Protein 4OK7 (pdb70)

GO terms:
  GO:0016787 hydrolase activity (F, IDA)

Organism: NCBI:txid1125653

Radius of gyration: 29.47 Å; Cα contacts (8 Å, |Δi|>4): 1118; chains: 3; bounding box: 93×80×76 Å

Sequence (669 aa):
HHHSSGENLYFQGHMMDINQFRRASGINEQLAARWFPHITTAMNEFGITKPDDQAMFIAQVGHESGGFTRLQENFNYSVNGLSGFIRAGRITPDQANALGRKTYEKSLPLERQRAIANLVYSKRMGNNGPGDGWNYRGRGLIQITGLNNYRDCGNGLKVDLVAQPELLAQDEYAARSAAWFFSSKGCMKYTGDLVRVTQIINGGQNGIDDRRTRYAAARKVLAHHHSSGENLYFQGHMMDINQFRRASGINEQLAARWFPHITTAMNEFGITKPDDQAMFIAQVGHESGGFTRLQENFNYSVNGLSGFIRAGRITPDQANALGRKTYEKSLPLERQRAIANLVYSKRMGNNGPGDGWNYRGRGLIQITGLNNYRDCGNGLKVDLVAQPELLAQDEYAARSAAWFFSSKGCMKYTGDLVRVTQIINGGQNGIDDRRTRYAAARKVLAHHHSSGENLYFQGHMMDINQFRRASGINEQLAARWFPHITTAMNEFGITKPDDQAMFIAQVGHESGGFTRLQENFNYSVNGLSGFIRAGRITPDQANALGRKTYEKSLPLERQRAIANLVYSKRMGNNGPGDGWNYRGRGLIQITGLNNYRDCGNGLKVDLVAQPELLAQDEYAARSAAWFFSSKGCMKYTGDLVRVTQIINGGQNGIDDRRTRYAAARKVLA

Secondary structure (DSSP, 8-state):
--------SSSS-----HHHHHHHHT--HHHHHHHHHHHHHHHHHTT--SHHHHHHHHHHHHHHTTTTT--B-----BTGGGHHHHHTTSS-HHHHHHHSB-TT-SS--HHHHHHHHHHHTTT-TT--STTHHHHT--BTTTTB-SHHHHHHHHHHHT--TTT-GGGGGSHHHHHHHHHHHHHHTTGGGGTT-HHHHHHHHHSS-TTHHHHHHHHHHHHHHH-/--------SSSS-----HHHHHHHHT--HHHHHHHHHHHHHHHHHTT--SHHHHHHHHHHHHHHTTTTT--B-----BTGGGHHHHHTTSS-HHHHHHHSBPTT-SS--HHHHHHHHHHHTTT-TT--STTHHHHT--BTTTTB-SHHHHHHHHHHHT--TTT-GGGGGSHHHHHHHHHHHHHHTTGGGSTT-HHHHHHHHHSS-TTHHHHHHHHHHHHHHH-/--------SSSS-----HHHHHHHHT--HHHHHHHHHHHHHHHHHHT--SHHHHHHHHHHHHHHTTTTT--B-----BTGGGHHHHHTTSS-HHHHHHHSBPTT-SS--HHHHHHHHHHHTTTSTT--STTHHHHT--BTTTTB-SHHHHHHHHHHHT--TTT-GGGGGSHHHHHHHHHHHHHHTTGGGGTT-HHHHHHHHHSS-TTHHHHHHHHHHHHHHH-

Foldseek 3Di:
DPDDDDDDPDDDPDDDDLVLLCQLLVHDSVLSVVQVVQQRVLCVVQVQPDLLSSSLLSLVLCVLQVSNPHFFDWQFAALVRCVVLVVVVLDDSVLSNVLGDDPPHPTHDPVSRQSSQCRNCPPHQADDDNRQSVLQHFGASQTAGGLNRLVVLCVLVVHPCNVVVVCRNPSNNSSNSSSSQCNVLCVVVPRPPLQVSCCSRPVHCPPSVSSVVSSVSSSVSRD/DPDPDDDDPDDDPDDDDLVLLCQLLVDDSVLSVVQVVQQRVQCVVQVQGDLLSSLLLSLVLCVLQVRNPHFFDWQFAALVRCVVLVVVVQDPSVLSNVQGDYPPHDTRDPVSRQVSQCRSCPPHQAPDDPSQSVLQHFGASQTAGGLNRLVVLCVLVVHPCNVVVCCCNPNNNSSNSSSSQCRVLCVVVPRPPLQVSCCSRVVHCPPSVSSCVSSVSNSVSRD/DPDDDDDDPDDDPDDDDLVLLCQLLVDDPVLSVVQVVQQRVLCVVLVQPDLLSSSLLSLVLCVLQVNNPHFFDWQFAALVSCVVLVVVVQDPNVLSNVQGDDPVDPTGDPVSRQVSQCRNCPPHQADDDRSQSVLQHFGASLTAGGLNRLVVLCVLVVHPCNVVVVCRNPSNSSNNSSSSQCNVLCVVVQRPPLVVSCCSRVVDCPPSVSSVVSSVRNSVSRD

InterPro domains:
  IPR000726 Glycoside hydrolase, family 19, catalytic [PF00182] (116-176)
  IPR023346 Lysozyme-like domain superfamily [SSF53955] (12-207)
  IPR052354 Bacterial Cell Wall Dynamics Protein [PTHR34408] (35-202)

B-factor: mean 24.81, std 10.47, range [1.0, 102.67]

Structure (mmCIF, N/CA/C/O backbone):
data_4OK7
#
_entry.id   4OK7
#
_cell.length_a   54.616
_cell.length_b   120.597
_cell.length_c   126.474
_cell.angle_alpha   90.000
_cell.angle_beta   90.000
_cell.angle_gamma   90.000
#
_symmetry.space_group_name_H-M   'P 21 21 21'
#
loop_
_entity.id
_entity.type
_entity.pdbx_description
1 polymer Endolysin
2 non-polymer 'SULFATE ION'
3 non-polymer GLYCEROL
4 water water
#
loop_
_atom_site.group_PDB
_atom_site.id
_atom_site.type_symbol
_atom_site.label_atom_id
_atom_site.label_alt_id
_atom_site.label_comp_id
_atom_site.label_asym_id
_atom_site.label_entity_id
_atom_site.label_seq_id
_atom_site.pdbx_PDB_ins_code
_atom_site.Cartn_x
_atom_site.Cartn_y
_atom_site.Cartn_z
_atom_site.occupancy
_atom_site.B_iso_or_equiv
_atom_site.auth_seq_id
_atom_site.auth_comp_id
_atom_site.auth_asym_id
_atom_site.auth_atom_id
_atom_site.pdbx_PDB_model_num
ATOM 1 N N . HIS A 1 1 ? 92.655 164.531 60.781 1.00 22.62 -14 HIS A N 1
ATOM 2 C CA . HIS A 1 1 ? 91.757 163.644 59.996 1.00 22.14 -14 HIS A CA 1
ATOM 3 C C . HIS A 1 1 ? 91.697 164.085 58.535 1.00 21.67 -14 HIS A C 1
ATOM 4 O O . HIS A 1 1 ? 91.089 163.415 57.702 1.00 20.35 -14 HIS A O 1
ATOM 11 N N . HIS A 1 2 ? 92.339 165.215 58.245 1.00 20.99 -13 HIS A N 1
ATOM 12 C CA . HIS A 1 2 ? 92.380 165.797 56.903 1.00 21.93 -13 HIS A CA 1
ATOM 13 C C . HIS A 1 2 ? 90.980 165.905 56.301 1.00 22.71 -13 HIS A C 1
ATOM 14 O O . HIS A 1 2 ? 90.749 165.538 55.145 1.00 20.53 -13 HIS A O 1
ATOM 21 N N . HIS A 1 3 ? 90.049 166.417 57.102 1.00 22.13 -12 HIS A N 1
ATOM 22 C CA . HIS A 1 3 ? 88.665 166.590 56.683 1.00 22.45 -12 HIS A CA 1
ATOM 23 C C . HIS A 1 3 ? 88.375 168.022 56.247 1.00 23.74 -12 HIS A C 1
ATOM 24 O O . HIS A 1 3 ? 88.663 168.972 56.974 1.00 22.38 -12 HIS A O 1
ATOM 31 N N . SER A 1 4 ? 87.807 168.168 55.054 1.00 25.98 -11 SER A N 1
ATOM 32 C CA . SER A 1 4 ? 87.429 169.477 54.537 1.00 29.22 -11 SER A CA 1
ATOM 33 C C . SER A 1 4 ? 85.903 169.473 54.437 1.00 30.75 -11 SER A C 1
ATOM 34 O O . SER A 1 4 ? 85.301 168.428 54.193 1.00 28.65 -11 SER A O 1
ATOM 37 N N . SER A 1 5 ? 85.277 170.629 54.636 1.00 33.96 -10 SER A N 1
ATOM 38 C CA . SER A 1 5 ? 83.820 170.725 54.542 1.00 37.91 -10 SER A CA 1
ATOM 39 C C . SER A 1 5 ? 83.363 170.205 53.177 1.00 38.80 -10 SER A C 1
ATOM 40 O O . SER A 1 5 ? 84.056 170.389 52.174 1.00 40.15 -10 SER A O 1
ATOM 43 N N . GLY A 1 6 ? 82.200 169.559 53.141 1.00 40.24 -9 GLY A N 1
ATOM 44 C CA . GLY A 1 6 ? 81.696 169.012 51.892 1.00 40.53 -9 GLY A CA 1
ATOM 45 C C . GLY A 1 6 ? 80.908 169.993 51.046 1.00 41.13 -9 GLY A C 1
ATOM 46 O O . GLY A 1 6 ? 80.292 170.919 51.573 1.00 43.38 -9 GLY A O 1
ATOM 47 N N . GLU A 1 7 ? 80.918 169.789 49.730 1.00 40.03 -8 GLU A N 1
ATOM 48 C CA . GLU A 1 7 ? 80.193 170.669 48.818 1.00 38.95 -8 GLU A CA 1
ATOM 49 C C . GLU A 1 7 ? 80.136 170.073 47.414 1.00 35.91 -8 GLU A C 1
ATOM 50 O O . GLU A 1 7 ? 80.941 169.208 47.070 1.00 35.40 -8 GLU A O 1
ATOM 56 N N . ASN A 1 8 ? 79.180 170.527 46.608 1.00 32.89 -7 ASN A N 1
ATOM 57 C CA . ASN A 1 8 ? 79.064 170.035 45.238 1.00 30.11 -7 ASN A CA 1
ATOM 58 C C . ASN A 1 8 ? 79.962 170.849 44.316 1.00 28.35 -7 ASN A C 1
ATOM 59 O O . ASN A 1 8 ? 80.084 172.065 44.468 1.00 28.45 -7 ASN A O 1
ATOM 64 N N . LEU A 1 9 ? 80.593 170.167 43.366 1.00 25.39 -6 LEU A N 1
ATOM 65 C CA . LEU A 1 9 ? 81.476 170.815 42.405 1.00 24.43 -6 LEU A CA 1
ATOM 66 C C . LEU A 1 9 ? 80.655 171.707 41.483 1.00 21.51 -6 LEU A C 1
ATOM 67 O O . LEU A 1 9 ? 81.075 172.815 41.150 1.00 21.66 -6 LEU A O 1
ATOM 72 N N . TYR A 1 10 ? 79.491 171.207 41.070 1.00 19.33 -5 TYR A N 1
ATOM 73 C CA . TYR A 1 10 ? 78.586 171.946 40.193 1.00 18.82 -5 TYR A CA 1
ATOM 74 C C . TYR A 1 10 ? 77.173 172.004 40.754 1.00 19.92 -5 TYR A C 1
ATOM 75 O O . TYR A 1 10 ? 76.740 171.102 41.469 1.00 17.20 -5 TYR A O 1
ATOM 84 N N . PHE A 1 11 ? 76.471 173.081 40.417 1.00 19.42 -4 PHE A N 1
ATOM 85 C CA . PHE A 1 11 ? 75.098 173.310 40.853 1.00 19.62 -4 PHE A CA 1
ATOM 86 C C . PHE A 1 11 ? 74.139 172.440 40.044 1.00 19.38 -4 PHE A C 1
ATOM 87 O O . PHE A 1 11 ? 74.061 172.562 38.820 1.00 19.46 -4 PHE A O 1
ATOM 95 N N . GLN A 1 12 ? 73.421 171.561 40.741 1.00 17.42 -3 GLN A N 1
ATOM 96 C CA . GLN A 1 12 ? 72.457 170.647 40.128 1.00 17.49 -3 GLN A CA 1
ATOM 97 C C . GLN A 1 12 ? 73.102 169.793 39.035 1.00 17.53 -3 GLN A C 1
ATOM 98 O O . GLN A 1 12 ? 74.323 169.629 39.015 1.00 16.65 -3 GLN A O 1
ATOM 104 N N . GLY A 1 13 ? 72.282 169.244 38.140 1.00 15.88 -2 GLY A N 1
ATOM 105 C CA . GLY A 1 13 ? 72.801 168.406 37.070 1.00 15.53 -2 GLY A CA 1
ATOM 106 C C . GLY A 1 13 ? 73.237 167.046 37.596 1.00 16.30 -2 GLY A C 1
ATOM 107 O O . GLY A 1 13 ? 73.939 166.296 36.917 1.00 14.20 -2 GLY A O 1
ATOM 108 N N . HIS A 1 14 ? 72.796 166.722 38.807 1.00 15.06 -1 HIS A N 1
ATOM 109 C CA . HIS A 1 14 ? 73.156 165.463 39.454 1.00 17.18 -1 HIS A CA 1
ATOM 110 C C . HIS A 1 14 ? 72.200 164.318 39.120 1.00 18.21 -1 HIS A C 1
ATOM 111 O O . HIS A 1 14 ? 71.293 164.003 39.886 1.00 20.16 -1 HIS A O 1
ATOM 118 N N . MET A 1 15 ? 72.421 163.690 37.973 1.00 18.32 0 MET A N 1
ATOM 119 C CA . MET A 1 15 ? 71.578 162.589 37.540 1.00 18.94 0 MET A CA 1
ATOM 120 C C . MET A 1 15 ? 72.418 161.364 37.197 1.00 19.81 0 MET A C 1
ATOM 121 O O . MET A 1 15 ? 73.643 161.450 37.064 1.00 18.73 0 MET A O 1
ATOM 126 N N . MET A 1 16 ? 71.748 160.224 37.074 1.00 19.20 1 MET A N 1
ATOM 127 C CA . MET A 1 16 ? 72.393 158.963 36.718 1.00 19.95 1 MET A CA 1
ATOM 128 C C . MET A 1 16 ? 73.269 159.207 35.484 1.00 20.81 1 MET A C 1
ATOM 129 O O . MET A 1 16 ? 72.845 159.891 34.557 1.00 19.81 1 MET A O 1
ATOM 134 N N . ASP A 1 17 ? 74.488 158.672 35.465 1.00 22.83 2 ASP A N 1
ATOM 135 C CA . ASP A 1 17 ? 75.336 158.865 34.289 1.00 23.93 2 ASP A CA 1
ATOM 136 C C . ASP A 1 17 ? 75.193 157.690 33.323 1.00 23.94 2 ASP A C 1
ATOM 137 O O . ASP A 1 17 ? 74.658 156.638 33.682 1.00 23.04 2 ASP A O 1
ATOM 142 N N . ILE A 1 18 ? 75.664 157.886 32.097 1.00 22.82 3 ILE A N 1
ATOM 143 C CA . ILE A 1 18 ? 75.580 156.875 31.051 1.00 22.73 3 ILE A CA 1
ATOM 144 C C . ILE A 1 18 ? 76.097 155.502 31.491 1.00 23.49 3 ILE A C 1
ATOM 145 O O . ILE A 1 18 ? 75.511 154.473 31.146 1.00 19.33 3 ILE A O 1
ATOM 150 N N . ASN A 1 19 ? 77.181 155.483 32.262 1.00 23.27 4 ASN A N 1
ATOM 151 C CA . ASN A 1 19 ? 77.747 154.219 32.730 1.00 24.09 4 ASN A CA 1
ATOM 152 C C . ASN A 1 19 ? 76.826 153.485 33.689 1.00 22.60 4 ASN A C 1
ATOM 153 O O . ASN A 1 19 ? 76.636 152.277 33.575 1.00 20.51 4 ASN A O 1
ATOM 158 N N . GLN A 1 20 ? 76.272 154.218 34.649 1.00 20.70 5 GLN A N 1
ATOM 159 C CA . GLN A 1 20 ? 75.355 153.628 35.609 1.00 20.97 5 GLN A CA 1
ATOM 160 C C . GLN A 1 20 ? 74.165 153.056 34.852 1.00 19.04 5 GLN A C 1
ATOM 161 O O . GLN A 1 20 ? 73.693 151.961 35.153 1.00 19.24 5 GLN A O 1
ATOM 167 N N . PHE A 1 21 ? 73.691 153.804 33.858 1.00 18.49 6 PHE A N 1
ATOM 168 C CA . PHE A 1 21 ? 72.551 153.377 33.067 1.00 17.57 6 PHE A CA 1
ATOM 169 C C . PHE A 1 21 ? 72.849 152.128 32.247 1.00 18.23 6 PHE A C 1
ATOM 170 O O . PHE A 1 21 ? 72.067 151.174 32.244 1.00 16.97 6 PHE A O 1
ATOM 178 N N . ARG A 1 22 ? 73.969 152.145 31.532 1.00 17.24 7 ARG A N 1
ATOM 179 C CA . ARG A 1 22 ? 74.351 150.999 30.719 1.00 20.69 7 ARG A CA 1
ATOM 180 C C . ARG A 1 22 ? 74.469 149.767 31.611 1.00 20.08 7 ARG A C 1
ATOM 181 O O . ARG A 1 22 ? 73.972 148.692 31.280 1.00 20.33 7 ARG A O 1
ATOM 189 N N . ARG A 1 23 ? 75.126 149.946 32.751 1.00 22.01 8 ARG A N 1
ATOM 190 C CA . ARG A 1 23 ? 75.349 148.872 33.713 1.00 24.81 8 ARG A CA 1
ATOM 191 C C . ARG A 1 23 ? 74.057 148.322 34.307 1.00 23.61 8 ARG A C 1
ATOM 192 O O . ARG A 1 23 ? 73.877 147.109 34.406 1.00 23.08 8 ARG A O 1
ATOM 200 N N . ALA A 1 24 ? 73.157 149.214 34.708 1.00 21.58 9 ALA A N 1
ATOM 201 C CA . ALA A 1 24 ? 71.903 148.786 35.323 1.00 20.86 9 ALA A CA 1
ATOM 202 C C . ALA A 1 24 ? 70.937 148.120 34.349 1.00 20.57 9 ALA A C 1
ATOM 203 O O . ALA A 1 24 ? 70.188 147.219 34.730 1.00 20.03 9 ALA A O 1
ATOM 205 N N . SER A 1 25 ? 70.957 148.566 33.096 1.00 19.74 10 SER A N 1
ATOM 206 C CA . SER A 1 25 ? 70.062 148.034 32.075 1.00 20.61 10 SER A CA 1
ATOM 207 C C . SER A 1 25 ? 70.590 146.759 31.423 1.00 22.08 10 SER A C 1
ATOM 208 O O . SER A 1 25 ? 69.820 145.981 30.856 1.00 21.02 10 SER A O 1
ATOM 211 N N . GLY A 1 26 ? 71.904 146.564 31.491 1.00 23.73 11 GLY A N 1
ATOM 212 C CA . GLY A 1 26 ? 72.516 145.380 30.914 1.00 24.29 11 GLY A CA 1
ATOM 213 C C . GLY A 1 26 ? 72.541 145.340 29.398 1.00 24.70 11 GLY A C 1
ATOM 214 O O . GLY A 1 26 ? 72.463 144.263 28.808 1.00 26.04 11 GLY A O 1
ATOM 215 N N . ILE A 1 27 ? 72.644 146.503 28.761 1.00 24.41 12 ILE A N 1
ATOM 216 C CA . ILE A 1 27 ? 72.686 146.574 27.302 1.00 24.69 12 ILE A CA 1
ATOM 217 C C . ILE A 1 27 ? 74.083 147.014 26.864 1.00 25.39 12 ILE A C 1
ATOM 218 O O . ILE A 1 27 ? 74.887 147.434 27.696 1.00 24.67 12 ILE A O 1
ATOM 223 N N . ASN A 1 28 ? 74.376 146.914 25.572 1.00 26.36 13 ASN A N 1
ATOM 224 C CA . ASN A 1 28 ? 75.691 147.311 25.077 1.00 29.16 13 ASN A CA 1
ATOM 225 C C . ASN A 1 28 ? 75.811 148.833 25.020 1.00 28.92 13 ASN A C 1
ATOM 226 O O . ASN A 1 28 ? 74.820 149.546 25.180 1.00 28.24 13 ASN A O 1
ATOM 231 N N . GLU A 1 29 ? 77.024 149.327 24.794 1.00 28.49 14 GLU A N 1
ATOM 232 C CA . GLU A 1 29 ? 77.260 150.765 24.741 1.00 30.11 14 GLU A CA 1
ATOM 233 C C . GLU A 1 29 ? 76.446 151.478 23.668 1.00 29.79 14 GLU A C 1
ATOM 234 O O . GLU A 1 29 ? 75.998 152.606 23.875 1.00 28.91 14 GLU A O 1
ATOM 240 N N . GLN A 1 30 ? 76.261 150.828 22.524 1.00 29.34 15 GLN A N 1
ATOM 241 C CA . GLN A 1 30 ? 75.497 151.425 21.434 1.00 31.09 15 GLN A CA 1
ATOM 242 C C . GLN A 1 30 ? 74.063 151.722 21.865 1.00 29.86 15 GLN A C 1
ATOM 243 O O . GLN A 1 30 ? 73.582 152.844 21.700 1.00 28.44 15 GLN A O 1
ATOM 249 N N . LEU A 1 31 ? 73.377 150.719 22.408 1.00 27.04 16 LEU A N 1
ATOM 250 C CA . LEU A 1 31 ? 72.004 150.913 22.859 1.00 26.76 16 LEU A CA 1
ATOM 251 C C . LEU A 1 31 ? 71.945 151.888 24.029 1.00 23.86 16 LEU A C 1
ATOM 252 O O . LEU A 1 31 ? 70.998 152.664 24.149 1.00 24.61 16 LEU A O 1
ATOM 257 N N . ALA A 1 32 ? 72.959 151.840 24.887 1.00 22.55 17 ALA A N 1
ATOM 258 C CA . ALA A 1 32 ? 73.026 152.717 26.052 1.00 21.55 17 ALA A CA 1
ATOM 259 C C . ALA A 1 32 ? 73.092 154.179 25.635 1.00 22.04 17 ALA A C 1
ATOM 260 O O . ALA A 1 32 ? 72.432 155.029 26.232 1.00 20.53 17 ALA A O 1
ATOM 262 N N . ALA A 1 33 ? 73.898 154.466 24.616 1.00 22.10 18 ALA A N 1
ATOM 263 C CA . ALA A 1 33 ? 74.046 155.832 24.116 1.00 22.12 18 ALA A CA 1
ATOM 264 C C . ALA A 1 33 ? 72.751 156.276 23.451 1.00 19.83 18 ALA A C 1
ATOM 265 O O . ALA A 1 33 ? 72.356 157.436 23.549 1.00 20.92 18 ALA A O 1
ATOM 267 N N . ARG A 1 34 ? 72.097 155.345 22.763 1.00 19.70 19 ARG A N 1
ATOM 268 C CA . ARG A 1 34 ? 70.841 155.637 22.089 1.00 18.99 19 ARG A CA 1
ATOM 269 C C . ARG A 1 34 ? 69.731 156.005 23.071 1.00 18.02 19 ARG A C 1
ATOM 270 O O . ARG A 1 34 ? 69.052 157.019 22.907 1.00 17.24 19 ARG A O 1
ATOM 278 N N . TRP A 1 35 ? 69.562 155.176 24.095 1.00 16.45 20 TRP A N 1
ATOM 279 C CA . TRP A 1 35 ? 68.498 155.380 25.072 1.00 16.82 20 TRP A CA 1
ATOM 280 C C . TRP A 1 35 ? 68.741 156.299 26.261 1.00 16.44 20 TRP A C 1
ATOM 281 O O . TRP A 1 35 ? 67.787 156.840 26.820 1.00 18.07 20 TRP A O 1
ATOM 292 N N . PHE A 1 36 ? 70.000 156.490 26.642 1.00 14.26 21 PHE A N 1
ATOM 293 C CA . PHE A 1 36 ? 70.339 157.318 27.799 1.00 15.36 21 PHE A CA 1
ATOM 294 C C . PHE A 1 36 ? 69.596 158.651 27.967 1.00 15.38 21 PHE A C 1
ATOM 295 O O . PHE A 1 36 ? 68.994 158.899 29.011 1.00 18.34 21 PHE A O 1
ATOM 303 N N . PRO A 1 37 ? 69.643 159.535 26.958 1.00 15.52 22 PRO A N 1
ATOM 304 C CA . PRO A 1 37 ? 68.940 160.817 27.108 1.00 15.72 22 PRO A CA 1
ATOM 305 C C . PRO A 1 37 ? 67.431 160.679 27.312 1.00 15.49 22 PRO A C 1
ATOM 306 O O . PRO A 1 37 ? 66.849 161.346 28.164 1.00 15.04 22 PRO A O 1
ATOM 310 N N . HIS A 1 38 ? 66.810 159.802 26.534 1.00 15.07 23 HIS A N 1
ATOM 311 C CA . HIS A 1 38 ? 65.366 159.585 26.609 1.00 15.49 23 HIS A CA 1
ATOM 312 C C . HIS A 1 38 ? 64.912 158.991 27.943 1.00 16.25 23 HIS A C 1
ATOM 313 O O . HIS A 1 38 ? 63.926 159.443 28.529 1.00 15.75 23 HIS A O 1
ATOM 320 N N . ILE A 1 39 ? 65.629 157.987 28.433 1.00 15.02 24 ILE A N 1
ATOM 321 C CA . ILE A 1 39 ? 65.266 157.389 29.713 1.00 14.18 24 ILE A CA 1
ATOM 322 C C . ILE A 1 39 ? 65.475 158.395 30.855 1.00 14.41 24 ILE A C 1
ATOM 323 O O . ILE A 1 39 ? 64.605 158.552 31.713 1.00 14.13 24 ILE A O 1
ATOM 328 N N . THR A 1 40 ? 66.616 159.082 30.873 1.00 11.84 25 THR A N 1
ATOM 329 C CA . THR A 1 40 ? 66.860 160.037 31.950 1.00 13.75 25 THR A CA 1
ATOM 330 C C . THR A 1 40 ? 65.929 161.248 31.889 1.00 13.73 25 THR A C 1
ATOM 331 O O . THR A 1 40 ? 65.470 161.723 32.929 1.00 13.85 25 THR A O 1
ATOM 335 N N . THR A 1 41 ? 65.655 161.753 30.686 1.00 13.61 26 THR A N 1
ATOM 336 C CA . THR A 1 41 ? 64.755 162.900 30.552 1.00 14.73 26 THR A CA 1
ATOM 337 C C . THR A 1 41 ? 63.362 162.504 31.047 1.00 14.59 26 THR A C 1
ATOM 338 O O . THR A 1 41 ? 62.702 163.276 31.749 1.00 14.68 26 THR A O 1
ATOM 342 N N . ALA A 1 42 ? 62.931 161.295 30.693 1.00 12.16 27 ALA A N 1
ATOM 343 C CA . ALA A 1 42 ? 61.622 160.794 31.108 1.00 14.06 27 ALA A CA 1
ATOM 344 C C . ALA A 1 42 ? 61.553 160.610 32.629 1.00 14.85 27 ALA A C 1
ATOM 345 O O . ALA A 1 42 ? 60.572 161.016 33.266 1.00 14.79 27 ALA A O 1
ATOM 347 N N . MET A 1 43 ? 62.589 160.005 33.210 1.00 14.52 28 MET A N 1
ATOM 348 C CA . MET A 1 43 ? 62.627 159.802 34.660 1.00 15.99 28 MET A CA 1
ATOM 349 C C . MET A 1 43 ? 62.650 161.151 35.388 1.00 15.86 28 MET A C 1
ATOM 350 O O . MET A 1 43 ? 62.030 161.305 36.444 1.00 16.83 28 MET A O 1
ATOM 355 N N . ASN A 1 44 ? 63.356 162.133 34.833 1.00 16.85 29 ASN A N 1
ATOM 356 C CA . ASN A 1 44 ? 63.411 163.448 35.476 1.00 15.96 29 ASN A CA 1
ATOM 357 C C . ASN A 1 44 ? 62.066 164.172 35.390 1.00 15.38 29 ASN A C 1
ATOM 358 O O . ASN A 1 44 ? 61.653 164.841 36.335 1.00 16.04 29 ASN A O 1
ATOM 363 N N . GLU A 1 45 ? 61.376 164.033 34.262 1.00 13.73 30 GLU A N 1
ATOM 364 C CA . GLU A 1 45 ? 60.084 164.693 34.097 1.00 15.24 30 GLU A CA 1
ATOM 365 C C . GLU A 1 45 ? 59.033 164.185 35.098 1.00 14.86 30 GLU A C 1
ATOM 366 O O . GLU A 1 45 ? 58.227 164.968 35.601 1.00 14.19 30 GLU A O 1
ATOM 372 N N . PHE A 1 46 ? 59.056 162.887 35.406 1.00 14.49 31 PHE A N 1
ATOM 373 C CA . PHE A 1 46 ? 58.073 162.315 36.330 1.00 14.65 31 PHE A CA 1
ATOM 374 C C . PHE A 1 46 ? 58.541 162.014 37.754 1.00 15.43 31 PHE A C 1
ATOM 375 O O . PHE A 1 46 ? 57.841 161.346 38.517 1.00 15.94 31 PHE A O 1
ATOM 383 N N . GLY A 1 47 ? 59.718 162.510 38.114 1.00 14.11 32 GLY A N 1
ATOM 384 C CA . GLY A 1 47 ? 60.217 162.298 39.457 1.00 14.93 32 GLY A CA 1
ATOM 385 C C . GLY A 1 47 ? 60.630 160.884 39.819 1.00 16.84 32 GLY A C 1
ATOM 386 O O . GLY A 1 47 ? 60.526 160.496 40.981 1.00 18.97 32 GLY A O 1
ATOM 387 N N . ILE A 1 48 ? 61.074 160.095 38.846 1.00 15.65 33 ILE A N 1
ATOM 388 C CA . ILE A 1 48 ? 61.531 158.740 39.152 1.00 16.54 33 ILE A CA 1
ATOM 389 C C . ILE A 1 48 ? 62.981 158.984 39.578 1.00 17.85 33 ILE A C 1
ATOM 390 O O . ILE A 1 48 ? 63.903 158.979 38.755 1.00 14.95 33 ILE A O 1
ATOM 395 N N . THR A 1 49 ? 63.158 159.214 40.877 1.00 20.05 34 THR A N 1
ATOM 396 C CA . THR A 1 49 ? 64.460 159.551 41.438 1.00 21.65 34 THR A CA 1
ATOM 397 C C . THR A 1 49 ? 65.073 158.595 42.452 1.00 22.24 34 THR A C 1
ATOM 398 O O . THR A 1 49 ? 66.297 158.459 42.512 1.00 23.45 34 THR A O 1
ATOM 402 N N . LYS A 1 50 ? 64.247 157.953 43.269 1.00 23.02 35 LYS A N 1
ATOM 403 C CA . LYS A 1 50 ? 64.771 157.022 44.264 1.00 23.08 35 LYS A CA 1
ATOM 404 C C . LYS A 1 50 ? 65.479 155.861 43.565 1.00 21.70 35 LYS A C 1
ATOM 405 O O . LYS A 1 50 ? 64.970 155.315 42.588 1.00 21.18 35 LYS A O 1
ATOM 411 N N . PRO A 1 51 ? 66.670 155.472 44.055 1.00 21.15 36 PRO A N 1
ATOM 412 C CA . PRO A 1 51 ? 67.419 154.370 43.444 1.00 20.29 36 PRO A CA 1
ATOM 413 C C . PRO A 1 51 ? 66.583 153.119 43.159 1.00 18.45 36 PRO A C 1
ATOM 414 O O . PRO A 1 51 ? 66.623 152.589 42.052 1.00 18.68 36 PRO A O 1
ATOM 418 N N . ASP A 1 52 ? 65.826 152.650 44.146 1.00 18.07 37 ASP A N 1
ATOM 419 C CA . ASP A 1 52 ? 65.005 151.458 43.940 1.00 19.90 37 ASP A CA 1
ATOM 420 C C . ASP A 1 52 ? 63.914 151.687 42.895 1.00 18.54 37 ASP A C 1
ATOM 421 O O . ASP A 1 52 ? 63.566 150.765 42.154 1.00 17.24 37 ASP A O 1
ATOM 426 N N . ASP A 1 53 ? 63.364 152.900 42.837 1.00 15.90 38 ASP A N 1
ATOM 427 C CA . ASP A 1 53 ? 62.336 153.185 41.835 1.00 15.16 38 ASP A CA 1
ATOM 428 C C . ASP A 1 53 ? 62.964 153.181 40.445 1.00 13.96 38 ASP A C 1
ATOM 429 O O . ASP A 1 53 ? 62.411 152.609 39.512 1.00 13.90 38 ASP A O 1
ATOM 434 N N . GLN A 1 54 ? 64.121 153.823 40.310 1.00 13.49 39 GLN A N 1
ATOM 435 C CA . GLN A 1 54 ? 64.813 153.876 39.023 1.00 14.06 39 GLN A CA 1
ATOM 436 C C . GLN A 1 54 ? 65.200 152.472 38.568 1.00 13.71 39 GLN A C 1
ATOM 437 O O . GLN A 1 54 ? 65.101 152.139 37.382 1.00 13.52 39 GLN A O 1
ATOM 443 N N . ALA A 1 55 ? 65.648 151.652 39.515 1.00 14.08 40 ALA A N 1
ATOM 444 C CA . ALA A 1 55 ? 66.045 150.285 39.210 1.00 15.21 40 ALA A CA 1
ATOM 445 C C . ALA A 1 55 ? 64.851 149.496 38.688 1.00 15.14 40 ALA A C 1
ATOM 446 O O . ALA A 1 55 ? 64.950 148.784 37.682 1.00 14.33 40 ALA A O 1
ATOM 448 N N . MET A 1 56 ? 63.723 149.621 39.381 1.00 13.38 41 MET A N 1
ATOM 449 C CA . MET A 1 56 ? 62.519 148.908 38.975 1.00 14.26 41 MET A CA 1
ATOM 450 C C . MET A 1 56 ? 62.046 149.391 37.605 1.00 13.29 41 MET A C 1
ATOM 451 O O . MET A 1 56 ? 61.680 148.583 36.750 1.00 12.72 41 MET A O 1
ATOM 456 N N . PHE A 1 57 ? 62.060 150.706 37.394 1.00 14.85 42 PHE A N 1
ATOM 457 C CA . PHE A 1 57 ? 61.630 151.267 36.108 1.00 13.56 42 PHE A CA 1
ATOM 458 C C . PHE A 1 57 ? 62.506 150.702 34.990 1.00 15.60 42 PHE A C 1
ATOM 459 O O . PHE A 1 57 ? 62.004 150.170 33.995 1.00 14.55 42 PHE A O 1
ATOM 467 N N . ILE A 1 58 ? 63.822 150.800 35.165 1.00 14.72 43 ILE A N 1
ATOM 468 C CA . ILE A 1 58 ? 64.754 150.299 34.165 1.00 14.58 43 ILE A CA 1
ATOM 469 C C . ILE A 1 58 ? 64.574 148.802 33.887 1.00 14.96 43 ILE A C 1
ATOM 470 O O . ILE A 1 58 ? 64.572 148.376 32.730 1.00 16.61 43 ILE A O 1
ATOM 475 N N . ALA A 1 59 ? 64.403 148.009 34.939 1.00 15.20 44 ALA A N 1
ATOM 476 C CA . ALA A 1 59 ? 64.222 146.571 34.772 1.00 15.74 44 ALA A CA 1
ATOM 477 C C . ALA A 1 59 ? 62.910 146.228 34.071 1.00 15.76 44 ALA A C 1
ATOM 478 O O . ALA A 1 59 ? 62.896 145.420 33.143 1.00 15.65 44 ALA A O 1
ATOM 480 N N . GLN A 1 60 ? 61.810 146.843 34.509 1.00 15.18 45 GLN A N 1
ATOM 481 C CA . GLN A 1 60 ? 60.499 146.575 33.915 1.00 14.59 45 GLN A CA 1
ATOM 482 C C . GLN A 1 60 ? 60.462 146.990 32.444 1.00 14.91 45 GLN A C 1
ATOM 483 O O . GLN A 1 60 ? 59.979 146.243 31.590 1.00 14.85 45 GLN A O 1
ATOM 489 N N . VAL A 1 61 ? 60.969 148.183 32.147 1.00 14.20 46 VAL A N 1
ATOM 490 C CA . VAL A 1 61 ? 61.000 148.655 30.767 1.00 15.74 46 VAL A CA 1
ATOM 491 C C . VAL A 1 61 ? 61.946 147.747 29.982 1.00 14.67 46 VAL A C 1
ATOM 492 O O . VAL A 1 61 ? 61.685 147.402 28.827 1.00 15.33 46 VAL A O 1
ATOM 496 N N . GLY A 1 62 ? 63.044 147.353 30.619 1.00 14.30 47 GLY A N 1
ATOM 497 C CA . GLY A 1 62 ? 63.992 146.471 29.962 1.00 15.67 47 GLY A CA 1
ATOM 498 C C . GLY A 1 62 ? 63.316 145.172 29.555 1.00 17.51 47 GLY A C 1
ATOM 499 O O . GLY A 1 62 ? 63.554 144.651 28.461 1.00 17.86 47 GLY A O 1
ATOM 500 N N . HIS A 1 63 ? 62.466 144.641 30.432 1.00 15.92 48 HIS A N 1
ATOM 501 C CA . HIS A 1 63 ? 61.766 143.401 30.119 1.00 17.25 48 HIS A CA 1
ATOM 502 C C . HIS A 1 63 ? 60.709 143.589 29.034 1.00 16.95 48 HIS A C 1
ATOM 503 O O . HIS A 1 63 ? 60.636 142.811 28.084 1.00 15.89 48 HIS A O 1
ATOM 510 N N . GLU A 1 64 ? 59.881 144.618 29.183 1.00 16.88 49 GLU A N 1
ATOM 511 C CA . GLU A 1 64 ? 58.818 144.881 28.221 1.00 17.04 49 GLU A CA 1
ATOM 512 C C . GLU A 1 64 ? 59.293 145.179 26.802 1.00 17.31 49 GLU A C 1
ATOM 513 O O . GLU A 1 64 ? 58.597 144.859 25.841 1.00 18.18 49 GLU A O 1
ATOM 519 N N . SER A 1 65 ? 60.472 145.783 26.669 1.00 16.21 50 SER A N 1
ATOM 520 C CA . SER A 1 65 ? 60.983 146.162 25.354 1.00 17.45 50 SER A CA 1
ATOM 521 C C . SER A 1 65 ? 61.990 145.196 24.746 1.00 18.16 50 SER A C 1
ATOM 522 O O . SER A 1 65 ? 62.628 145.511 23.738 1.00 17.74 50 SER A O 1
ATOM 525 N N . GLY A 1 66 ? 62.134 144.025 25.355 1.00 19.06 51 GLY A N 1
ATOM 526 C CA . GLY A 1 66 ? 63.075 143.046 24.839 1.00 20.04 51 GLY A CA 1
ATOM 527 C C . GLY A 1 66 ? 64.497 143.570 24.859 1.00 20.72 51 GLY A C 1
ATOM 528 O O . GLY A 1 66 ? 65.228 143.450 23.875 1.00 21.85 51 GLY A O 1
ATOM 529 N N . GLY A 1 67 ? 64.891 144.159 25.982 1.00 18.75 52 GLY A N 1
ATOM 530 C CA . GLY A 1 67 ? 66.236 144.684 26.105 1.00 19.61 52 GLY A CA 1
ATOM 531 C C . GLY A 1 67 ? 66.425 146.008 25.390 1.00 20.12 52 GLY A C 1
ATOM 532 O O . GLY A 1 67 ? 67.497 146.275 24.839 1.00 19.40 52 GLY A O 1
ATOM 533 N N . PHE A 1 68 ? 65.379 146.831 25.392 1.00 18.34 53 PHE A N 1
ATOM 534 C CA . PHE A 1 68 ? 65.418 148.141 24.756 1.00 18.11 53 PHE A CA 1
ATOM 535 C C . PHE A 1 68 ? 65.580 148.059 23.237 1.00 19.48 53 PHE A C 1
ATOM 536 O O . PHE A 1 68 ? 66.196 148.935 22.628 1.00 19.45 53 PHE A O 1
ATOM 544 N N . THR A 1 69 ? 65.010 147.026 22.620 1.00 20.37 54 THR A N 1
ATOM 545 C CA . THR A 1 69 ? 65.134 146.859 21.175 1.00 21.70 54 THR A CA 1
ATOM 546 C C . THR A 1 69 ? 63.826 146.868 20.378 1.00 22.85 54 THR A C 1
ATOM 547 O O . THR A 1 69 ? 63.849 147.038 19.159 1.00 22.72 54 THR A O 1
ATOM 551 N N . ARG A 1 70 ? 62.692 146.695 21.054 1.00 22.60 55 ARG A N 1
ATOM 552 C CA . ARG A 1 70 ? 61.398 146.664 20.373 1.00 24.16 55 ARG A CA 1
ATOM 553 C C . ARG A 1 70 ? 60.450 147.729 20.913 1.00 23.35 55 ARG A C 1
ATOM 554 O O . ARG A 1 70 ? 60.288 147.858 22.124 1.00 21.60 55 ARG A O 1
ATOM 562 N N . LEU A 1 71 ? 59.822 148.480 20.007 1.00 21.07 56 LEU A N 1
ATOM 563 C CA . LEU A 1 71 ? 58.900 149.543 20.396 1.00 21.00 56 LEU A CA 1
ATOM 564 C C . LEU A 1 71 ? 57.486 149.375 19.853 1.00 21.71 56 LEU A C 1
ATOM 565 O O . LEU A 1 71 ? 56.632 150.237 20.063 1.00 20.74 56 LEU A O 1
ATOM 570 N N . GLN A 1 72 ? 57.231 148.284 19.142 1.00 21.93 57 GLN A N 1
ATOM 571 C CA . GLN A 1 72 ? 55.892 148.065 18.621 1.00 23.27 57 GLN A CA 1
ATOM 572 C C . GLN A 1 72 ? 55.671 146.627 18.190 1.00 21.67 57 GLN A C 1
ATOM 573 O O . GLN A 1 72 ? 56.619 145.902 17.892 1.00 18.48 57 GLN A O 1
ATOM 579 N N . GLU A 1 73 ? 54.409 146.214 18.179 1.00 22.26 58 GLU A N 1
ATOM 580 C CA . GLU A 1 73 ? 54.066 144.856 17.784 1.00 22.01 58 GLU A CA 1
ATOM 581 C C . GLU A 1 73 ? 53.868 144.799 16.275 1.00 23.95 58 GLU A C 1
ATOM 582 O O . GLU A 1 73 ? 53.618 145.822 15.632 1.00 23.90 58 GLU A O 1
ATOM 588 N N . ASN A 1 74 ? 54.006 143.605 15.708 1.00 25.49 59 ASN A N 1
ATOM 589 C CA . ASN A 1 74 ? 53.788 143.423 14.280 1.00 26.76 59 ASN A CA 1
ATOM 590 C C . ASN A 1 74 ? 52.715 142.350 14.161 1.00 26.89 59 ASN A C 1
ATOM 591 O O . ASN A 1 74 ? 52.475 141.595 15.108 1.00 25.38 59 ASN A O 1
ATOM 596 N N . PHE A 1 75 ? 52.057 142.292 13.011 1.00 27.35 60 PHE A N 1
ATOM 597 C CA . PHE A 1 75 ? 51.011 141.305 12.804 1.00 28.21 60 PHE A CA 1
ATOM 598 C C . PHE A 1 75 ? 51.362 140.329 11.688 1.00 30.10 60 PHE A C 1
ATOM 599 O O . PHE A 1 75 ? 50.512 139.946 10.883 1.00 28.54 60 PHE A O 1
ATOM 607 N N . ASN A 1 76 ? 52.635 139.938 11.656 1.00 31.40 61 ASN A N 1
ATOM 608 C CA . ASN A 1 76 ? 53.141 138.978 10.678 1.00 32.34 61 ASN A CA 1
ATOM 609 C C . ASN A 1 76 ? 52.791 137.593 11.215 1.00 31.00 61 ASN A C 1
ATOM 610 O O . ASN A 1 76 ? 53.662 136.827 11.624 1.00 30.50 61 ASN A O 1
ATOM 615 N N . TYR A 1 77 ? 51.495 137.298 11.227 1.00 31.02 62 TYR A N 1
ATOM 616 C CA . TYR A 1 77 ? 50.978 136.030 11.726 1.00 32.31 62 TYR A CA 1
ATOM 617 C C . TYR A 1 77 ? 50.638 135.063 10.596 1.00 34.08 62 TYR A C 1
ATOM 618 O O . TYR A 1 77 ? 50.110 135.466 9.559 1.00 33.37 62 TYR A O 1
ATOM 627 N N . SER A 1 78 ? 50.946 133.788 10.804 1.00 34.89 63 SER A N 1
ATOM 628 C CA . SER A 1 78 ? 50.618 132.765 9.822 1.00 38.06 63 SER A CA 1
ATOM 629 C C . SER A 1 78 ? 49.210 132.327 10.213 1.00 38.96 63 SER A C 1
ATOM 630 O O . SER A 1 78 ? 48.714 132.721 11.270 1.00 39.03 63 SER A O 1
ATOM 633 N N . VAL A 1 79 ? 48.561 131.528 9.375 1.00 40.04 64 VAL A N 1
ATOM 634 C CA . VAL A 1 79 ? 47.210 131.063 9.680 1.00 40.59 64 VAL A CA 1
ATOM 635 C C . VAL A 1 79 ? 47.132 130.432 11.074 1.00 40.84 64 VAL A C 1
ATOM 636 O O . VAL A 1 79 ? 46.250 130.763 11.866 1.00 40.88 64 VAL A O 1
ATOM 640 N N . ASN A 1 80 ? 48.065 129.533 11.371 1.00 40.95 65 ASN A N 1
ATOM 641 C CA . ASN A 1 80 ? 48.099 128.853 12.662 1.00 41.72 65 ASN A CA 1
ATOM 642 C C . ASN A 1 80 ? 48.368 129.831 13.799 1.00 40.78 65 ASN A C 1
ATOM 643 O O . ASN A 1 80 ? 47.784 129.718 14.876 1.00 40.00 65 ASN A O 1
ATOM 648 N N . GLY A 1 81 ? 49.263 130.784 13.553 1.00 39.86 66 GLY A N 1
ATOM 649 C CA . GLY A 1 81 ? 49.602 131.768 14.567 1.00 38.95 66 GLY A CA 1
ATOM 650 C C . GLY A 1 81 ? 48.407 132.542 15.093 1.00 38.25 66 GLY A C 1
ATOM 651 O O . GLY A 1 81 ? 48.425 133.018 16.228 1.00 37.63 66 GLY A O 1
ATOM 652 N N . LEU A 1 82 ? 47.370 132.672 14.269 1.00 37.92 67 LEU A N 1
ATOM 653 C CA . LEU A 1 82 ? 46.162 133.392 14.657 1.00 38.74 67 LEU A CA 1
ATOM 654 C C . LEU A 1 82 ? 45.260 132.519 15.520 1.00 40.13 67 LEU A C 1
ATOM 655 O O . LEU A 1 82 ? 44.116 132.876 15.803 1.00 40.45 67 LEU A O 1
ATOM 660 N N . SER A 1 83 ? 45.786 131.373 15.937 1.00 40.97 68 SER A N 1
ATOM 661 C CA . SER A 1 83 ? 45.045 130.438 16.773 1.00 42.81 68 SER A CA 1
ATOM 662 C C . SER A 1 83 ? 44.478 131.130 18.008 1.00 42.71 68 SER A C 1
ATOM 663 O O . SER A 1 83 ? 43.279 131.049 18.279 1.00 43.47 68 SER A O 1
ATOM 666 N N . GLY A 1 84 ? 45.348 131.807 18.752 1.00 42.57 69 GLY A N 1
ATOM 667 C CA . GLY A 1 84 ? 44.921 132.502 19.953 1.00 41.53 69 GLY A CA 1
ATOM 668 C C . GLY A 1 84 ? 43.796 133.491 19.714 1.00 41.62 69 GLY A C 1
ATOM 669 O O . GLY A 1 84 ? 42.789 133.476 20.423 1.00 40.78 69 GLY A O 1
ATOM 670 N N . PHE A 1 85 ? 43.961 134.354 18.716 1.00 41.57 70 PHE A N 1
ATOM 671 C CA . PHE A 1 85 ? 42.947 135.354 18.399 1.00 41.86 70 PHE A CA 1
ATOM 672 C C . PHE A 1 85 ? 41.596 134.730 18.053 1.00 43.14 70 PHE A C 1
ATOM 673 O O . PHE A 1 85 ? 40.550 135.264 18.424 1.00 42.94 70 PHE A O 1
ATOM 681 N N . ILE A 1 86 ? 41.622 133.606 17.342 1.00 44.45 71 ILE A N 1
ATOM 682 C CA . ILE A 1 86 ? 40.393 132.917 16.958 1.00 46.11 71 ILE A CA 1
ATOM 683 C C . ILE A 1 86 ? 39.711 132.323 18.191 1.00 47.30 71 ILE A C 1
ATOM 684 O O . ILE A 1 86 ? 38.502 132.470 18.374 1.00 48.36 71 ILE A O 1
ATOM 689 N N . ARG A 1 87 ? 40.491 131.652 19.031 1.00 48.45 72 ARG A N 1
ATOM 690 C CA . ARG A 1 87 ? 39.959 131.045 20.244 1.00 50.48 72 ARG A CA 1
ATOM 691 C C . ARG A 1 87 ? 39.326 132.113 21.129 1.00 50.68 72 ARG A C 1
ATOM 692 O O . ARG A 1 87 ? 38.351 131.850 21.834 1.00 50.49 72 ARG A O 1
ATOM 700 N N . ALA A 1 88 ? 39.884 133.319 21.079 1.00 50.67 73 ALA A N 1
ATOM 701 C CA . ALA A 1 88 ? 39.383 134.438 21.868 1.00 50.04 73 ALA A CA 1
ATOM 702 C C . ALA A 1 88 ? 38.281 135.186 21.122 1.00 49.41 73 ALA A C 1
ATOM 703 O O . ALA A 1 88 ? 37.842 136.253 21.549 1.00 50.58 73 ALA A O 1
ATOM 705 N N . GLY A 1 89 ? 37.837 134.619 20.005 1.00 48.64 74 GLY A N 1
ATOM 706 C CA . GLY A 1 89 ? 36.785 135.245 19.223 1.00 47.89 74 GLY A CA 1
ATOM 707 C C . GLY A 1 89 ? 37.143 136.613 18.670 1.00 48.18 74 GLY A C 1
ATOM 708 O O . GLY A 1 89 ? 36.262 137.440 18.431 1.00 48.37 74 GLY A O 1
ATOM 709 N N . ARG A 1 90 ? 38.433 136.860 18.459 1.00 47.50 75 ARG A N 1
ATOM 710 C CA . ARG A 1 90 ? 38.876 138.144 17.928 1.00 47.35 75 ARG A CA 1
ATOM 711 C C . ARG A 1 90 ? 38.783 138.152 16.407 1.00 46.95 75 ARG A C 1
ATOM 712 O O . ARG A 1 90 ? 38.580 139.201 15.796 1.00 46.79 75 ARG A O 1
ATOM 720 N N . ILE A 1 91 ? 38.929 136.975 15.805 1.00 46.61 76 ILE A N 1
ATOM 721 C CA . ILE A 1 91 ? 38.867 136.831 14.354 1.00 46.47 76 ILE A CA 1
ATOM 722 C C . ILE A 1 91 ? 38.281 135.460 13.994 1.00 46.98 76 ILE A C 1
ATOM 723 O O . ILE A 1 91 ? 38.460 134.492 14.734 1.00 46.73 76 ILE A O 1
ATOM 728 N N . THR A 1 92 ? 37.578 135.379 12.866 1.00 47.57 77 THR A N 1
ATOM 729 C CA . THR A 1 92 ? 36.969 134.118 12.445 1.00 48.43 77 THR A CA 1
ATOM 730 C C . THR A 1 92 ? 37.921 133.275 11.607 1.00 49.40 77 THR A C 1
ATOM 731 O O . THR A 1 92 ? 38.843 133.798 10.980 1.00 49.65 77 THR A O 1
ATOM 735 N N . PRO A 1 93 ? 37.699 131.949 11.582 1.00 50.50 78 PRO A N 1
ATOM 736 C CA . PRO A 1 93 ? 38.529 131.010 10.823 1.00 50.68 78 PRO A CA 1
ATOM 737 C C . PRO A 1 93 ? 38.788 131.454 9.386 1.00 51.02 78 PRO A C 1
ATOM 738 O O . PRO A 1 93 ? 39.936 131.527 8.951 1.00 50.37 78 PRO A O 1
ATOM 742 N N . ASP A 1 94 ? 37.719 131.751 8.652 1.00 51.89 79 ASP A N 1
ATOM 743 C CA . ASP A 1 94 ? 37.848 132.184 7.264 1.00 52.52 79 ASP A CA 1
ATOM 744 C C . ASP A 1 94 ? 38.745 133.409 7.130 1.00 52.15 79 ASP A C 1
ATOM 745 O O . ASP A 1 94 ? 39.655 133.437 6.299 1.00 52.10 79 ASP A O 1
ATOM 750 N N . GLN A 1 95 ? 38.486 134.423 7.950 1.00 51.47 80 GLN A N 1
ATOM 751 C CA . GLN A 1 95 ? 39.280 135.643 7.912 1.00 50.14 80 GLN A CA 1
ATOM 752 C C . GLN A 1 95 ? 40.750 135.315 8.149 1.00 48.61 80 GLN A C 1
ATOM 753 O O . GLN A 1 95 ? 41.631 135.869 7.495 1.00 48.38 80 GLN A O 1
ATOM 759 N N . ALA A 1 96 ? 41.005 134.402 9.081 1.00 47.45 81 ALA A N 1
ATOM 760 C CA . ALA A 1 96 ? 42.367 133.998 9.400 1.00 46.86 81 ALA A CA 1
ATOM 761 C C . ALA A 1 96 ? 42.990 133.215 8.248 1.00 46.96 81 ALA A C 1
ATOM 762 O O . ALA A 1 96 ? 44.180 133.357 7.966 1.00 47.07 81 ALA A O 1
ATOM 764 N N . ASN A 1 97 ? 42.186 132.388 7.584 1.00 47.17 82 ASN A N 1
ATOM 765 C CA . ASN A 1 97 ? 42.677 131.594 6.461 1.00 47.03 82 ASN A CA 1
ATOM 766 C C . ASN A 1 97 ? 43.020 132.493 5.285 1.00 46.47 82 ASN A C 1
ATOM 767 O O . ASN A 1 97 ? 44.021 132.280 4.603 1.00 46.59 82 ASN A O 1
ATOM 772 N N . ALA A 1 98 ? 42.186 133.502 5.058 1.00 46.53 83 ALA A N 1
ATOM 773 C CA . ALA A 1 98 ? 42.384 134.432 3.953 1.00 45.86 83 ALA A CA 1
ATOM 774 C C . ALA A 1 98 ? 43.505 135.442 4.186 1.00 46.39 83 ALA A C 1
ATOM 775 O O . ALA A 1 98 ? 44.242 135.780 3.258 1.00 46.94 83 ALA A O 1
ATOM 777 N N . LEU A 1 99 ? 43.640 135.922 5.419 1.00 46.07 84 LEU A N 1
ATOM 778 C CA . LEU A 1 99 ? 44.670 136.907 5.734 1.00 45.11 84 LEU A CA 1
ATOM 779 C C . LEU A 1 99 ? 45.980 136.321 6.248 1.00 44.86 84 LEU A C 1
ATOM 780 O O . LEU A 1 99 ? 47.058 136.809 5.906 1.00 44.27 84 LEU A O 1
ATOM 785 N N . GLY A 1 100 ? 45.885 135.278 7.068 1.00 45.00 85 GLY A N 1
ATOM 786 C CA . GLY A 1 100 ? 47.075 134.655 7.624 1.00 45.11 85 GLY A CA 1
ATOM 787 C C . GLY A 1 100 ? 48.185 134.405 6.620 1.00 45.71 85 GLY A C 1
ATOM 788 O O . GLY A 1 100 ? 47.925 134.250 5.425 1.00 45.83 85 GLY A O 1
ATOM 789 N N . ARG A 1 101 ? 49.424 134.364 7.103 1.00 44.90 86 ARG A N 1
ATOM 790 C CA . ARG A 1 101 ? 50.573 134.125 6.235 1.00 45.59 86 ARG A CA 1
ATOM 791 C C . ARG A 1 101 ? 50.550 132.684 5.731 1.00 45.94 86 ARG A C 1
ATOM 792 O O . ARG A 1 101 ? 50.384 131.750 6.514 1.00 45.16 86 ARG A O 1
ATOM 800 N N . LYS A 1 102 ? 50.713 132.511 4.421 1.00 46.41 87 LYS A N 1
ATOM 801 C CA . LYS A 1 102 ? 50.703 131.179 3.819 1.00 46.80 87 LYS A CA 1
ATOM 802 C C . LYS A 1 102 ? 52.109 130.591 3.745 1.00 47.39 87 LYS A C 1
ATOM 803 O O . LYS A 1 102 ? 53.099 131.298 3.942 1.00 46.98 87 LYS A O 1
ATOM 809 N N . THR A 1 103 ? 52.189 129.295 3.456 1.00 48.41 88 THR A N 1
ATOM 810 C CA . THR A 1 103 ? 53.471 128.599 3.361 1.00 50.16 88 THR A CA 1
ATOM 811 C C . THR A 1 103 ? 54.377 129.156 2.266 1.00 50.42 88 THR A C 1
ATOM 812 O O . THR A 1 103 ? 55.600 129.139 2.399 1.00 50.32 88 THR A O 1
ATOM 816 N N . TYR A 1 104 ? 53.780 129.647 1.184 1.00 51.11 89 TYR A N 1
ATOM 817 C CA . TYR A 1 104 ? 54.557 130.196 0.078 1.00 51.86 89 TYR A CA 1
ATOM 818 C C . TYR A 1 104 ? 54.925 131.665 0.271 1.00 52.96 89 TYR A C 1
ATOM 819 O O . TYR A 1 104 ? 55.484 132.292 -0.631 1.00 53.12 89 TYR A O 1
ATOM 828 N N . GLU A 1 105 ? 54.618 132.208 1.446 1.00 54.15 90 GLU A N 1
ATOM 829 C CA . GLU A 1 105 ? 54.917 133.605 1.749 1.00 54.93 90 GLU A CA 1
ATOM 830 C C . GLU A 1 105 ? 56.024 133.755 2.794 1.00 55.31 90 GLU A C 1
ATOM 831 O O . GLU A 1 105 ? 55.989 133.115 3.847 1.00 54.93 90 GLU A O 1
ATOM 837 N N . LYS A 1 106 ? 57.006 134.601 2.492 1.00 55.66 91 LYS A N 1
ATOM 838 C CA . LYS A 1 106 ? 58.126 134.845 3.397 1.00 57.24 91 LYS A CA 1
ATOM 839 C C . LYS A 1 106 ? 57.666 135.664 4.599 1.00 57.39 91 LYS A C 1
ATOM 840 O O . LYS A 1 106 ? 57.989 135.347 5.744 1.00 57.51 91 LYS A O 1
ATOM 846 N N . SER A 1 107 ? 56.915 136.724 4.323 1.00 57.53 92 SER A N 1
ATOM 847 C CA . SER A 1 107 ? 56.386 137.597 5.365 1.00 57.97 92 SER A CA 1
ATOM 848 C C . SER A 1 107 ? 55.076 138.202 4.881 1.00 58.15 92 SER A C 1
ATOM 849 O O . SER A 1 107 ? 54.781 138.182 3.686 1.00 58.62 92 SER A O 1
ATOM 852 N N . LEU A 1 108 ? 54.286 138.731 5.808 1.00 57.31 93 LEU A N 1
ATOM 853 C CA . LEU A 1 108 ? 53.011 139.335 5.450 1.00 57.17 93 LEU A CA 1
ATOM 854 C C . LEU A 1 108 ? 53.151 140.804 5.088 1.00 56.58 93 LEU A C 1
ATOM 855 O O . LEU A 1 108 ? 53.648 141.602 5.880 1.00 57.11 93 LEU A O 1
ATOM 860 N N . PRO A 1 109 ? 52.716 141.181 3.877 1.00 56.42 94 PRO A N 1
ATOM 861 C CA . PRO A 1 109 ? 52.808 142.582 3.457 1.00 55.87 94 PRO A CA 1
ATOM 862 C C . PRO A 1 109 ? 51.905 143.441 4.340 1.00 54.68 94 PRO A C 1
ATOM 863 O O . PRO A 1 109 ? 50.842 142.993 4.771 1.00 54.49 94 PRO A O 1
ATOM 867 N N . LEU A 1 110 ? 52.334 144.668 4.609 1.00 53.64 95 LEU A N 1
ATOM 868 C CA . LEU A 1 110 ? 51.580 145.582 5.457 1.00 52.47 95 LEU A CA 1
ATOM 869 C C . LEU A 1 110 ? 50.071 145.525 5.254 1.00 51.36 95 LEU A C 1
ATOM 870 O O . LEU A 1 110 ? 49.313 145.586 6.220 1.00 50.52 95 LEU A O 1
ATOM 875 N N . GLU A 1 111 ? 49.636 145.406 4.002 1.00 49.52 96 GLU A N 1
ATOM 876 C CA . GLU A 1 111 ? 48.209 145.359 3.696 1.00 47.83 96 GLU A CA 1
ATOM 877 C C . GLU A 1 111 ? 47.536 144.228 4.458 1.00 45.86 96 GLU A C 1
ATOM 878 O O . GLU A 1 111 ? 46.427 144.383 4.971 1.00 45.35 96 GLU A O 1
ATOM 884 N N . ARG A 1 112 ? 48.212 143.087 4.525 1.00 44.04 97 ARG A N 1
ATOM 885 C CA . ARG A 1 112 ? 47.685 141.923 5.222 1.00 42.71 97 ARG A CA 1
ATOM 886 C C . ARG A 1 112 ? 47.693 142.166 6.727 1.00 41.00 97 ARG A C 1
ATOM 887 O O . ARG A 1 112 ? 46.691 141.939 7.407 1.00 39.97 97 ARG A O 1
ATOM 895 N N . GLN A 1 113 ? 48.825 142.636 7.241 1.00 38.88 98 GLN A N 1
ATOM 896 C CA . GLN A 1 113 ? 48.954 142.908 8.669 1.00 37.80 98 GLN A CA 1
ATOM 897 C C . GLN A 1 113 ? 47.913 143.916 9.143 1.00 36.47 98 GLN A C 1
ATOM 898 O O . GLN A 1 113 ? 47.293 143.728 10.191 1.00 35.38 98 GLN A O 1
ATOM 904 N N . ARG A 1 114 ? 47.719 144.980 8.370 1.00 35.52 99 ARG A N 1
ATOM 905 C CA . ARG A 1 114 ? 46.738 145.999 8.723 1.00 35.83 99 ARG A CA 1
ATOM 906 C C . ARG A 1 114 ? 45.357 145.370 8.867 1.00 35.13 99 ARG A C 1
ATOM 907 O O . ARG A 1 114 ? 44.632 145.645 9.825 1.00 34.47 99 ARG A O 1
ATOM 915 N N . ALA A 1 115 ? 44.998 144.527 7.902 1.00 34.54 100 ALA A N 1
ATOM 916 C CA . ALA A 1 115 ? 43.704 143.856 7.906 1.00 33.25 100 ALA A CA 1
ATOM 917 C C . ALA A 1 115 ? 43.516 143.017 9.165 1.00 32.06 100 ALA A C 1
ATOM 918 O O . ALA A 1 115 ? 42.458 143.059 9.795 1.00 33.05 100 ALA A O 1
ATOM 920 N N . ILE A 1 116 ? 44.539 142.251 9.530 1.00 30.52 101 ILE A N 1
ATOM 921 C CA . ILE A 1 116 ? 44.453 141.420 10.724 1.00 29.58 101 ILE A CA 1
ATOM 922 C C . ILE A 1 116 ? 44.245 142.306 11.944 1.00 28.67 101 ILE A C 1
ATOM 923 O O . ILE A 1 116 ? 43.331 142.085 12.733 1.00 26.77 101 ILE A O 1
ATOM 928 N N . ALA A 1 117 ? 45.095 143.317 12.089 1.00 28.89 102 ALA A N 1
ATOM 929 C CA . ALA A 1 117 ? 45.001 144.232 13.223 1.00 27.95 102 ALA A CA 1
ATOM 930 C C . ALA A 1 117 ? 43.644 144.925 13.280 1.00 28.23 102 ALA A C 1
ATOM 931 O O . ALA A 1 117 ? 43.018 144.985 14.335 1.00 26.36 102 ALA A O 1
ATOM 933 N N . ASN A 1 118 ? 43.187 145.451 12.148 1.00 29.90 103 ASN A N 1
ATOM 934 C CA . ASN A 1 118 ? 41.899 146.134 12.119 1.00 31.60 103 ASN A CA 1
ATOM 935 C C . ASN A 1 118 ? 40.773 145.192 12.511 1.00 32.19 103 ASN A C 1
ATOM 936 O O . ASN A 1 118 ? 39.721 145.622 12.989 1.00 33.17 103 ASN A O 1
ATOM 941 N N . LEU A 1 119 ? 41.005 143.900 12.321 1.00 32.64 104 LEU A N 1
ATOM 942 C CA . LEU A 1 119 ? 40.008 142.897 12.653 1.00 32.82 104 LEU A CA 1
ATOM 943 C C . LEU A 1 119 ? 40.105 142.525 14.136 1.00 31.72 104 LEU A C 1
ATOM 944 O O . LEU A 1 119 ? 39.118 142.588 14.867 1.00 30.71 104 LEU A O 1
ATOM 949 N N . VAL A 1 120 ? 41.304 142.159 14.576 1.00 29.98 105 VAL A N 1
ATOM 950 C CA . VAL A 1 120 ? 41.539 141.760 15.964 1.00 30.22 105 VAL A CA 1
ATOM 951 C C . VAL A 1 120 ? 41.201 142.821 17.014 1.00 28.66 105 VAL A C 1
ATOM 952 O O . VAL A 1 120 ? 40.676 142.500 18.081 1.00 28.22 105 VAL A O 1
ATOM 956 N N . TYR A 1 121 ? 41.512 144.078 16.722 1.00 28.07 106 TYR A N 1
ATOM 957 C CA . TYR A 1 121 ? 41.235 145.157 17.665 1.00 28.79 106 TYR A CA 1
ATOM 958 C C . TYR A 1 121 ? 39.997 145.946 17.268 1.00 30.82 106 TYR A C 1
ATOM 959 O O . TYR A 1 121 ? 39.801 147.081 17.714 1.00 29.88 106 TYR A O 1
ATOM 968 N N . SER A 1 122 ? 39.160 145.343 16.433 1.00 31.85 107 SER A N 1
ATOM 969 C CA . SER A 1 122 ? 37.951 146.008 15.975 1.00 33.35 107 SER A CA 1
ATOM 970 C C . SER A 1 122 ? 37.005 146.350 17.119 1.00 33.31 107 SER A C 1
ATOM 971 O O . SER A 1 122 ? 36.654 145.496 17.934 1.00 31.69 107 SER A O 1
ATOM 974 N N . LYS A 1 123 ? 36.600 147.614 17.170 1.00 35.17 108 LYS A N 1
ATOM 975 C CA . LYS A 1 123 ? 35.679 148.089 18.192 1.00 36.14 108 LYS A CA 1
ATOM 976 C C . LYS A 1 123 ? 36.080 147.679 19.607 1.00 35.59 108 LYS A C 1
ATOM 977 O O . LYS A 1 123 ? 35.231 147.340 20.430 1.00 36.64 108 LYS A O 1
ATOM 983 N N . ARG A 1 124 ? 37.379 147.700 19.883 1.00 33.38 109 ARG A N 1
ATOM 984 C CA . ARG A 1 124 ? 37.882 147.360 21.209 1.00 31.58 109 ARG A CA 1
ATOM 985 C C . ARG A 1 124 ? 38.718 148.528 21.714 1.00 29.48 109 ARG A C 1
ATOM 986 O O . ARG A 1 124 ? 39.327 149.247 20.925 1.00 27.23 109 ARG A O 1
ATOM 994 N N . MET A 1 125 ? 38.740 148.704 23.031 1.00 28.47 110 MET A N 1
ATOM 995 C CA . MET A 1 125 ? 39.513 149.767 23.663 1.00 27.44 110 MET A CA 1
ATOM 996 C C . MET A 1 125 ? 39.302 151.135 23.008 1.00 26.44 110 MET A C 1
ATOM 997 O O . MET A 1 125 ? 40.246 151.898 22.800 1.00 24.99 110 MET A O 1
ATOM 1002 N N . GLY A 1 126 ? 38.049 151.436 22.681 1.00 26.45 111 GLY A N 1
ATOM 1003 C CA . GLY A 1 126 ? 37.726 152.718 22.083 1.00 25.87 111 GLY A CA 1
ATOM 1004 C C . GLY A 1 126 ? 37.834 152.836 20.578 1.00 26.19 111 GLY A C 1
ATOM 1005 O O . GLY A 1 126 ? 37.384 153.832 20.015 1.00 26.98 111 GLY A O 1
ATOM 1006 N N . ASN A 1 127 ? 38.432 151.853 19.913 1.00 26.82 112 ASN A N 1
ATOM 1007 C CA . ASN A 1 127 ? 38.549 151.926 18.460 1.00 29.29 112 ASN A CA 1
ATOM 1008 C C . ASN A 1 127 ? 37.153 151.994 17.850 1.00 32.13 112 ASN A C 1
ATOM 1009 O O . ASN A 1 127 ? 36.305 151.152 18.130 1.00 31.30 112 ASN A O 1
ATOM 1014 N N . ASN A 1 128 ? 36.923 153.009 17.028 1.00 37.14 113 ASN A N 1
ATOM 1015 C CA . ASN A 1 128 ? 35.633 153.195 16.376 1.00 41.63 113 ASN A CA 1
ATOM 1016 C C . ASN A 1 128 ? 35.836 153.785 14.988 1.00 43.67 113 ASN A C 1
ATOM 1017 O O . ASN A 1 128 ? 35.089 154.663 14.557 1.00 46.68 113 ASN A O 1
ATOM 1022 N N . GLY A 1 129 ? 36.860 153.288 14.300 1.00 44.56 114 GLY A N 1
ATOM 1023 C CA . GLY A 1 129 ? 37.179 153.746 12.961 1.00 44.75 114 GLY A CA 1
ATOM 1024 C C . GLY A 1 129 ? 37.719 152.589 12.139 1.00 45.95 114 GLY A C 1
ATOM 1025 O O . GLY A 1 129 ? 38.291 151.652 12.700 1.00 46.57 114 GLY A O 1
ATOM 1026 N N . PRO A 1 130 ? 37.562 152.623 10.807 1.00 45.82 115 PRO A N 1
ATOM 1027 C CA . PRO A 1 130 ? 38.025 151.578 9.884 1.00 45.03 115 PRO A CA 1
ATOM 1028 C C . PRO A 1 130 ? 39.437 151.036 10.125 1.00 43.13 115 PRO A C 1
ATOM 1029 O O . PRO A 1 130 ? 39.636 149.824 10.248 1.00 43.16 115 PRO A O 1
ATOM 1033 N N . GLY A 1 131 ? 40.416 151.931 10.187 1.00 40.59 116 GLY A N 1
ATOM 1034 C CA . GLY A 1 131 ? 41.784 151.495 10.393 1.00 37.29 116 GLY A CA 1
ATOM 1035 C C . GLY A 1 131 ? 42.324 151.704 11.795 1.00 34.34 116 GLY A C 1
ATOM 1036 O O . GLY A 1 131 ? 43.532 151.640 12.003 1.00 34.35 116 GLY A O 1
ATOM 1037 N N . ASP A 1 132 ? 41.439 151.950 12.756 1.00 32.85 117 ASP A N 1
ATOM 1038 C CA . ASP A 1 132 ? 41.850 152.171 14.140 1.00 29.42 117 ASP A CA 1
ATOM 1039 C C . ASP A 1 132 ? 42.611 150.984 14.731 1.00 28.61 117 ASP A C 1
ATOM 1040 O O . ASP A 1 132 ? 43.584 151.164 15.468 1.00 26.23 117 ASP A O 1
ATOM 1045 N N . GLY A 1 133 ? 42.166 149.775 14.406 1.00 26.92 118 GLY A N 1
ATOM 1046 C CA . GLY A 1 133 ? 42.825 148.591 14.925 1.00 26.24 118 GLY A CA 1
ATOM 1047 C C . GLY A 1 133 ? 44.322 148.626 14.686 1.00 26.27 118 GLY A C 1
ATOM 1048 O O . GLY A 1 133 ? 45.119 148.443 15.609 1.00 23.81 118 GLY A O 1
ATOM 1049 N N . TRP A 1 134 ? 44.705 148.868 13.439 1.00 25.14 119 TRP A N 1
ATOM 1050 C CA . TRP A 1 134 ? 46.112 148.923 13.073 1.00 24.61 119 TRP A CA 1
ATOM 1051 C C . TRP A 1 134 ? 46.782 150.229 13.490 1.00 23.54 119 TRP A C 1
ATOM 1052 O O . TRP A 1 134 ? 47.905 150.219 13.991 1.00 22.05 119 TRP A O 1
ATOM 1063 N N . ASN A 1 135 ? 46.091 151.350 13.303 1.00 22.73 120 ASN A N 1
ATOM 1064 C CA . ASN A 1 135 ? 46.669 152.644 13.646 1.00 22.79 120 ASN A CA 1
ATOM 1065 C C . ASN A 1 135 ? 46.991 152.810 15.129 1.00 21.69 120 ASN A C 1
ATOM 1066 O O . ASN A 1 135 ? 47.917 153.540 15.488 1.00 18.55 120 ASN A O 1
ATOM 1071 N N . TYR A 1 136 ? 46.226 152.138 15.984 1.00 19.74 121 TYR A N 1
ATOM 1072 C CA . TYR A 1 136 ? 46.459 152.215 17.419 1.00 19.54 121 TYR A CA 1
ATOM 1073 C C . TYR A 1 136 ? 46.983 150.894 17.967 1.00 19.01 121 TYR A C 1
ATOM 1074 O O . TYR A 1 136 ? 46.722 150.542 19.116 1.00 19.65 121 TYR A O 1
ATOM 1083 N N . ARG A 1 137 ? 47.716 150.153 17.140 1.00 18.80 122 ARG A N 1
ATOM 1084 C CA . ARG A 1 137 ? 48.284 148.889 17.594 1.00 19.46 122 ARG A CA 1
ATOM 1085 C C . ARG A 1 137 ? 49.276 149.214 18.714 1.00 18.72 122 ARG A C 1
ATOM 1086 O O . ARG A 1 137 ? 49.596 150.384 18.944 1.00 17.67 122 ARG A O 1
ATOM 1094 N N . GLY A 1 138 ? 49.769 148.183 19.393 1.00 18.64 123 GLY A N 1
ATOM 1095 C CA . GLY A 1 138 ? 50.697 148.390 20.493 1.00 17.62 123 GLY A CA 1
ATOM 1096 C C . GLY A 1 138 ? 52.023 149.050 20.153 1.00 17.55 123 GLY A C 1
ATOM 1097 O O . GLY A 1 138 ? 52.741 148.597 19.263 1.00 16.62 123 GLY A O 1
ATOM 1098 N N . ARG A 1 139 ? 52.348 150.123 20.870 1.00 15.32 124 ARG A N 1
ATOM 1099 C CA . ARG A 1 139 ? 53.604 150.845 20.675 1.00 15.81 124 ARG A CA 1
ATOM 1100 C C . ARG A 1 139 ? 54.125 151.316 22.029 1.00 17.32 124 ARG A C 1
ATOM 1101 O O . ARG A 1 139 ? 53.355 151.431 22.983 1.00 16.07 124 ARG A O 1
ATOM 1109 N N . GLY A 1 140 ? 55.426 151.608 22.091 1.00 17.31 125 GLY A N 1
ATOM 1110 C CA . GLY A 1 140 ? 56.045 152.093 23.314 1.00 17.23 125 GLY A CA 1
ATOM 1111 C C . GLY A 1 140 ? 57.006 151.107 23.959 1.00 18.59 125 GLY A C 1
ATOM 1112 O O . GLY A 1 140 ? 57.153 149.984 23.479 1.00 16.83 125 GLY A O 1
ATOM 1113 N N . LEU A 1 141 ? 57.692 151.535 25.019 1.00 17.79 126 LEU A N 1
ATOM 1114 C CA . LEU A 1 141 ? 58.591 150.635 25.748 1.00 18.00 126 LEU A CA 1
ATOM 1115 C C . LEU A 1 141 ? 57.618 149.719 26.480 1.00 16.63 126 LEU A C 1
ATOM 1116 O O . LEU A 1 141 ? 57.723 148.498 26.403 1.00 17.89 126 LEU A O 1
ATOM 1121 N N . ILE A 1 142 ? 56.675 150.328 27.200 1.00 15.25 127 ILE A N 1
ATOM 1122 C CA . ILE A 1 142 ? 55.605 149.591 27.868 1.00 15.03 127 ILE A CA 1
ATOM 1123 C C . ILE A 1 142 ? 54.471 149.775 26.851 1.00 16.10 127 ILE A C 1
ATOM 1124 O O . ILE A 1 142 ? 54.055 150.902 26.572 1.00 16.35 127 ILE A O 1
ATOM 1129 N N . GLN A 1 143 ? 53.985 148.671 26.291 1.00 15.87 128 GLN A N 1
ATOM 1130 C CA . GLN A 1 143 ? 52.969 148.715 25.239 1.00 17.52 128 GLN A CA 1
ATOM 1131 C C . GLN A 1 143 ? 51.631 149.395 25.533 1.00 17.87 128 GLN A C 1
ATOM 1132 O O . GLN A 1 143 ? 50.939 149.052 26.494 1.00 15.81 128 GLN A O 1
ATOM 1138 N N . ILE A 1 144 ? 51.287 150.361 24.680 1.00 16.22 129 ILE A N 1
ATOM 1139 C CA . ILE A 1 144 ? 50.036 151.125 24.772 1.00 16.46 129 ILE A CA 1
ATOM 1140 C C . ILE A 1 144 ? 49.216 150.713 23.555 1.00 16.80 129 ILE A C 1
ATOM 1141 O O . ILE A 1 144 ? 49.724 150.749 22.436 1.00 17.17 129 ILE A O 1
ATOM 1146 N N . THR A 1 145 ? 47.957 150.339 23.768 1.00 16.29 130 THR A N 1
ATOM 1147 C CA . THR A 1 145 ? 47.106 149.886 22.670 1.00 15.97 130 THR A CA 1
ATOM 1148 C C . THR A 1 145 ? 45.681 150.430 22.694 1.00 15.56 130 THR A C 1
ATOM 1149 O O . THR A 1 145 ? 45.056 150.513 23.754 1.00 15.21 130 THR A O 1
ATOM 1153 N N . GLY A 1 146 ? 45.166 150.772 21.513 1.00 14.75 131 GLY A N 1
ATOM 1154 C CA . GLY A 1 146 ? 43.798 151.252 21.413 1.00 16.50 131 GLY A CA 1
ATOM 1155 C C . GLY A 1 146 ? 43.610 152.744 21.562 1.00 16.35 131 GLY A C 1
ATOM 1156 O O . GLY A 1 146 ? 44.317 153.398 22.333 1.00 15.07 131 GLY A O 1
ATOM 1157 N N . LEU A 1 147 ? 42.642 153.279 20.820 1.00 16.38 132 LEU A N 1
ATOM 1158 C CA . LEU A 1 147 ? 42.343 154.709 20.844 1.00 16.80 132 LEU A CA 1
ATOM 1159 C C . LEU A 1 147 ? 42.225 155.287 22.254 1.00 16.80 132 LEU A C 1
ATOM 1160 O O . LEU A 1 147 ? 42.819 156.321 22.554 1.00 14.12 132 LEU A O 1
ATOM 1165 N N . ASN A 1 148 ? 41.451 154.625 23.110 1.00 16.31 133 ASN A N 1
ATOM 1166 C CA . ASN A 1 148 ? 41.247 155.093 24.481 1.00 17.78 133 ASN A CA 1
ATOM 1167 C C . ASN A 1 148 ? 42.535 155.299 25.254 1.00 16.99 133 ASN A C 1
ATOM 1168 O O . ASN A 1 148 ? 42.662 156.241 26.035 1.00 16.12 133 ASN A O 1
ATOM 1173 N N . ASN A 1 149 ? 43.488 154.404 25.047 1.00 15.54 134 ASN A N 1
ATOM 1174 C CA . ASN A 1 149 ? 44.731 154.477 25.784 1.00 14.70 134 ASN A CA 1
ATOM 1175 C C . ASN A 1 149 ? 45.731 155.425 25.186 1.00 14.10 134 ASN A C 1
ATOM 1176 O O . ASN A 1 149 ? 46.521 156.015 25.907 1.00 13.36 134 ASN A O 1
ATOM 1181 N N . TYR A 1 150 ? 45.697 155.587 23.869 1.00 14.23 135 TYR A N 1
ATOM 1182 C CA . TYR A 1 150 ? 46.588 156.555 23.260 1.00 13.91 135 TYR A CA 1
ATOM 1183 C C . TYR A 1 150 ? 46.039 157.908 23.710 1.00 13.87 135 TYR A C 1
ATOM 1184 O O . TYR A 1 150 ? 46.792 158.855 23.918 1.00 14.05 135 TYR A O 1
ATOM 1193 N N . ARG A 1 151 ? 44.718 157.988 23.874 1.00 13.37 136 ARG A N 1
ATOM 1194 C CA . ARG A 1 151 ? 44.095 159.236 24.303 1.00 14.04 136 ARG A CA 1
ATOM 1195 C C . ARG A 1 151 ? 44.469 159.587 25.741 1.00 13.90 136 ARG A C 1
ATOM 1196 O O . ARG A 1 151 ? 44.835 160.723 26.028 1.00 14.30 136 ARG A O 1
ATOM 1204 N N . ASP A 1 152 ? 44.383 158.618 26.647 1.00 14.29 137 ASP A N 1
ATOM 1205 C CA . ASP A 1 152 ? 44.742 158.884 28.035 1.00 15.58 137 ASP A CA 1
ATOM 1206 C C . ASP A 1 152 ? 46.229 159.182 28.161 1.00 14.89 137 ASP A C 1
ATOM 1207 O O . ASP A 1 152 ? 46.622 160.100 28.881 1.00 13.90 137 ASP A O 1
ATOM 1212 N N . CYS A 1 153 ? 47.053 158.409 27.460 1.00 14.04 138 CYS A N 1
ATOM 1213 C CA . CYS A 1 153 ? 48.493 158.623 27.503 1.00 14.95 138 CYS A CA 1
ATOM 1214 C C . CYS A 1 153 ? 48.815 160.010 26.945 1.00 14.14 138 CYS A C 1
ATOM 1215 O O . CYS A 1 153 ? 49.682 160.717 27.462 1.00 15.12 138 CYS A O 1
ATOM 1218 N N . GLY A 1 154 ? 48.101 160.396 25.891 1.00 14.66 139 GLY A N 1
ATOM 1219 C CA . GLY A 1 154 ? 48.317 161.694 25.280 1.00 14.14 139 GLY A CA 1
ATOM 1220 C C . GLY A 1 154 ? 48.019 162.827 26.244 1.00 14.37 139 GLY A C 1
ATOM 1221 O O . GLY A 1 154 ? 48.742 163.828 26.294 1.00 13.51 139 GLY A O 1
ATOM 1222 N N . ASN A 1 155 ? 46.940 162.689 27.005 1.00 15.08 140 ASN A N 1
ATOM 1223 C CA . ASN A 1 155 ? 46.595 163.718 27.975 1.00 15.34 140 ASN A CA 1
ATOM 1224 C C . ASN A 1 155 ? 47.657 163.734 29.065 1.00 14.76 140 ASN A C 1
ATOM 1225 O O . ASN A 1 155 ? 47.948 164.778 29.641 1.00 15.71 140 ASN A O 1
ATOM 1230 N N . GLY A 1 156 ? 48.249 162.572 29.325 1.00 13.05 141 GLY A N 1
ATOM 1231 C CA . GLY A 1 156 ? 49.274 162.475 30.351 1.00 13.61 141 GLY A CA 1
ATOM 1232 C C . GLY A 1 156 ? 50.586 163.134 29.968 1.00 14.86 141 GLY A C 1
ATOM 1233 O O . GLY A 1 156 ? 51.328 163.604 30.831 1.00 14.47 141 GLY A O 1
ATOM 1234 N N . LEU A 1 157 ? 50.874 163.177 28.672 1.00 14.66 142 LEU A N 1
ATOM 1235 C CA . LEU A 1 157 ? 52.122 163.768 28.181 1.00 14.29 142 LEU A CA 1
ATOM 1236 C C . LEU A 1 157 ? 51.904 165.114 27.506 1.00 13.97 142 LEU A C 1
ATOM 1237 O O . LEU A 1 157 ? 52.863 165.822 27.187 1.00 12.51 142 LEU A O 1
ATOM 1242 N N . LYS A 1 158 ? 50.639 165.457 27.288 1.00 13.39 143 LYS A N 1
ATOM 1243 C CA . LYS A 1 158 ? 50.272 166.681 26.584 1.00 14.85 143 LYS A CA 1
ATOM 1244 C C . LYS A 1 158 ? 50.788 166.551 25.142 1.00 15.61 143 LYS A C 1
ATOM 1245 O O . LYS A 1 158 ? 51.395 167.473 24.578 1.00 14.26 143 LYS A O 1
ATOM 1251 N N . VAL A 1 159 ? 50.554 165.372 24.570 1.00 14.63 144 VAL A N 1
ATOM 1252 C CA . VAL A 1 159 ? 50.941 165.063 23.195 1.00 15.12 144 VAL A CA 1
ATOM 1253 C C . VAL A 1 159 ? 49.700 164.482 22.526 1.00 16.60 144 VAL A C 1
ATOM 1254 O O . VAL A 1 159 ? 49.028 163.621 23.102 1.00 16.11 144 VAL A O 1
ATOM 1258 N N . ASP A 1 160 ? 49.396 164.946 21.317 1.00 16.29 145 ASP A N 1
ATOM 1259 C CA . ASP A 1 160 ? 48.219 164.466 20.602 1.00 17.02 145 ASP A CA 1
ATOM 1260 C C . ASP A 1 160 ? 48.498 163.113 19.954 1.00 16.60 145 ASP A C 1
ATOM 1261 O O . ASP A 1 160 ? 48.730 163.024 18.750 1.00 14.07 145 ASP A O 1
ATOM 1266 N N . LEU A 1 161 ? 48.469 162.061 20.765 1.00 16.90 146 LEU A N 1
ATOM 1267 C CA . LEU A 1 161 ? 48.730 160.713 20.279 1.00 16.22 146 LEU A CA 1
ATOM 1268 C C . LEU A 1 161 ? 47.545 160.136 19.514 1.00 17.06 146 LEU A C 1
ATOM 1269 O O . LEU A 1 161 ? 47.683 159.136 18.808 1.00 17.57 146 LEU A O 1
ATOM 1274 N N . VAL A 1 162 ? 46.378 160.753 19.657 1.00 17.39 147 VAL A N 1
ATOM 1275 C CA . VAL A 1 162 ? 45.211 160.289 18.916 1.00 18.59 147 VAL A CA 1
ATOM 1276 C C . VAL A 1 162 ? 45.455 160.640 17.447 1.00 18.42 147 VAL A C 1
ATOM 1277 O O . VAL A 1 162 ? 45.173 159.849 16.555 1.00 19.31 147 VAL A O 1
ATOM 1281 N N . ALA A 1 163 ? 46.001 161.824 17.200 1.00 18.96 148 ALA A N 1
ATOM 1282 C CA . ALA A 1 163 ? 46.285 162.243 15.832 1.00 19.92 148 ALA A CA 1
ATOM 1283 C C . ALA A 1 163 ? 47.593 161.639 15.321 1.00 20.85 148 ALA A C 1
ATOM 1284 O O . ALA A 1 163 ? 47.701 161.274 14.146 1.00 21.50 148 ALA A O 1
ATOM 1286 N N . GLN A 1 164 ? 48.583 161.529 16.203 1.00 19.26 149 GLN A N 1
ATOM 1287 C CA . GLN A 1 164 ? 49.885 160.989 15.821 1.00 19.71 149 GLN A CA 1
ATOM 1288 C C . GLN A 1 164 ? 50.298 159.807 16.695 1.00 18.66 149 GLN A C 1
ATOM 1289 O O . GLN A 1 164 ? 51.291 159.879 17.414 1.00 16.80 149 GLN A O 1
ATOM 1295 N N . PRO A 1 165 ? 49.556 158.695 16.627 1.00 18.82 150 PRO A N 1
ATOM 1296 C CA . PRO A 1 165 ? 49.917 157.541 17.453 1.00 18.57 150 PRO A CA 1
ATOM 1297 C C . PRO A 1 165 ? 51.323 157.010 17.184 1.00 19.49 150 PRO A C 1
ATOM 1298 O O . PRO A 1 165 ? 51.944 156.413 18.066 1.00 17.93 150 PRO A O 1
ATOM 1302 N N . GLU A 1 166 ? 51.832 157.237 15.976 1.00 19.29 151 GLU A N 1
ATOM 1303 C CA . GLU A 1 166 ? 53.156 156.741 15.621 1.00 19.51 151 GLU A CA 1
ATOM 1304 C C . GLU A 1 166 ? 54.291 157.339 16.453 1.00 18.21 151 GLU A C 1
ATOM 1305 O O . GLU A 1 166 ? 55.399 156.800 16.474 1.00 19.20 151 GLU A O 1
ATOM 1311 N N . LEU A 1 167 ? 54.020 158.438 17.150 1.00 15.92 152 LEU A N 1
ATOM 1312 C CA . LEU A 1 167 ? 55.045 159.066 17.984 1.00 16.38 152 LEU A CA 1
ATOM 1313 C C . LEU A 1 167 ? 55.547 158.125 19.078 1.00 15.84 152 LEU A C 1
ATOM 1314 O O . LEU A 1 167 ? 56.687 158.248 19.530 1.00 17.14 152 LEU A O 1
ATOM 1319 N N . LEU A 1 168 ? 54.700 157.191 19.504 1.00 15.62 153 LEU A N 1
ATOM 1320 C CA . LEU A 1 168 ? 55.088 156.245 20.550 1.00 17.36 153 LEU A CA 1
ATOM 1321 C C . LEU A 1 168 ? 56.115 155.224 20.075 1.00 18.79 153 LEU A C 1
ATOM 1322 O O . LEU A 1 168 ? 56.638 154.456 20.875 1.00 19.24 153 LEU A O 1
ATOM 1327 N N . ALA A 1 169 ? 56.393 155.213 18.774 1.00 18.65 154 ALA A N 1
ATOM 1328 C CA . ALA A 1 169 ? 57.386 154.303 18.215 1.00 19.81 154 ALA A CA 1
ATOM 1329 C C . ALA A 1 169 ? 58.719 155.052 18.131 1.00 19.85 154 ALA A C 1
ATOM 1330 O O . ALA A 1 169 ? 59.733 154.500 17.705 1.00 18.98 154 ALA A O 1
ATOM 1332 N N . GLN A 1 170 ? 58.695 156.323 18.527 1.00 18.20 155 GLN A N 1
ATOM 1333 C CA . GLN A 1 170 ? 59.895 157.155 18.537 1.00 19.30 155 GLN A CA 1
ATOM 1334 C C . GLN A 1 170 ? 60.469 157.135 19.953 1.00 18.29 155 GLN A C 1
ATOM 1335 O O . GLN A 1 170 ? 59.728 157.239 20.930 1.00 17.44 155 GLN A O 1
ATOM 1341 N N . ASP A 1 171 ? 61.788 157.001 20.056 1.00 17.37 156 ASP A N 1
ATOM 1342 C CA . ASP A 1 171 ? 62.463 156.907 21.351 1.00 16.68 156 ASP A CA 1
ATOM 1343 C C . ASP A 1 171 ? 62.024 157.877 22.452 1.00 16.48 156 ASP A C 1
ATOM 1344 O O . ASP A 1 171 ? 61.674 157.446 23.549 1.00 16.84 156 ASP A O 1
ATOM 1349 N N . GLU A 1 172 ? 62.047 159.177 22.179 1.00 16.00 157 GLU A N 1
ATOM 1350 C CA . GLU A 1 172 ? 61.668 160.155 23.202 1.00 17.19 157 GLU A CA 1
ATOM 1351 C C . GLU A 1 172 ? 60.273 159.928 23.807 1.00 17.19 157 GLU A C 1
ATOM 1352 O O . GLU A 1 172 ? 60.119 159.889 25.032 1.00 14.41 157 GLU A O 1
ATOM 1358 N N . TYR A 1 173 ? 59.268 159.777 22.950 1.00 15.86 158 TYR A N 1
ATOM 1359 C CA . TYR A 1 173 ? 57.890 159.577 23.398 1.00 16.46 158 TYR A CA 1
ATOM 1360 C C . TYR A 1 173 ? 57.671 158.191 23.987 1.00 15.37 158 TYR A C 1
ATOM 1361 O O . TYR A 1 173 ? 56.854 158.012 24.890 1.00 15.31 158 TYR A O 1
ATOM 1370 N N . ALA A 1 174 ? 58.399 157.208 23.475 1.00 14.74 159 ALA A N 1
ATOM 1371 C CA . ALA A 1 174 ? 58.278 155.860 24.005 1.00 15.71 159 ALA A CA 1
ATOM 1372 C C . ALA A 1 174 ? 58.758 155.903 25.462 1.00 14.18 159 ALA A C 1
ATOM 1373 O O . ALA A 1 174 ? 58.152 155.300 26.350 1.00 14.20 159 ALA A O 1
ATOM 1375 N N . ALA A 1 175 ? 59.841 156.636 25.704 1.00 11.87 160 ALA A N 1
ATOM 1376 C CA . ALA A 1 175 ? 60.388 156.758 27.053 1.00 10.73 160 ALA A CA 1
ATOM 1377 C C . ALA A 1 175 ? 59.451 157.549 27.965 1.00 11.18 160 ALA A C 1
ATOM 1378 O O . ALA A 1 175 ? 59.192 157.144 29.091 1.00 12.24 160 ALA A O 1
ATOM 1380 N N . ARG A 1 176 ? 58.948 158.682 27.491 1.00 10.81 161 ARG A N 1
ATOM 1381 C CA . ARG A 1 176 ? 58.045 159.480 28.316 1.00 12.26 161 ARG A CA 1
ATOM 1382 C C . ARG A 1 176 ? 56.759 158.733 28.652 1.00 11.44 161 ARG A C 1
ATOM 1383 O O . ARG A 1 176 ? 56.282 158.797 29.790 1.00 11.55 161 ARG A O 1
ATOM 1391 N N . SER A 1 177 ? 56.188 158.029 27.678 1.00 10.66 162 SER A N 1
ATOM 1392 C CA . SER A 1 177 ? 54.948 157.310 27.946 1.00 11.59 162 SER A CA 1
ATOM 1393 C C . SER A 1 177 ? 55.183 156.230 28.995 1.00 12.26 162 SER A C 1
ATOM 1394 O O . SER A 1 177 ? 54.328 155.980 29.840 1.00 13.20 162 SER A O 1
ATOM 1397 N N . ALA A 1 178 ? 56.353 155.599 28.960 1.00 12.50 163 ALA A N 1
ATOM 1398 C CA . ALA A 1 178 ? 56.660 154.562 29.939 1.00 12.12 163 ALA A CA 1
ATOM 1399 C C . ALA A 1 178 ? 56.783 155.150 31.349 1.00 12.66 163 ALA A C 1
ATOM 1400 O O . ALA A 1 178 ? 56.311 154.554 32.318 1.00 11.65 163 ALA A O 1
ATOM 1402 N N . ALA A 1 179 ? 57.423 156.313 31.460 1.00 10.19 164 ALA A N 1
ATOM 1403 C CA . ALA A 1 179 ? 57.600 156.951 32.758 1.00 11.83 164 ALA A CA 1
ATOM 1404 C C . ALA A 1 179 ? 56.238 157.408 33.280 1.00 12.73 164 ALA A C 1
ATOM 1405 O O . ALA A 1 179 ? 55.937 157.267 34.464 1.00 12.68 164 ALA A O 1
ATOM 1407 N N . TRP A 1 180 ? 55.414 157.949 32.389 1.00 11.40 165 TRP A N 1
ATOM 1408 C CA . TRP A 1 180 ? 54.078 158.390 32.773 1.00 12.45 165 TRP A CA 1
ATOM 1409 C C . TRP A 1 180 ? 53.265 157.187 33.257 1.00 12.03 165 TRP A C 1
ATOM 1410 O O . TRP A 1 180 ? 52.532 157.270 34.242 1.00 12.79 165 TRP A O 1
ATOM 1421 N N . PHE A 1 181 ? 53.390 156.067 32.557 1.00 11.86 166 PHE A N 1
ATOM 1422 C CA . PHE A 1 181 ? 52.654 154.855 32.937 1.00 12.61 166 PHE A CA 1
ATOM 1423 C C . PHE A 1 181 ? 53.083 154.418 34.343 1.00 12.72 166 PHE A C 1
ATOM 1424 O O . PHE A 1 181 ? 52.254 154.192 35.235 1.00 11.23 166 PHE A O 1
ATOM 1432 N N . PHE A 1 182 ? 54.394 154.297 34.515 1.00 13.71 167 PHE A N 1
ATOM 1433 C CA . PHE A 1 182 ? 54.995 153.871 35.772 1.00 12.93 167 PHE A CA 1
ATOM 1434 C C . PHE A 1 182 ? 54.549 154.758 36.934 1.00 14.86 167 PHE A C 1
ATOM 1435 O O . PHE A 1 182 ? 54.181 154.260 38.001 1.00 15.02 167 PHE A O 1
ATOM 1443 N N . SER A 1 183 ? 54.569 156.068 36.727 1.00 13.77 168 SER A N 1
ATOM 1444 C CA . SER A 1 183 ? 54.163 156.992 37.777 1.00 15.14 168 SER A CA 1
ATOM 1445 C C . SER A 1 183 ? 52.652 157.042 37.977 1.00 15.35 168 SER A C 1
ATOM 1446 O O . SER A 1 183 ? 52.162 156.874 39.094 1.00 14.85 168 SER A O 1
ATOM 1449 N N . SER A 1 184 ? 51.920 157.270 36.890 1.00 13.99 169 SER A N 1
ATOM 1450 C CA . SER A 1 184 ? 50.464 157.373 36.952 1.00 15.47 169 SER A CA 1
ATOM 1451 C C . SER A 1 184 ? 49.806 156.139 37.543 1.00 15.41 169 SER A C 1
ATOM 1452 O O . SER A 1 184 ? 48.916 156.254 38.389 1.00 15.81 169 SER A O 1
ATOM 1455 N N . LYS A 1 185 ? 50.258 154.962 37.118 1.00 14.53 170 LYS A N 1
ATOM 1456 C CA . LYS A 1 185 ? 49.679 153.711 37.597 1.00 16.57 170 LYS A CA 1
ATOM 1457 C C . LYS A 1 185 ? 50.061 153.321 39.026 1.00 17.38 170 LYS A C 1
ATOM 1458 O O . LYS A 1 185 ? 49.626 152.276 39.522 1.00 18.30 170 LYS A O 1
ATOM 1464 N N . GLY A 1 186 ? 50.875 154.150 39.676 1.00 14.99 171 GLY A N 1
ATOM 1465 C CA . GLY A 1 186 ? 51.244 153.908 41.063 1.00 15.85 171 GLY A CA 1
ATOM 1466 C C . GLY A 1 186 ? 52.400 152.984 41.404 1.00 16.69 171 GLY A C 1
ATOM 1467 O O . GLY A 1 186 ? 52.502 152.526 42.544 1.00 16.25 171 GLY A O 1
ATOM 1468 N N . CYS A 1 187 ? 53.285 152.720 40.448 1.00 16.05 172 CYS A N 1
ATOM 1469 C CA . CYS A 1 187 ? 54.412 151.831 40.713 1.00 16.55 172 CYS A CA 1
ATOM 1470 C C . CYS A 1 187 ? 55.366 152.346 41.799 1.00 16.70 172 CYS A C 1
ATOM 1471 O O . CYS A 1 187 ? 56.000 151.551 42.492 1.00 16.53 172 CYS A O 1
ATOM 1474 N N . MET A 1 188 ? 55.468 153.666 41.951 1.00 16.13 173 MET A N 1
ATOM 1475 C CA . MET A 1 188 ? 56.356 154.230 42.970 1.00 15.64 173 MET A CA 1
ATOM 1476 C C . MET A 1 188 ? 55.734 154.156 44.367 1.00 17.55 173 MET A C 1
ATOM 1477 O O . MET A 1 188 ? 56.374 154.496 45.369 1.00 17.32 173 MET A O 1
ATOM 1482 N N . LYS A 1 189 ? 54.484 153.718 44.438 1.00 16.54 174 LYS A N 1
ATOM 1483 C CA . LYS A 1 189 ? 53.829 153.586 45.732 1.00 17.85 174 LYS A CA 1
ATOM 1484 C C . LYS A 1 189 ? 54.213 152.242 46.332 1.00 18.10 174 LYS A C 1
ATOM 1485 O O . LYS A 1 189 ? 53.993 151.997 47.516 1.00 16.97 174 LYS A O 1
ATOM 1491 N N . TYR A 1 190 ? 54.803 151.380 45.508 1.00 17.08 175 TYR A N 1
ATOM 1492 C CA . TYR A 1 190 ? 55.188 150.044 45.950 1.00 17.26 175 TYR A CA 1
ATOM 1493 C C . TYR A 1 190 ? 56.647 149.725 45.655 1.00 17.44 175 TYR A C 1
ATOM 1494 O O . TYR A 1 190 ? 56.975 148.648 45.147 1.00 18.75 175 TYR A O 1
ATOM 1503 N N . THR A 1 191 ? 57.517 150.671 45.991 1.00 17.96 176 THR A N 1
ATOM 1504 C CA . THR A 1 191 ? 58.954 150.532 45.782 1.00 18.73 176 THR A CA 1
ATOM 1505 C C . THR A 1 191 ? 59.490 149.202 46.320 1.00 19.88 176 THR A C 1
ATOM 1506 O O . THR A 1 191 ? 59.197 148.822 47.457 1.00 20.49 176 THR A O 1
ATOM 1510 N N . GLY A 1 192 ? 60.264 148.498 45.496 1.00 20.12 177 GLY A N 1
ATOM 1511 C CA . GLY A 1 192 ? 60.841 147.226 45.908 1.00 21.98 177 GLY A CA 1
ATOM 1512 C C . GLY A 1 192 ? 59.924 146.014 45.833 1.00 23.48 177 GLY A C 1
ATOM 1513 O O . GLY A 1 192 ? 60.375 144.875 45.991 1.00 24.76 177 GLY A O 1
ATOM 1514 N N . ASP A 1 193 ? 58.640 146.244 45.585 1.00 21.47 178 ASP A N 1
ATOM 1515 C CA . ASP A 1 193 ? 57.669 145.155 45.506 1.00 20.32 178 ASP A CA 1
ATOM 1516 C C . ASP A 1 193 ? 57.553 144.650 44.062 1.00 19.82 178 ASP A C 1
ATOM 1517 O O . ASP A 1 193 ? 56.662 145.059 43.320 1.00 19.77 178 ASP A O 1
ATOM 1522 N N . LEU A 1 194 ? 58.463 143.760 43.674 1.00 19.26 179 LEU A N 1
ATOM 1523 C CA . LEU A 1 194 ? 58.490 143.194 42.326 1.00 19.97 179 LEU A CA 1
ATOM 1524 C C . LEU A 1 194 ? 57.165 142.613 41.832 1.00 19.51 179 LEU A C 1
ATOM 1525 O O . LEU A 1 194 ? 56.723 142.904 40.718 1.00 18.74 179 LEU A O 1
ATOM 1530 N N . VAL A 1 195 ? 56.539 141.774 42.649 1.00 17.16 180 VAL A N 1
ATOM 1531 C CA . VAL A 1 195 ? 55.290 141.145 42.244 1.00 17.14 180 VAL A CA 1
ATOM 1532 C C . VAL A 1 195 ? 54.147 142.128 42.026 1.00 16.08 180 VAL A C 1
ATOM 1533 O O . VAL A 1 195 ? 53.378 141.992 41.074 1.00 18.23 180 VAL A O 1
ATOM 1537 N N . ARG A 1 196 ? 54.028 143.121 42.895 1.00 16.22 181 ARG A N 1
ATOM 1538 C CA . ARG A 1 196 ? 52.945 144.076 42.738 1.00 17.45 181 ARG A CA 1
ATOM 1539 C C . ARG A 1 196 ? 53.179 145.027 41.568 1.00 17.33 181 ARG A C 1
ATOM 1540 O O . ARG A 1 196 ? 52.244 145.338 40.825 1.00 16.61 181 ARG A O 1
ATOM 1548 N N . VAL A 1 197 ? 54.414 145.492 41.391 1.00 15.45 182 VAL A N 1
ATOM 1549 C CA . VAL A 1 197 ? 54.691 146.390 40.267 1.00 14.66 182 VAL A CA 1
ATOM 1550 C C . VAL A 1 197 ? 54.480 145.614 38.965 1.00 14.92 182 VAL A C 1
ATOM 1551 O O . VAL A 1 197 ? 53.964 146.153 37.982 1.00 16.48 182 VAL A O 1
ATOM 1555 N N . THR A 1 198 ? 54.866 144.340 38.960 1.00 14.67 183 THR A N 1
ATOM 1556 C CA . THR A 1 198 ? 54.687 143.513 37.771 1.00 14.92 183 THR A CA 1
ATOM 1557 C C . THR A 1 198 ? 53.197 143.341 37.444 1.00 15.62 183 THR A C 1
ATOM 1558 O O . THR A 1 198 ? 52.793 143.411 36.280 1.00 14.84 183 THR A O 1
ATOM 1562 N N . GLN A 1 199 ? 52.377 143.124 38.468 1.00 15.72 184 GLN A N 1
ATOM 1563 C CA . GLN A 1 199 ? 50.947 142.950 38.238 1.00 18.66 184 GLN A CA 1
ATOM 1564 C C . GLN A 1 199 ? 50.369 144.237 37.649 1.00 17.92 184 GLN A C 1
ATOM 1565 O O . GLN A 1 199 ? 49.537 144.199 36.749 1.00 17.22 184 GLN A O 1
ATOM 1571 N N . ILE A 1 200 ? 50.830 145.375 38.155 1.00 18.13 185 ILE A N 1
ATOM 1572 C CA . ILE A 1 200 ? 50.359 146.668 37.675 1.00 17.78 185 ILE A CA 1
ATOM 1573 C C . ILE A 1 200 ? 50.708 146.884 36.203 1.00 17.06 185 ILE A C 1
ATOM 1574 O O . ILE A 1 200 ? 49.881 147.345 35.420 1.00 17.64 185 ILE A O 1
ATOM 1579 N N . ILE A 1 201 ? 51.934 146.542 35.831 1.00 16.40 186 ILE A N 1
ATOM 1580 C CA . ILE A 1 201 ? 52.396 146.718 34.460 1.00 17.74 186 ILE A CA 1
ATOM 1581 C C . ILE A 1 201 ? 51.897 145.660 33.471 1.00 21.27 186 ILE A C 1
ATOM 1582 O O . ILE A 1 201 ? 51.469 145.989 32.358 1.00 20.30 186 ILE A O 1
ATOM 1587 N N . ASN A 1 202 ? 51.942 144.395 33.879 1.00 21.56 187 ASN A N 1
ATOM 1588 C CA . ASN A 1 202 ? 51.552 143.291 33.000 1.00 22.60 187 ASN A CA 1
ATOM 1589 C C . ASN A 1 202 ? 50.116 142.800 33.110 1.00 23.65 187 ASN A C 1
ATOM 1590 O O . ASN A 1 202 ? 49.605 142.158 32.188 1.00 24.12 187 ASN A O 1
ATOM 1595 N N . GLY A 1 203 ? 49.458 143.101 34.222 1.00 24.10 188 GLY A N 1
ATOM 1596 C CA . GLY A 1 203 ? 48.101 142.625 34.397 1.00 26.33 188 GLY A CA 1
ATOM 1597 C C . GLY A 1 203 ? 48.178 141.127 34.639 1.00 27.72 188 GLY A C 1
ATOM 1598 O O . GLY A 1 203 ? 47.262 140.372 34.319 1.00 29.19 188 GLY A O 1
ATOM 1599 N N . GLY A 1 204 ? 49.300 140.704 35.206 1.00 26.46 189 GLY A N 1
ATOM 1600 C CA . GLY A 1 204 ? 49.522 139.300 35.496 1.00 26.51 189 GLY A CA 1
ATOM 1601 C C . GLY A 1 204 ? 50.943 139.162 35.996 1.00 26.49 189 GLY A C 1
ATOM 1602 O O . GLY A 1 204 ? 51.552 140.162 36.377 1.00 27.16 189 GLY A O 1
ATOM 1603 N N . GLN A 1 205 ? 51.480 137.945 35.994 1.00 25.47 190 GLN A N 1
ATOM 1604 C CA . GLN A 1 205 ? 52.846 137.726 36.462 1.00 26.09 190 GLN A CA 1
ATOM 1605 C C . GLN A 1 205 ? 53.738 137.152 35.368 1.00 26.18 190 GLN A C 1
ATOM 1606 O O . GLN A 1 205 ? 54.746 136.500 35.654 1.00 26.56 190 GLN A O 1
ATOM 1612 N N . ASN A 1 206 ? 53.370 137.399 34.114 1.00 27.38 191 ASN A N 1
ATOM 1613 C CA . ASN A 1 206 ? 54.147 136.902 32.981 1.00 28.16 191 ASN A CA 1
ATOM 1614 C C . ASN A 1 206 ? 55.578 137.439 32.994 1.00 27.00 191 ASN A C 1
ATOM 1615 O O . ASN A 1 206 ? 55.797 138.631 33.217 1.00 25.07 191 ASN A O 1
ATOM 1620 N N . GLY A 1 207 ? 56.538 136.544 32.757 1.00 25.23 192 GLY A N 1
ATOM 1621 C CA . GLY A 1 207 ? 57.943 136.917 32.722 1.00 23.19 192 GLY A CA 1
ATOM 1622 C C . GLY A 1 207 ? 58.522 137.414 34.032 1.00 23.46 192 GLY A C 1
ATOM 1623 O O . GLY A 1 207 ? 59.525 138.133 34.038 1.00 23.75 192 GLY A O 1
ATOM 1624 N N . ILE A 1 208 ? 57.909 137.019 35.144 1.00 21.62 193 ILE A N 1
ATOM 1625 C CA . ILE A 1 208 ? 58.366 137.443 36.463 1.00 21.84 193 ILE A CA 1
ATOM 1626 C C . ILE A 1 208 ? 59.831 137.093 36.757 1.00 22.03 193 ILE A C 1
ATOM 1627 O O . ILE A 1 208 ? 60.552 137.894 37.358 1.00 21.07 193 ILE A O 1
ATOM 1632 N N . ASP A 1 209 ? 60.281 135.914 36.336 1.00 22.91 194 ASP A N 1
ATOM 1633 C CA . ASP A 1 209 ? 61.672 135.527 36.583 1.00 24.23 194 ASP A CA 1
ATOM 1634 C C . ASP A 1 209 ? 62.649 136.466 35.871 1.00 23.52 194 ASP A C 1
ATOM 1635 O O . ASP A 1 209 ? 63.647 136.890 36.457 1.00 24.04 194 ASP A O 1
ATOM 1640 N N . ASP A 1 210 ? 62.370 136.787 34.611 1.00 22.23 195 ASP A N 1
ATOM 1641 C CA . ASP A 1 210 ? 63.243 137.694 33.871 1.00 21.74 195 ASP A CA 1
ATOM 1642 C C . ASP A 1 210 ? 63.207 139.075 34.516 1.00 20.79 195 ASP A C 1
ATOM 1643 O O . ASP A 1 210 ? 64.231 139.754 34.613 1.00 21.10 195 ASP A O 1
ATOM 1648 N N . ARG A 1 211 ? 62.023 139.492 34.952 1.00 19.85 196 ARG A N 1
ATOM 1649 C CA . ARG A 1 211 ? 61.881 140.791 35.600 1.00 18.47 196 ARG A CA 1
ATOM 1650 C C . ARG A 1 211 ? 62.713 140.841 36.883 1.00 19.00 196 ARG A C 1
ATOM 1651 O O . ARG A 1 211 ? 63.351 141.853 37.176 1.00 18.11 196 ARG A O 1
ATOM 1659 N N . ARG A 1 212 ? 62.708 139.743 37.639 1.00 18.61 197 ARG A N 1
ATOM 1660 C CA . ARG A 1 212 ? 63.459 139.668 38.894 1.00 20.15 197 ARG A CA 1
ATOM 1661 C C . ARG A 1 212 ? 64.966 139.765 38.655 1.00 20.15 197 ARG A C 1
ATOM 1662 O O . ARG A 1 212 ? 65.683 140.435 39.400 1.00 19.94 197 ARG A O 1
ATOM 1670 N N . THR A 1 213 ? 65.439 139.088 37.615 1.00 20.01 198 THR A N 1
ATOM 1671 C CA . THR A 1 213 ? 66.854 139.099 37.272 1.00 20.88 198 THR A CA 1
ATOM 1672 C C . THR A 1 213 ? 67.279 140.514 36.880 1.00 21.14 198 THR A C 1
ATOM 1673 O O . THR A 1 213 ? 68.327 140.992 37.306 1.00 21.37 198 THR A O 1
ATOM 1677 N N . ARG A 1 214 ? 66.461 141.176 36.066 1.00 18.49 199 ARG A N 1
ATOM 1678 C CA . ARG A 1 214 ? 66.766 142.538 35.634 1.00 18.27 199 ARG A CA 1
ATOM 1679 C C . ARG A 1 214 ? 66.754 143.513 36.807 1.00 18.05 199 ARG A C 1
ATOM 1680 O O . ARG A 1 214 ? 67.617 144.390 36.903 1.00 18.10 199 ARG A O 1
ATOM 1688 N N . TYR A 1 215 ? 65.777 143.362 37.698 1.00 17.54 200 TYR A N 1
ATOM 1689 C CA . TYR A 1 215 ? 65.669 144.248 38.856 1.00 17.29 200 TYR A CA 1
ATOM 1690 C C . TYR A 1 215 ? 66.854 144.058 39.800 1.00 18.87 200 TYR A C 1
ATOM 1691 O O . TYR A 1 215 ? 67.416 145.029 40.308 1.00 18.29 200 TYR A O 1
ATOM 1700 N N . ALA A 1 216 ? 67.232 142.803 40.031 1.00 19.61 201 ALA A N 1
ATOM 1701 C CA . ALA A 1 216 ? 68.359 142.502 40.905 1.00 20.53 201 ALA A CA 1
ATOM 1702 C C . ALA A 1 216 ? 69.633 143.164 40.372 1.00 20.04 201 ALA A C 1
ATOM 1703 O O . ALA A 1 216 ? 70.391 143.769 41.128 1.00 19.59 201 ALA A O 1
ATOM 1705 N N . ALA A 1 217 ? 69.846 143.062 39.064 1.00 20.04 202 ALA A N 1
ATOM 1706 C CA . ALA A 1 217 ? 71.021 143.647 38.423 1.00 21.22 202 ALA A CA 1
ATOM 1707 C C . ALA A 1 217 ? 71.045 145.176 38.535 1.00 21.49 202 ALA A C 1
ATOM 1708 O O . ALA A 1 217 ? 72.077 145.769 38.864 1.00 21.46 202 ALA A O 1
ATOM 1710 N N . ALA A 1 218 ? 69.909 145.805 38.251 1.00 19.72 203 ALA A N 1
ATOM 1711 C CA . ALA A 1 218 ? 69.796 147.259 38.317 1.00 20.77 203 ALA A CA 1
ATOM 1712 C C . ALA A 1 218 ? 69.952 147.741 39.751 1.00 21.50 203 ALA A C 1
ATOM 1713 O O . ALA A 1 218 ? 70.573 148.769 40.009 1.00 21.56 203 ALA A O 1
ATOM 1715 N N . ARG A 1 219 ? 69.376 146.990 40.681 1.00 22.96 204 ARG A N 1
ATOM 1716 C CA . ARG A 1 219 ? 69.437 147.327 42.096 1.00 25.66 204 ARG A CA 1
ATOM 1717 C C . ARG A 1 219 ? 70.879 147.289 42.603 1.00 25.02 204 ARG A C 1
ATOM 1718 O O . ARG A 1 219 ? 71.305 148.164 43.362 1.00 25.34 204 ARG A O 1
ATOM 1726 N N . LYS A 1 220 ? 71.627 146.274 42.183 1.00 25.17 205 LYS A N 1
ATOM 1727 C CA . LYS A 1 220 ? 73.020 146.135 42.597 1.00 28.10 205 LYS A CA 1
ATOM 1728 C C . LYS A 1 220 ? 73.842 147.325 42.114 1.00 27.57 205 LYS A C 1
ATOM 1729 O O . LYS A 1 220 ? 74.776 147.764 42.783 1.00 26.91 205 LYS A O 1
ATOM 1735 N N . VAL A 1 221 ? 73.490 147.842 40.943 1.00 27.11 206 VAL A N 1
ATOM 1736 C CA . VAL A 1 221 ? 74.200 148.976 40.368 1.00 25.97 206 VAL A CA 1
ATOM 1737 C C . VAL A 1 221 ? 73.769 150.319 40.941 1.00 25.99 206 VAL A C 1
ATOM 1738 O O . VAL A 1 221 ? 74.608 151.145 41.292 1.00 25.94 206 VAL A O 1
ATOM 1742 N N . LEU A 1 222 ? 72.461 150.524 41.056 1.00 25.32 207 LEU A N 1
ATOM 1743 C CA . LEU A 1 222 ? 71.924 151.802 41.519 1.00 26.73 207 LEU A CA 1
ATOM 1744 C C . LEU A 1 222 ? 71.610 151.989 43.000 1.00 27.80 207 LEU A C 1
ATOM 1745 O O . LEU A 1 222 ? 71.780 153.086 43.532 1.00 26.48 207 LEU A O 1
ATOM 1750 N N . ALA A 1 223 ? 71.139 150.937 43.661 1.00 29.62 208 ALA A N 1
ATOM 1751 C CA . ALA A 1 223 ? 70.773 151.039 45.068 1.00 32.74 208 ALA A CA 1
ATOM 1752 C C . ALA A 1 223 ? 71.750 150.355 46.018 1.00 34.75 208 ALA A C 1
ATOM 1753 O O . ALA A 1 223 ? 72.789 149.845 45.551 1.00 36.37 208 ALA A O 1
ATOM 1756 N N . HIS B 1 1 ? 111.013 138.637 17.460 1.00 26.93 -14 HIS B N 1
ATOM 1757 C CA . HIS B 1 1 ? 109.992 139.678 17.147 1.00 25.71 -14 HIS B CA 1
ATOM 1758 C C . HIS B 1 1 ? 109.992 140.798 18.189 1.00 25.22 -14 HIS B C 1
ATOM 1759 O O . HIS B 1 1 ? 109.444 141.876 17.952 1.00 24.43 -14 HIS B O 1
ATOM 1766 N N . HIS B 1 2 ? 110.612 140.533 19.336 1.00 23.88 -13 HIS B N 1
ATOM 1767 C CA . HIS B 1 2 ? 110.686 141.498 20.432 1.00 23.93 -13 HIS B CA 1
ATOM 1768 C C . HIS B 1 2 ? 109.291 142.014 20.773 1.00 25.99 -13 HIS B C 1
ATOM 1769 O O . HIS B 1 2 ? 109.085 143.216 20.976 1.00 25.54 -13 HIS B O 1
ATOM 1776 N N . HIS B 1 3 ? 108.338 141.089 20.837 1.00 27.47 -12 HIS B N 1
ATOM 1777 C CA . HIS B 1 3 ? 106.948 141.415 21.126 1.00 29.71 -12 HIS B CA 1
ATOM 1778 C C . HIS B 1 3 ? 106.602 141.508 22.608 1.00 34.62 -12 HIS B C 1
ATOM 1779 O O . HIS B 1 3 ? 106.410 142.599 23.137 1.00 34.57 -12 HIS B O 1
ATOM 1786 N N . SER B 1 4 ? 106.505 140.358 23.267 1.00 38.75 -11 SER B N 1
ATOM 1787 C CA . SER B 1 4 ? 106.154 140.312 24.686 1.00 45.82 -11 SER B CA 1
ATOM 1788 C C . SER B 1 4 ? 105.601 141.636 25.224 1.00 47.20 -11 SER B C 1
ATOM 1789 O O . SER B 1 4 ? 106.360 142.493 25.685 1.00 48.04 -11 SER B O 1
ATOM 1792 N N . SER B 1 5 ? 104.282 141.805 25.155 1.00 48.71 -10 SER B N 1
ATOM 1793 C CA . SER B 1 5 ? 103.654 143.026 25.649 1.00 51.10 -10 SER B CA 1
ATOM 1794 C C . SER B 1 5 ? 102.129 142.962 25.549 1.00 50.44 -10 SER B C 1
ATOM 1795 O O . SER B 1 5 ? 101.541 141.884 25.624 1.00 51.51 -10 SER B O 1
ATOM 1798 N N . GLY B 1 6 ? 101.500 144.123 25.383 1.00 49.30 -9 GLY B N 1
ATOM 1799 C CA . GLY B 1 6 ? 100.053 144.187 25.275 1.00 45.98 -9 GLY B CA 1
ATOM 1800 C C . GLY B 1 6 ? 99.385 144.539 26.593 1.00 44.47 -9 GLY B C 1
ATOM 1801 O O . GLY B 1 6 ? 98.883 143.655 27.288 1.00 44.42 -9 GLY B O 1
ATOM 1802 N N . GLU B 1 7 ? 99.372 145.824 26.944 1.00 42.02 -8 GLU B N 1
ATOM 1803 C CA . GLU B 1 7 ? 98.751 146.257 28.194 1.00 39.90 -8 GLU B CA 1
ATOM 1804 C C . GLU B 1 7 ? 98.661 147.782 28.309 1.00 36.31 -8 GLU B C 1
ATOM 1805 O O . GLU B 1 7 ? 99.409 148.508 27.655 1.00 35.26 -8 GLU B O 1
ATOM 1811 N N . ASN B 1 8 ? 97.736 148.255 29.141 1.00 32.25 -7 ASN B N 1
ATOM 1812 C CA . ASN B 1 8 ? 97.529 149.687 29.351 1.00 29.92 -7 ASN B CA 1
ATOM 1813 C C . ASN B 1 8 ? 98.352 150.239 30.513 1.00 26.94 -7 ASN B C 1
ATOM 1814 O O . ASN B 1 8 ? 98.447 149.617 31.572 1.00 25.71 -7 ASN B O 1
ATOM 1819 N N . LEU B 1 9 ? 98.942 151.412 30.304 1.00 23.69 -6 LEU B N 1
ATOM 1820 C CA . LEU B 1 9 ? 99.749 152.068 31.325 1.00 21.36 -6 LEU B CA 1
ATOM 1821 C C . LEU B 1 9 ? 98.868 152.388 32.529 1.00 19.40 -6 LEU B C 1
ATOM 1822 O O . LEU B 1 9 ? 99.249 152.137 33.673 1.00 19.24 -6 LEU B O 1
ATOM 1827 N N . TYR B 1 10 ? 97.689 152.944 32.268 1.00 17.52 -5 TYR B N 1
ATOM 1828 C CA . TYR B 1 10 ? 96.747 153.268 33.333 1.00 17.25 -5 TYR B CA 1
ATOM 1829 C C . TYR B 1 10 ? 95.354 152.727 33.040 1.00 16.72 -5 TYR B C 1
ATOM 1830 O O . TYR B 1 10 ? 94.962 152.565 31.885 1.00 16.33 -5 TYR B O 1
ATOM 1839 N N . PHE B 1 11 ? 94.620 152.441 34.106 1.00 16.74 -4 PHE B N 1
ATOM 1840 C CA . PHE B 1 11 ? 93.261 151.929 34.013 1.00 16.39 -4 PHE B CA 1
ATOM 1841 C C . PHE B 1 11 ? 92.325 153.081 33.634 1.00 17.87 -4 PHE B C 1
ATOM 1842 O O . PHE B 1 11 ? 92.246 154.086 34.338 1.00 17.20 -4 PHE B O 1
ATOM 1850 N N . GLN B 1 12 ? 91.628 152.923 32.512 1.00 18.36 -3 GLN B N 1
ATOM 1851 C CA . GLN B 1 12 ? 90.701 153.933 32.001 1.00 17.83 -3 GLN B CA 1
ATOM 1852 C C . GLN B 1 12 ? 91.342 155.319 31.865 1.00 18.31 -3 GLN B C 1
ATOM 1853 O O . GLN B 1 12 ? 92.568 155.438 31.779 1.00 16.53 -3 GLN B O 1
ATOM 1859 N N . GLY B 1 13 ? 90.513 156.362 31.836 1.00 17.06 -2 GLY B N 1
ATOM 1860 C CA . GLY B 1 13 ? 91.029 157.715 31.688 1.00 16.42 -2 GLY B CA 1
ATOM 1861 C C . GLY B 1 13 ? 91.546 157.980 30.280 1.00 17.18 -2 GLY B C 1
ATOM 1862 O O . GLY B 1 13 ? 92.266 158.955 30.037 1.00 17.48 -2 GLY B O 1
ATOM 1863 N N . HIS B 1 14 ? 91.160 157.123 29.341 1.00 15.89 -1 HIS B N 1
ATOM 1864 C CA . HIS B 1 14 ? 91.612 157.247 27.956 1.00 16.59 -1 HIS B CA 1
ATOM 1865 C C . HIS B 1 14 ? 90.660 158.102 27.139 1.00 18.02 -1 HIS B C 1
ATOM 1866 O O . HIS B 1 14 ? 89.763 157.584 26.478 1.00 19.34 -1 HIS B O 1
ATOM 1873 N N . MET B 1 15 ? 90.864 159.414 27.195 1.00 18.44 0 MET B N 1
ATOM 1874 C CA . MET B 1 15 ? 90.026 160.351 26.468 1.00 19.06 0 MET B CA 1
ATOM 1875 C C . MET B 1 15 ? 90.853 161.303 25.617 1.00 20.35 0 MET B C 1
ATOM 1876 O O . MET B 1 15 ? 92.078 161.386 25.743 1.00 19.86 0 MET B O 1
ATOM 1881 N N . MET B 1 16 ? 90.160 162.008 24.735 1.00 20.45 1 MET B N 1
ATOM 1882 C CA . MET B 1 16 ? 90.778 162.997 23.871 1.00 21.77 1 MET B CA 1
ATOM 1883 C C . MET B 1 16 ? 91.573 163.940 24.771 1.00 21.71 1 MET B C 1
ATOM 1884 O O . MET B 1 16 ? 91.069 164.373 25.809 1.00 22.49 1 MET B O 1
ATOM 1889 N N . ASP B 1 17 ? 92.815 164.247 24.402 1.00 23.03 2 ASP B N 1
ATOM 1890 C CA . ASP B 1 17 ? 93.606 165.175 25.200 1.00 22.87 2 ASP B CA 1
ATOM 1891 C C . ASP B 1 17 ? 93.431 166.586 24.632 1.00 22.72 2 ASP B C 1
ATOM 1892 O O . ASP B 1 17 ? 92.904 166.752 23.529 1.00 20.55 2 ASP B O 1
ATOM 1897 N N . ILE B 1 18 ? 93.853 167.598 25.379 1.00 23.69 3 ILE B N 1
ATOM 1898 C CA . ILE B 1 18 ? 93.673 168.974 24.930 1.00 25.02 3 ILE B CA 1
ATOM 1899 C C . ILE B 1 18 ? 94.328 169.293 23.590 1.00 25.39 3 ILE B C 1
ATOM 1900 O O . ILE B 1 18 ? 93.859 170.168 22.856 1.00 22.36 3 ILE B O 1
ATOM 1905 N N . ASN B 1 19 ? 95.398 168.579 23.255 1.00 25.40 4 ASN B N 1
ATOM 1906 C CA . ASN B 1 19 ? 96.075 168.834 21.993 1.00 25.87 4 ASN B CA 1
ATOM 1907 C C . ASN B 1 19 ? 95.176 168.404 20.840 1.00 24.99 4 ASN B C 1
ATOM 1908 O O . ASN B 1 19 ? 95.007 169.132 19.857 1.00 24.16 4 ASN B O 1
ATOM 1913 N N . GLN B 1 20 ? 94.594 167.217 20.966 1.00 22.94 5 GLN B N 1
ATOM 1914 C CA . GLN B 1 20 ? 93.700 166.711 19.935 1.00 22.79 5 GLN B CA 1
ATOM 1915 C C . GLN B 1 20 ? 92.496 167.635 19.784 1.00 20.85 5 GLN B C 1
ATOM 1916 O O . GLN B 1 20 ? 92.076 167.947 18.670 1.00 21.18 5 GLN B O 1
ATOM 1922 N N . PHE B 1 21 ? 91.941 168.068 20.912 1.00 19.53 6 PHE B N 1
ATOM 1923 C CA . PHE B 1 21 ? 90.779 168.950 20.898 1.00 18.82 6 PHE B CA 1
ATOM 1924 C C . PHE B 1 21 ? 91.077 170.264 20.187 1.00 19.61 6 PHE B C 1
ATOM 1925 O O . PHE B 1 21 ? 90.298 170.715 19.346 1.00 19.13 6 PHE B O 1
ATOM 1933 N N . ARG B 1 22 ? 92.204 170.875 20.535 1.00 19.96 7 ARG B N 1
ATOM 1934 C CA . ARG B 1 22 ? 92.611 172.144 19.940 1.00 21.29 7 ARG B CA 1
ATOM 1935 C C . ARG B 1 22 ? 92.717 172.025 18.425 1.00 22.85 7 ARG B C 1
ATOM 1936 O O . ARG B 1 22 ? 92.115 172.802 17.683 1.00 21.62 7 ARG B O 1
ATOM 1944 N N . ARG B 1 23 ? 93.477 171.035 17.971 1.00 23.76 8 ARG B N 1
ATOM 1945 C CA . ARG B 1 23 ? 93.668 170.820 16.547 1.00 26.01 8 ARG B CA 1
ATOM 1946 C C . ARG B 1 23 ? 92.365 170.438 15.852 1.00 25.04 8 ARG B C 1
ATOM 1947 O O . ARG B 1 23 ? 92.081 170.913 14.754 1.00 24.01 8 ARG B O 1
ATOM 1955 N N . ALA B 1 24 ? 91.564 169.591 16.491 1.00 22.68 9 ALA B N 1
ATOM 1956 C CA . ALA B 1 24 ? 90.302 169.167 15.892 1.00 22.21 9 ALA B CA 1
ATOM 1957 C C . ALA B 1 24 ? 89.289 170.311 15.762 1.00 22.72 9 ALA B C 1
ATOM 1958 O O . ALA B 1 24 ? 88.551 170.384 14.777 1.00 22.94 9 ALA B O 1
ATOM 1960 N N . SER B 1 25 ? 89.260 171.205 16.745 1.00 22.64 10 SER B N 1
ATOM 1961 C CA . SER B 1 25 ? 88.313 172.321 16.726 1.00 23.92 10 SER B CA 1
ATOM 1962 C C . SER B 1 25 ? 88.849 173.566 16.018 1.00 25.11 10 SER B C 1
ATOM 1963 O O . SER B 1 25 ? 88.086 174.485 15.698 1.00 23.24 10 SER B O 1
ATOM 1966 N N . GLY B 1 26 ? 90.161 173.598 15.792 1.00 25.40 11 GLY B N 1
ATOM 1967 C CA . GLY B 1 26 ? 90.779 174.724 15.111 1.00 26.19 11 GLY B CA 1
ATOM 1968 C C . GLY B 1 26 ? 90.756 176.053 15.848 1.00 26.68 11 GLY B C 1
ATOM 1969 O O . GLY B 1 26 ? 90.617 177.104 15.224 1.00 27.17 11 GLY B O 1
ATOM 1970 N N . ILE B 1 27 ? 90.895 176.021 17.168 1.00 24.44 12 ILE B N 1
ATOM 1971 C CA . ILE B 1 27 ? 90.894 177.249 17.955 1.00 24.84 12 ILE B CA 1
ATOM 1972 C C . ILE B 1 27 ? 92.267 177.455 18.592 1.00 26.32 12 ILE B C 1
ATOM 1973 O O . ILE B 1 27 ? 93.114 176.560 18.548 1.00 25.89 12 ILE B O 1
ATOM 1978 N N . ASN B 1 28 ? 92.496 178.628 19.173 1.00 26.51 13 ASN B N 1
ATOM 1979 C CA . ASN B 1 28 ? 93.785 178.897 19.794 1.00 28.56 13 ASN B CA 1
ATOM 1980 C C . ASN B 1 28 ? 93.896 178.186 21.144 1.00 29.75 13 ASN B C 1
ATOM 1981 O O . ASN B 1 28 ? 92.905 177.668 21.669 1.00 27.03 13 ASN B O 1
ATOM 1986 N N . GLU B 1 29 ? 95.105 178.154 21.697 1.00 29.64 14 GLU B N 1
ATOM 1987 C CA . GLU B 1 29 ? 95.333 177.479 22.970 1.00 30.69 14 GLU B CA 1
ATOM 1988 C C . GLU B 1 29 ? 94.509 178.060 24.118 1.00 30.57 14 GLU B C 1
ATOM 1989 O O . GLU B 1 29 ? 94.086 177.331 25.017 1.00 29.65 14 GLU B O 1
ATOM 1995 N N . GLN B 1 30 ? 94.283 179.368 24.089 1.00 28.97 15 GLN B N 1
ATOM 1996 C CA . GLN B 1 30 ? 93.502 180.022 25.130 1.00 29.94 15 GLN B CA 1
ATOM 1997 C C . GLN B 1 30 ? 92.075 179.473 25.147 1.00 28.83 15 GLN B C 1
ATOM 1998 O O . GLN B 1 30 ? 91.554 179.104 26.205 1.00 27.36 15 GLN B O 1
ATOM 2004 N N . LEU B 1 31 ? 91.448 179.419 23.974 1.00 26.70 16 LEU B N 1
ATOM 2005 C CA . LEU B 1 31 ? 90.087 178.902 23.857 1.00 26.66 16 LEU B CA 1
ATOM 2006 C C . LEU B 1 31 ? 90.029 177.402 24.128 1.00 25.03 16 LEU B C 1
ATOM 2007 O O . LEU B 1 31 ? 89.089 176.912 24.753 1.00 24.10 16 LEU B O 1
ATOM 2012 N N . ALA B 1 32 ? 91.035 176.677 23.650 1.00 24.03 17 ALA B N 1
ATOM 2013 C CA . ALA B 1 32 ? 91.090 175.233 23.843 1.00 24.32 17 ALA B CA 1
ATOM 2014 C C . ALA B 1 32 ? 91.186 174.897 25.326 1.00 24.19 17 ALA B C 1
ATOM 2015 O O . ALA B 1 32 ? 90.549 173.957 25.798 1.00 23.82 17 ALA B O 1
ATOM 2017 N N . ALA B 1 33 ? 91.984 175.671 26.057 1.00 23.35 18 ALA B N 1
ATOM 2018 C CA . ALA B 1 33 ? 92.156 175.451 27.487 1.00 21.84 18 ALA B CA 1
ATOM 2019 C C . ALA B 1 33 ? 90.850 175.755 28.210 1.00 20.81 18 ALA B C 1
ATOM 2020 O O . ALA B 1 33 ? 90.471 175.063 29.161 1.00 19.23 18 ALA B O 1
ATOM 2022 N N . ARG B 1 34 ? 90.165 176.796 27.751 1.00 18.16 19 ARG B N 1
ATOM 2023 C CA . ARG B 1 34 ? 88.895 177.204 28.347 1.00 17.54 19 ARG B CA 1
ATOM 2024 C C . ARG B 1 34 ? 87.817 176.138 28.202 1.00 16.33 19 ARG B C 1
ATOM 2025 O O . ARG B 1 34 ? 87.165 175.754 29.170 1.00 17.92 19 ARG B O 1
ATOM 2033 N N . TRP B 1 35 ? 87.647 175.662 26.976 1.00 17.24 20 TRP B N 1
ATOM 2034 C CA . TRP B 1 35 ? 86.615 174.688 26.651 1.00 19.10 20 TRP B CA 1
ATOM 2035 C C . TRP B 1 35 ? 86.882 173.206 26.854 1.00 18.34 20 TRP B C 1
ATOM 2036 O O . TRP B 1 35 ? 85.941 172.436 27.057 1.00 18.52 20 TRP B O 1
ATOM 2047 N N . PHE B 1 36 ? 88.149 172.804 26.800 1.00 17.40 21 PHE B N 1
ATOM 2048 C CA . PHE B 1 36 ? 88.504 171.395 26.933 1.00 15.95 21 PHE B CA 1
ATOM 2049 C C . PHE B 1 36 ? 87.766 170.586 28.000 1.00 15.15 21 PHE B C 1
ATOM 2050 O O . PHE B 1 36 ? 87.140 169.576 27.688 1.00 15.26 21 PHE B O 1
ATOM 2058 N N . PRO B 1 37 ? 87.833 171.006 29.271 1.00 16.12 22 PRO B N 1
ATOM 2059 C CA . PRO B 1 37 ? 87.126 170.215 30.285 1.00 16.43 22 PRO B CA 1
ATOM 2060 C C . PRO B 1 37 ? 85.618 170.100 30.068 1.00 17.24 22 PRO B C 1
ATOM 2061 O O . PRO B 1 37 ? 85.040 169.023 30.215 1.00 17.00 22 PRO B O 1
ATOM 2065 N N . HIS B 1 38 ? 84.989 171.206 29.691 1.00 17.89 23 HIS B N 1
ATOM 2066 C CA . HIS B 1 38 ? 83.545 171.221 29.487 1.00 18.26 23 HIS B CA 1
ATOM 2067 C C . HIS B 1 38 ? 83.082 170.346 28.328 1.00 17.03 23 HIS B C 1
ATOM 2068 O O . HIS B 1 38 ? 82.101 169.619 28.452 1.00 16.52 23 HIS B O 1
ATOM 2075 N N . ILE B 1 39 ? 83.792 170.407 27.208 1.00 17.05 24 ILE B N 1
ATOM 2076 C CA . ILE B 1 39 ? 83.432 169.597 26.050 1.00 16.11 24 ILE B CA 1
ATOM 2077 C C . ILE B 1 39 ? 83.662 168.111 26.326 1.00 16.42 24 ILE B C 1
ATOM 2078 O O . ILE B 1 39 ? 82.813 167.279 26.002 1.00 16.56 24 ILE B O 1
ATOM 2083 N N . THR B 1 40 ? 84.796 167.762 26.928 1.00 16.19 25 THR B N 1
ATOM 2084 C CA . THR B 1 40 ? 85.048 166.350 27.201 1.00 15.82 25 THR B CA 1
ATOM 2085 C C . THR B 1 40 ? 84.118 165.801 28.284 1.00 15.94 25 THR B C 1
ATOM 2086 O O . THR B 1 40 ? 83.647 164.671 28.180 1.00 16.78 25 THR B O 1
ATOM 2090 N N . THR B 1 41 ? 83.835 166.596 29.311 1.00 16.39 26 THR B N 1
ATOM 2091 C CA . THR B 1 41 ? 82.939 166.134 30.370 1.00 17.07 26 THR B CA 1
ATOM 2092 C C . THR B 1 41 ? 81.558 165.871 29.769 1.00 17.80 26 THR B C 1
ATOM 2093 O O . THR B 1 41 ? 80.920 164.855 30.059 1.00 16.54 26 THR B O 1
ATOM 2097 N N . ALA B 1 42 ? 81.110 166.795 28.923 1.00 17.23 27 ALA B N 1
ATOM 2098 C CA . ALA B 1 42 ? 79.809 166.679 28.264 1.00 16.33 27 ALA B CA 1
ATOM 2099 C C . ALA B 1 42 ? 79.763 165.478 27.302 1.00 16.78 27 ALA B C 1
ATOM 2100 O O . ALA B 1 42 ? 78.791 164.708 27.298 1.00 15.42 27 ALA B O 1
ATOM 2102 N N . MET B 1 43 ? 80.802 165.309 26.484 1.00 15.53 28 MET B N 1
ATOM 2103 C CA . MET B 1 43 ? 80.821 164.175 25.565 1.00 15.41 28 MET B CA 1
ATOM 2104 C C . MET B 1 43 ? 80.810 162.864 26.360 1.00 15.44 28 MET B C 1
ATOM 2105 O O . MET B 1 43 ? 80.099 161.925 26.003 1.00 15.13 28 MET B O 1
ATOM 2110 N N . ASN B 1 44 ? 81.576 162.806 27.447 1.00 15.59 29 ASN B N 1
ATOM 2111 C CA . ASN B 1 44 ? 81.633 161.591 28.264 1.00 16.56 29 ASN B CA 1
ATOM 2112 C C . ASN B 1 44 ? 80.318 161.308 28.981 1.00 16.95 29 ASN B C 1
ATOM 2113 O O . ASN B 1 44 ? 79.919 160.153 29.137 1.00 16.09 29 ASN B O 1
ATOM 2118 N N . GLU B 1 45 ? 79.644 162.361 29.428 1.00 16.92 30 GLU B N 1
ATOM 2119 C CA . GLU B 1 45 ? 78.383 162.170 30.129 1.00 18.19 30 GLU B CA 1
ATOM 2120 C C . GLU B 1 45 ? 77.319 161.551 29.224 1.00 17.04 30 GLU B C 1
ATOM 2121 O O . GLU B 1 45 ? 76.496 160.762 29.686 1.00 15.48 30 GLU B O 1
ATOM 2127 N N . PHE B 1 46 ? 77.349 161.885 27.936 1.00 16.49 31 PHE B N 1
ATOM 2128 C CA . PHE B 1 46 ? 76.360 161.363 26.991 1.00 17.36 31 PHE B CA 1
ATOM 2129 C C . PHE B 1 46 ? 76.848 160.310 25.992 1.00 16.95 31 PHE B C 1
ATOM 2130 O O . PHE B 1 46 ? 76.174 160.031 25.004 1.00 19.62 31 PHE B O 1
ATOM 2138 N N . GLY B 1 47 ? 78.011 159.727 26.247 1.00 18.33 32 GLY B N 1
ATOM 2139 C CA . GLY B 1 47 ? 78.521 158.689 25.366 1.00 16.94 32 GLY B CA 1
ATOM 2140 C C . GLY B 1 47 ? 78.877 159.071 23.935 1.00 18.83 32 GLY B C 1
ATOM 2141 O O . GLY B 1 47 ? 78.687 158.271 23.017 1.00 19.80 32 GLY B O 1
ATOM 2142 N N . ILE B 1 48 ? 79.366 160.289 23.726 1.00 17.66 33 ILE B N 1
ATOM 2143 C CA . ILE B 1 48 ? 79.776 160.708 22.390 1.00 18.96 33 ILE B CA 1
ATOM 2144 C C . ILE B 1 48 ? 81.242 160.287 22.362 1.00 20.03 33 ILE B C 1
ATOM 2145 O O . ILE B 1 48 ? 82.135 161.067 22.698 1.00 18.37 33 ILE B O 1
ATOM 2150 N N . THR B 1 49 ? 81.468 159.037 21.969 1.00 20.39 34 THR B N 1
ATOM 2151 C CA . THR B 1 49 ? 82.799 158.457 21.971 1.00 23.43 34 THR B CA 1
ATOM 2152 C C . THR B 1 49 ? 83.394 158.072 20.621 1.00 24.38 34 THR B C 1
ATOM 2153 O O . THR B 1 49 ? 84.603 158.196 20.428 1.00 26.18 34 THR B O 1
ATOM 2157 N N . LYS B 1 50 ? 82.568 157.590 19.699 1.00 24.84 35 LYS B N 1
ATOM 2158 C CA . LYS B 1 50 ? 83.071 157.208 18.384 1.00 26.02 35 LYS B CA 1
ATOM 2159 C C . LYS B 1 50 ? 83.754 158.410 17.740 1.00 24.92 35 LYS B C 1
ATOM 2160 O O . LYS B 1 50 ? 83.202 159.513 17.718 1.00 23.87 35 LYS B O 1
ATOM 2166 N N . PRO B 1 51 ? 84.971 158.213 17.209 1.00 23.08 36 PRO B N 1
ATOM 2167 C CA . PRO B 1 51 ? 85.725 159.294 16.568 1.00 22.58 36 PRO B CA 1
ATOM 2168 C C . PRO B 1 51 ? 84.908 160.167 15.619 1.00 20.94 36 PRO B C 1
ATOM 2169 O O . PRO B 1 51 ? 85.002 161.396 15.671 1.00 21.17 36 PRO B O 1
ATOM 2173 N N . ASP B 1 52 ? 84.113 159.546 14.752 1.00 21.64 37 ASP B N 1
ATOM 2174 C CA . ASP B 1 52 ? 83.301 160.318 13.816 1.00 22.58 37 ASP B CA 1
ATOM 2175 C C . ASP B 1 52 ? 82.186 161.096 14.521 1.00 22.59 37 ASP B C 1
ATOM 2176 O O . ASP B 1 52 ? 81.823 162.188 14.083 1.00 20.46 37 ASP B O 1
ATOM 2181 N N . ASP B 1 53 ? 81.634 160.541 15.599 1.00 20.82 38 ASP B N 1
ATOM 2182 C CA . ASP B 1 53 ? 80.588 161.256 16.330 1.00 20.32 38 ASP B CA 1
ATOM 2183 C C . ASP B 1 53 ? 81.221 162.454 17.018 1.00 19.15 38 ASP B C 1
ATOM 2184 O O . ASP B 1 53 ? 80.661 163.544 17.012 1.00 19.38 38 ASP B O 1
ATOM 2189 N N . GLN B 1 54 ? 82.396 162.249 17.609 1.00 18.53 39 GLN B N 1
ATOM 2190 C CA . GLN B 1 54 ? 83.093 163.332 18.288 1.00 18.30 39 GLN B CA 1
ATOM 2191 C C . GLN B 1 54 ? 83.483 164.411 17.286 1.00 17.77 39 GLN B C 1
ATOM 2192 O O . GLN B 1 54 ? 83.386 165.604 17.572 1.00 15.97 39 GLN B O 1
ATOM 2198 N N . ALA B 1 55 ? 83.936 163.986 16.110 1.00 16.82 40 ALA B N 1
ATOM 2199 C CA . ALA B 1 55 ? 84.336 164.931 15.082 1.00 16.99 40 ALA B CA 1
ATOM 2200 C C . ALA B 1 55 ? 83.132 165.780 14.645 1.00 15.84 40 ALA B C 1
ATOM 2201 O O . ALA B 1 55 ? 83.242 166.998 14.502 1.00 16.23 40 ALA B O 1
ATOM 2203 N N . MET B 1 56 ? 81.986 165.133 14.445 1.00 15.86 41 MET B N 1
ATOM 2204 C CA . MET B 1 56 ? 80.783 165.844 14.020 1.00 16.25 41 MET B CA 1
ATOM 2205 C C . MET B 1 56 ? 80.287 166.781 15.122 1.00 16.08 41 MET B C 1
ATOM 2206 O O . MET B 1 56 ? 79.852 167.898 14.844 1.00 16.13 41 MET B O 1
ATOM 2211 N N . PHE B 1 57 ? 80.356 166.327 16.372 1.00 14.66 42 PHE B N 1
ATOM 2212 C CA . PHE B 1 57 ? 79.919 167.152 17.494 1.00 15.16 42 PHE B CA 1
ATOM 2213 C C . PHE B 1 57 ? 80.742 168.439 17.565 1.00 16.11 42 PHE B C 1
ATOM 2214 O O . PHE B 1 57 ? 80.197 169.543 17.602 1.00 15.28 42 PHE B O 1
ATOM 2222 N N . ILE B 1 58 ? 82.061 168.290 17.577 1.00 16.34 43 ILE B N 1
ATOM 2223 C CA . ILE B 1 58 ? 82.960 169.436 17.652 1.00 15.93 43 ILE B CA 1
ATOM 2224 C C . ILE B 1 58 ? 82.779 170.393 16.474 1.00 15.69 43 ILE B C 1
ATOM 2225 O O . ILE B 1 58 ? 82.798 171.611 16.651 1.00 15.22 43 ILE B O 1
ATOM 2230 N N . ALA B 1 59 ? 82.593 169.840 15.279 1.00 16.95 44 ALA B N 1
ATOM 2231 C CA . ALA B 1 59 ? 82.414 170.657 14.083 1.00 17.53 44 ALA B CA 1
ATOM 2232 C C . ALA B 1 59 ? 81.107 171.444 14.111 1.00 16.93 44 ALA B C 1
ATOM 2233 O O . ALA B 1 59 ? 81.097 172.636 13.825 1.00 17.76 44 ALA B O 1
ATOM 2235 N N . GLN B 1 60 ? 80.006 170.776 14.447 1.00 16.12 45 GLN B N 1
ATOM 2236 C CA . GLN B 1 60 ? 78.702 171.438 14.496 1.00 15.53 45 GLN B CA 1
ATOM 2237 C C . GLN B 1 60 ? 78.661 172.489 15.605 1.00 15.66 45 GLN B C 1
ATOM 2238 O O . GLN B 1 60 ? 78.185 173.605 15.398 1.00 14.71 45 GLN B O 1
ATOM 2244 N N . VAL B 1 61 ? 79.152 172.127 16.788 1.00 16.01 46 VAL B N 1
ATOM 2245 C CA . VAL B 1 61 ? 79.184 173.064 17.906 1.00 16.72 46 VAL B CA 1
ATOM 2246 C C . VAL B 1 61 ? 80.098 174.234 17.539 1.00 15.98 46 VAL B C 1
ATOM 2247 O O . VAL B 1 61 ? 79.809 175.386 17.864 1.00 16.18 46 VAL B O 1
ATOM 2251 N N . GLY B 1 62 ? 81.202 173.937 16.858 1.00 16.82 47 GLY B N 1
ATOM 2252 C CA . GLY B 1 62 ? 82.118 174.995 16.457 1.00 16.68 47 GLY B CA 1
ATOM 2253 C C . GLY B 1 62 ? 81.419 175.982 15.539 1.00 17.70 47 GLY B C 1
ATOM 2254 O O . GLY B 1 62 ? 81.563 177.200 15.677 1.00 18.26 47 GLY B O 1
ATOM 2255 N N . HIS B 1 63 ? 80.647 175.456 14.596 1.00 16.12 48 HIS B N 1
ATOM 2256 C CA . HIS B 1 63 ? 79.925 176.307 13.660 1.00 17.26 48 HIS B CA 1
ATOM 2257 C C . HIS B 1 63 ? 78.874 177.171 14.351 1.00 16.71 48 HIS B C 1
ATOM 2258 O O . HIS B 1 63 ? 78.813 178.385 14.134 1.00 15.57 48 HIS B O 1
ATOM 2265 N N . GLU B 1 64 ? 78.044 176.534 15.172 1.00 15.63 49 GLU B N 1
ATOM 2266 C CA . GLU B 1 64 ? 76.967 177.227 15.876 1.00 17.79 49 GLU B CA 1
ATOM 2267 C C . GLU B 1 64 ? 77.442 178.307 16.841 1.00 17.83 49 GLU B C 1
ATOM 2268 O O . GLU B 1 64 ? 76.772 179.326 17.002 1.00 18.69 49 GLU B O 1
ATOM 2274 N N . SER B 1 65 ? 78.590 178.088 17.478 1.00 16.15 50 SER B N 1
ATOM 2275 C CA . SER B 1 65 ? 79.116 179.044 18.452 1.00 17.02 50 SER B CA 1
ATOM 2276 C C . SER B 1 65 ? 80.128 180.044 17.901 1.00 18.00 50 SER B C 1
ATOM 2277 O O . SER B 1 65 ? 80.788 180.747 18.668 1.00 18.36 50 SER B O 1
ATOM 2280 N N . GLY B 1 66 ? 80.257 180.111 16.581 1.00 18.92 51 GLY B N 1
ATOM 2281 C CA . GLY B 1 66 ? 81.213 181.040 16.000 1.00 19.75 51 GLY B CA 1
ATOM 2282 C C . GLY B 1 66 ? 82.622 180.723 16.470 1.00 19.35 51 GLY B C 1
ATOM 2283 O O . GLY B 1 66 ? 83.372 181.608 16.876 1.00 20.16 51 GLY B O 1
ATOM 2284 N N . GLY B 1 67 ? 82.976 179.445 16.426 1.00 19.14 52 GLY B N 1
ATOM 2285 C CA . GLY B 1 67 ? 84.302 179.036 16.845 1.00 19.30 52 GLY B CA 1
ATOM 2286 C C . GLY B 1 67 ? 84.491 179.102 18.348 1.00 18.94 52 GLY B C 1
ATOM 2287 O O . GLY B 1 67 ? 85.515 179.588 18.821 1.00 17.94 52 GLY B O 1
ATOM 2288 N N . PHE B 1 68 ? 83.494 178.628 19.093 1.00 17.19 53 PHE B N 1
ATOM 2289 C CA . PHE B 1 68 ? 83.547 178.611 20.555 1.00 18.39 53 PHE B CA 1
ATOM 2290 C C . PHE B 1 68 ? 83.699 179.989 21.206 1.00 18.50 53 PHE B C 1
ATOM 2291 O O . PHE B 1 68 ? 84.347 180.117 22.248 1.00 19.19 53 PHE B O 1
ATOM 2299 N N . THR B 1 69 ? 83.091 181.017 20.619 1.00 18.55 54 THR B N 1
ATOM 2300 C CA . THR B 1 69 ? 83.207 182.360 21.186 1.00 18.75 54 THR B CA 1
ATOM 2301 C C . THR B 1 69 ? 81.894 183.012 21.614 1.00 18.43 54 THR B C 1
ATOM 2302 O O . THR B 1 69 ? 81.905 183.947 22.408 1.00 18.66 54 THR B O 1
ATOM 2306 N N . ARG B 1 70 ? 80.770 182.532 21.096 1.00 19.30 55 ARG B N 1
ATOM 2307 C CA . ARG B 1 70 ? 79.472 183.126 21.431 1.00 20.25 55 ARG B CA 1
ATOM 2308 C C . ARG B 1 70 ? 78.524 182.115 22.064 1.00 18.95 55 ARG B C 1
ATOM 2309 O O . ARG B 1 70 ? 78.363 181.004 21.551 1.00 19.77 55 ARG B O 1
ATOM 2317 N N . LEU B 1 71 ? 77.892 182.511 23.169 1.00 17.62 56 LEU B N 1
ATOM 2318 C CA . LEU B 1 71 ? 76.970 181.639 23.889 1.00 17.45 56 LEU B CA 1
ATOM 2319 C C . LEU B 1 71 ? 75.561 182.208 24.027 1.00 17.77 56 LEU B C 1
ATOM 2320 O O . LEU B 1 71 ? 74.711 181.605 24.673 1.00 17.86 56 LEU B O 1
ATOM 2325 N N . GLN B 1 72 ? 75.310 183.371 23.438 1.00 17.42 57 GLN B N 1
ATOM 2326 C CA . GLN B 1 72 ? 73.973 183.948 23.512 1.00 19.32 57 GLN B CA 1
ATOM 2327 C C . GLN B 1 72 ? 73.778 185.010 22.452 1.00 17.86 57 GLN B C 1
ATOM 2328 O O . GLN B 1 72 ? 74.737 185.634 22.002 1.00 17.72 57 GLN B O 1
ATOM 2334 N N . GLU B 1 73 ? 72.530 185.197 22.044 1.00 16.00 58 GLU B N 1
ATOM 2335 C CA . GLU B 1 73 ? 72.210 186.200 21.039 1.00 15.27 58 GLU B CA 1
ATOM 2336 C C . GLU B 1 73 ? 71.982 187.532 21.745 1.00 16.33 58 GLU B C 1
ATOM 2337 O O . GLU B 1 73 ? 71.798 187.572 22.963 1.00 16.32 58 GLU B O 1
ATOM 2343 N N . ASN B 1 74 ? 72.013 188.626 20.991 1.00 16.61 59 ASN B N 1
ATOM 2344 C CA . ASN B 1 74 ? 71.736 189.930 21.576 1.00 18.18 59 ASN B CA 1
ATOM 2345 C C . ASN B 1 74 ? 70.702 190.581 20.673 1.00 18.66 59 ASN B C 1
ATOM 2346 O O . ASN B 1 74 ? 70.470 190.113 19.550 1.00 17.97 59 ASN B O 1
ATOM 2351 N N . PHE B 1 75 ? 70.063 191.638 21.155 1.00 16.74 60 PHE B N 1
ATOM 2352 C CA . PHE B 1 75 ? 69.056 192.302 20.346 1.00 18.31 60 PHE B CA 1
ATOM 2353 C C . PHE B 1 75 ? 69.400 193.744 20.003 1.00 18.46 60 PHE B C 1
ATOM 2354 O O . PHE B 1 75 ? 68.529 194.613 19.934 1.00 19.13 60 PHE B O 1
ATOM 2362 N N . ASN B 1 76 ? 70.685 193.983 19.771 1.00 18.25 61 ASN B N 1
ATOM 2363 C CA . ASN B 1 76 ? 71.154 195.310 19.400 1.00 20.45 61 ASN B CA 1
ATOM 2364 C C . ASN B 1 76 ? 70.906 195.491 17.903 1.00 20.06 61 ASN B C 1
ATOM 2365 O O . ASN B 1 76 ? 71.835 195.457 17.092 1.00 19.23 61 ASN B O 1
ATOM 2370 N N . TYR B 1 77 ? 69.635 195.678 17.554 1.00 18.68 62 TYR B N 1
ATOM 2371 C CA . TYR B 1 77 ? 69.210 195.841 16.166 1.00 18.27 62 TYR B CA 1
ATOM 2372 C C . TYR B 1 77 ? 68.823 197.267 15.797 1.00 17.84 62 TYR B C 1
ATOM 2373 O O . TYR B 1 77 ? 68.280 198.012 16.614 1.00 17.93 62 TYR B O 1
ATOM 2382 N N . SER B 1 78 ? 69.081 197.626 14.544 1.00 18.59 63 SER B N 1
ATOM 2383 C CA . SER B 1 78 ? 68.692 198.932 14.033 1.00 18.65 63 SER B CA 1
ATOM 2384 C C . SER B 1 78 ? 67.270 198.708 13.524 1.00 18.83 63 SER B C 1
ATOM 2385 O O . SER B 1 78 ? 66.819 197.565 13.422 1.00 18.79 63 SER B O 1
ATOM 2388 N N . VAL B 1 79 ? 66.561 199.783 13.203 1.00 17.76 64 VAL B N 1
ATOM 2389 C CA . VAL B 1 79 ? 65.204 199.644 12.698 1.00 16.68 64 VAL B CA 1
ATOM 2390 C C . VAL B 1 79 ? 65.184 198.752 11.452 1.00 17.40 64 VAL B C 1
ATOM 2391 O O . VAL B 1 79 ? 64.389 197.814 11.367 1.00 16.19 64 VAL B O 1
ATOM 2395 N N . ASN B 1 80 ? 66.063 199.033 10.491 1.00 16.79 65 ASN B N 1
ATOM 2396 C CA . ASN B 1 80 ? 66.112 198.224 9.274 1.00 17.63 65 ASN B CA 1
ATOM 2397 C C . ASN B 1 80 ? 66.660 196.829 9.551 1.00 17.07 65 ASN B C 1
ATOM 2398 O O . ASN B 1 80 ? 66.338 195.877 8.837 1.00 17.37 65 ASN B O 1
ATOM 2403 N N . GLY B 1 81 ? 67.491 196.717 10.581 1.00 18.00 66 GLY B N 1
ATOM 2404 C CA . GLY B 1 81 ? 68.057 195.426 10.936 1.00 18.09 66 GLY B CA 1
ATOM 2405 C C . GLY B 1 81 ? 66.995 194.439 11.398 1.00 17.29 66 GLY B C 1
ATOM 2406 O O . GLY B 1 81 ? 67.247 193.238 11.471 1.00 16.92 66 GLY B O 1
ATOM 2407 N N . LEU B 1 82 ? 65.805 194.944 11.712 1.00 16.45 67 LEU B N 1
ATOM 2408 C CA . LEU B 1 82 ? 64.705 194.089 12.161 1.00 16.15 67 LEU B CA 1
ATOM 2409 C C . LEU B 1 82 ? 63.867 193.572 10.997 1.00 17.01 67 LEU B C 1
ATOM 2410 O O . LEU B 1 82 ? 62.869 192.880 11.207 1.00 15.20 67 LEU B O 1
ATOM 2415 N N . SER B 1 83 ? 64.274 193.905 9.773 1.00 17.65 68 SER B N 1
ATOM 2416 C CA . SER B 1 83 ? 63.536 193.471 8.589 1.00 20.28 68 SER B CA 1
ATOM 2417 C C . SER B 1 83 ? 63.321 191.955 8.555 1.00 19.27 68 SER B C 1
ATOM 2418 O O . SER B 1 83 ? 62.268 191.482 8.111 1.00 19.78 68 SER B O 1
ATOM 2421 N N . GLY B 1 84 ? 64.313 191.199 9.023 1.00 19.32 69 GLY B N 1
ATOM 2422 C CA . GLY B 1 84 ? 64.194 189.748 9.052 1.00 18.28 69 GLY B CA 1
ATOM 2423 C C . GLY B 1 84 ? 63.022 189.306 9.918 1.00 18.35 69 GLY B C 1
ATOM 2424 O O . GLY B 1 84 ? 62.213 188.459 9.521 1.00 17.62 69 GLY B O 1
ATOM 2425 N N . PHE B 1 85 ? 62.928 189.879 11.114 1.00 16.22 70 PHE B N 1
ATOM 2426 C CA . PHE B 1 85 ? 61.835 189.556 12.017 1.00 16.73 70 PHE B CA 1
ATOM 2427 C C . PHE B 1 85 ? 60.503 190.005 11.427 1.00 17.60 70 PHE B C 1
ATOM 2428 O O . PHE B 1 85 ? 59.474 189.366 11.642 1.00 17.77 70 PHE B O 1
ATOM 2436 N N . ILE B 1 86 ? 60.519 191.104 10.678 1.00 17.01 71 ILE B N 1
ATOM 2437 C CA . ILE B 1 86 ? 59.290 191.585 10.059 1.00 18.68 71 ILE B CA 1
ATOM 2438 C C . ILE B 1 86 ? 58.855 190.596 8.975 1.00 19.02 71 ILE B C 1
ATOM 2439 O O . ILE B 1 86 ? 57.685 190.217 8.898 1.00 19.13 71 ILE B O 1
ATOM 2444 N N . ARG B 1 87 ? 59.803 190.162 8.150 1.00 20.60 72 ARG B N 1
ATOM 2445 C CA . ARG B 1 87 ? 59.495 189.206 7.094 1.00 22.37 72 ARG B CA 1
ATOM 2446 C C . ARG B 1 87 ? 58.903 187.926 7.681 1.00 23.70 72 ARG B C 1
ATOM 2447 O O . ARG B 1 87 ? 58.016 187.312 7.083 1.00 25.00 72 ARG B O 1
ATOM 2455 N N . ALA B 1 88 ? 59.396 187.532 8.853 1.00 22.53 73 ALA B N 1
ATOM 2456 C CA . ALA B 1 88 ? 58.928 186.324 9.524 1.00 22.18 73 ALA B CA 1
ATOM 2457 C C . ALA B 1 88 ? 57.625 186.540 10.292 1.00 21.33 73 ALA B C 1
ATOM 2458 O O . ALA B 1 88 ? 57.068 185.595 10.857 1.00 21.88 73 ALA B O 1
ATOM 2460 N N . GLY B 1 89 ? 57.148 187.780 10.317 1.00 20.38 74 GLY B N 1
ATOM 2461 C CA . GLY B 1 89 ? 55.912 188.092 11.016 1.00 19.10 74 GLY B CA 1
ATOM 2462 C C . GLY B 1 89 ? 56.032 188.081 12.531 1.00 19.90 74 GLY B C 1
ATOM 2463 O O . GLY B 1 89 ? 55.044 187.835 13.229 1.00 19.50 74 GLY B O 1
ATOM 2464 N N . ARG B 1 90 ? 57.231 188.361 13.042 1.00 17.69 75 ARG B N 1
ATOM 2465 C CA . ARG B 1 90 ? 57.477 188.363 14.485 1.00 17.70 75 ARG B CA 1
ATOM 2466 C C . ARG B 1 90 ? 57.311 189.742 15.111 1.00 18.16 75 ARG B C 1
ATOM 2467 O O . ARG B 1 90 ? 57.154 189.866 16.325 1.00 18.25 75 ARG B O 1
ATOM 2475 N N . ILE B 1 91 ? 57.356 190.776 14.282 1.00 16.83 76 ILE B N 1
ATOM 2476 C CA . ILE B 1 91 ? 57.230 192.140 14.769 1.00 16.40 76 ILE B CA 1
ATOM 2477 C C . ILE B 1 91 ? 56.708 192.995 13.623 1.00 16.00 76 ILE B C 1
ATOM 2478 O O . ILE B 1 91 ? 56.975 192.697 12.456 1.00 16.08 76 ILE B O 1
ATOM 2483 N N . THR B 1 92 ? 55.956 194.043 13.946 1.00 15.87 77 THR B N 1
ATOM 2484 C CA . THR B 1 92 ? 55.407 194.928 12.920 1.00 14.87 77 THR B CA 1
ATOM 2485 C C . THR B 1 92 ? 56.381 196.048 12.577 1.00 15.87 77 THR B C 1
ATOM 2486 O O . THR B 1 92 ? 57.298 196.344 13.341 1.00 15.08 77 THR B O 1
ATOM 2490 N N . PRO B 1 93 ? 56.199 196.686 11.410 1.00 16.55 78 PRO B N 1
ATOM 2491 C CA . PRO B 1 93 ? 57.085 197.783 11.011 1.00 17.23 78 PRO B CA 1
ATOM 2492 C C . PRO B 1 93 ? 57.022 198.913 12.053 1.00 17.55 78 PRO B C 1
ATOM 2493 O O . PRO B 1 93 ? 58.039 199.516 12.400 1.00 16.05 78 PRO B O 1
ATOM 2497 N N . ASP B 1 94 ? 55.814 199.179 12.549 1.00 17.03 79 ASP B N 1
ATOM 2498 C CA . ASP B 1 94 ? 55.583 200.219 13.556 1.00 18.01 79 ASP B CA 1
ATOM 2499 C C . ASP B 1 94 ? 56.422 199.919 14.801 1.00 17.63 79 ASP B C 1
ATOM 2500 O O . ASP B 1 94 ? 57.143 200.781 15.308 1.00 15.58 79 ASP B O 1
ATOM 2505 N N . GLN B 1 95 ? 56.335 198.682 15.282 1.00 16.86 80 GLN B N 1
ATOM 2506 C CA . GLN B 1 95 ? 57.092 198.275 16.459 1.00 16.53 80 GLN B CA 1
ATOM 2507 C C . GLN B 1 95 ? 58.600 198.356 16.226 1.00 16.10 80 GLN B C 1
ATOM 2508 O O . GLN B 1 95 ? 59.349 198.789 17.100 1.00 15.07 80 GLN B O 1
ATOM 2514 N N . ALA B 1 96 ? 59.045 197.953 15.041 1.00 16.35 81 ALA B N 1
ATOM 2515 C CA . ALA B 1 96 ? 60.467 197.997 14.726 1.00 17.35 81 ALA B CA 1
ATOM 2516 C C . ALA B 1 96 ? 61.021 199.425 14.792 1.00 18.17 81 ALA B C 1
ATOM 2517 O O . ALA B 1 96 ? 62.141 199.647 15.256 1.00 16.19 81 ALA B O 1
ATOM 2519 N N . ASN B 1 97 ? 60.231 200.391 14.333 1.00 18.81 82 ASN B N 1
ATOM 2520 C CA . ASN B 1 97 ? 60.660 201.785 14.336 1.00 20.14 82 ASN B CA 1
ATOM 2521 C C . ASN B 1 97 ? 60.672 202.367 15.746 1.00 19.69 82 ASN B C 1
ATOM 2522 O O . ASN B 1 97 ? 61.503 203.220 16.078 1.00 19.60 82 ASN B O 1
ATOM 2527 N N . ALA B 1 98 ? 59.750 201.907 16.580 1.00 18.63 83 ALA B N 1
ATOM 2528 C CA . ALA B 1 98 ? 59.677 202.401 17.947 1.00 18.50 83 ALA B CA 1
ATOM 2529 C C . ALA B 1 98 ? 60.835 201.894 18.807 1.00 19.44 83 ALA B C 1
ATOM 2530 O O . ALA B 1 98 ? 61.370 202.632 19.638 1.00 20.49 83 ALA B O 1
ATOM 2532 N N . LEU B 1 99 ? 61.237 200.646 18.585 1.00 18.29 84 LEU B N 1
ATOM 2533 C CA . LEU B 1 99 ? 62.293 200.025 19.383 1.00 19.32 84 LEU B CA 1
ATOM 2534 C C . LEU B 1 99 ? 63.696 199.956 18.786 1.00 18.17 84 LEU B C 1
ATOM 2535 O O . LEU B 1 99 ? 64.680 199.980 19.525 1.00 19.47 84 LEU B O 1
ATOM 2540 N N . GLY B 1 100 ? 63.790 199.855 17.465 1.00 18.66 85 GLY B N 1
ATOM 2541 C CA . GLY B 1 100 ? 65.087 199.754 16.814 1.00 19.11 85 GLY B CA 1
ATOM 2542 C C . GLY B 1 100 ? 66.086 200.863 17.106 1.00 22.62 85 GLY B C 1
ATOM 2543 O O . GLY B 1 100 ? 65.710 201.991 17.414 1.00 24.04 85 GLY B O 1
ATOM 2544 N N . ARG B 1 101 ? 67.369 200.531 17.001 1.00 22.78 86 ARG B N 1
ATOM 2545 C CA . ARG B 1 101 ? 68.446 201.485 17.240 1.00 26.58 86 ARG B CA 1
ATOM 2546 C C . ARG B 1 101 ? 68.436 202.522 16.117 1.00 28.18 86 ARG B C 1
ATOM 2547 O O . ARG B 1 101 ? 68.379 202.170 14.935 1.00 26.97 86 ARG B O 1
ATOM 2555 N N . LYS B 1 102 ? 68.485 203.797 16.491 1.00 30.45 87 LYS B N 1
ATOM 2556 C CA . LYS B 1 102 ? 68.470 204.883 15.517 1.00 33.00 87 LYS B CA 1
ATOM 2557 C C . LYS B 1 102 ? 69.885 205.267 15.074 1.00 35.39 87 LYS B C 1
ATOM 2558 O O . LYS B 1 102 ? 70.855 205.018 15.787 1.00 34.56 87 LYS B O 1
ATOM 2564 N N . THR B 1 103 ? 69.990 205.872 13.893 1.00 37.93 88 THR B N 1
ATOM 2565 C CA . THR B 1 103 ? 71.279 206.285 13.342 1.00 41.43 88 THR B CA 1
ATOM 2566 C C . THR B 1 103 ? 72.134 207.079 14.324 1.00 43.81 88 THR B C 1
ATOM 2567 O O . THR B 1 103 ? 73.362 206.981 14.302 1.00 45.12 88 THR B O 1
ATOM 2571 N N . TYR B 1 104 ? 71.488 207.865 15.180 1.00 46.13 89 TYR B N 1
ATOM 2572 C CA . TYR B 1 104 ? 72.206 208.686 16.153 1.00 48.20 89 TYR B CA 1
ATOM 2573 C C . TYR B 1 104 ? 72.361 208.039 17.525 1.00 49.31 89 TYR B C 1
ATOM 2574 O O . TYR B 1 104 ? 72.505 208.738 18.529 1.00 49.99 89 TYR B O 1
ATOM 2583 N N . GLU B 1 105 ? 72.331 206.710 17.569 1.00 50.70 90 GLU B N 1
ATOM 2584 C CA . GLU B 1 105 ? 72.478 205.983 18.827 1.00 51.02 90 GLU B CA 1
ATOM 2585 C C . GLU B 1 105 ? 73.669 205.031 18.742 1.00 51.40 90 GLU B C 1
ATOM 2586 O O . GLU B 1 105 ? 73.821 204.297 17.765 1.00 51.54 90 GLU B O 1
ATOM 2592 N N . LYS B 1 106 ? 74.511 205.052 19.773 1.00 52.34 91 LYS B N 1
ATOM 2593 C CA . LYS B 1 106 ? 75.714 204.221 19.820 1.00 52.27 91 LYS B CA 1
ATOM 2594 C C . LYS B 1 106 ? 75.408 202.727 19.873 1.00 50.88 91 LYS B C 1
ATOM 2595 O O . LYS B 1 106 ? 75.830 201.963 19.002 1.00 51.30 91 LYS B O 1
ATOM 2601 N N . SER B 1 107 ? 74.684 202.317 20.907 1.00 48.22 92 SER B N 1
ATOM 2602 C CA . SER B 1 107 ? 74.313 200.919 21.083 1.00 45.20 92 SER B CA 1
ATOM 2603 C C . SER B 1 107 ? 72.937 200.870 21.735 1.00 42.86 92 SER B C 1
ATOM 2604 O O . SER B 1 107 ? 72.638 201.665 22.625 1.00 43.83 92 SER B O 1
ATOM 2607 N N . LEU B 1 108 ? 72.104 199.933 21.296 1.00 39.57 93 LEU B N 1
ATOM 2608 C CA . LEU B 1 108 ? 70.756 199.814 21.833 1.00 35.99 93 LEU B CA 1
ATOM 2609 C C . LEU B 1 108 ? 70.731 199.472 23.320 1.00 35.06 93 LEU B C 1
ATOM 2610 O O . LEU B 1 108 ? 71.285 198.459 23.748 1.00 33.39 93 LEU B O 1
ATOM 2615 N N . PRO B 1 109 ? 70.088 200.329 24.130 1.00 34.94 94 PRO B N 1
ATOM 2616 C CA . PRO B 1 109 ? 69.980 200.125 25.579 1.00 34.53 94 PRO B CA 1
ATOM 2617 C C . PRO B 1 109 ? 69.274 198.808 25.905 1.00 34.78 94 PRO B C 1
ATOM 2618 O O . PRO B 1 109 ? 68.443 198.332 25.127 1.00 34.37 94 PRO B O 1
ATOM 2622 N N . LEU B 1 110 ? 69.601 198.229 27.056 1.00 33.24 95 LEU B N 1
ATOM 2623 C CA . LEU B 1 110 ? 69.000 196.968 27.475 1.00 33.30 95 LEU B CA 1
ATOM 2624 C C . LEU B 1 110 ? 67.479 196.983 27.510 1.00 32.30 95 LEU B C 1
ATOM 2625 O O . LEU B 1 110 ? 66.844 196.007 27.116 1.00 30.10 95 LEU B O 1
ATOM 2630 N N . GLU B 1 111 ? 66.891 198.078 27.986 1.00 30.56 96 GLU B N 1
ATOM 2631 C CA . GLU B 1 111 ? 65.437 198.155 28.061 1.00 31.13 96 GLU B CA 1
ATOM 2632 C C . GLU B 1 111 ? 64.803 198.057 26.675 1.00 29.48 96 GLU B C 1
ATOM 2633 O O . GLU B 1 111 ? 63.683 197.570 26.538 1.00 30.04 96 GLU B O 1
ATOM 2639 N N . ARG B 1 112 ? 65.527 198.511 25.655 1.00 27.01 97 ARG B N 1
ATOM 2640 C CA . ARG B 1 112 ? 65.042 198.453 24.278 1.00 26.74 97 ARG B CA 1
ATOM 2641 C C . ARG B 1 112 ? 65.225 197.030 23.742 1.00 25.22 97 ARG B C 1
ATOM 2642 O O . ARG B 1 112 ? 64.325 196.473 23.110 1.00 25.51 97 ARG B O 1
ATOM 2650 N N . GLN B 1 113 ? 66.391 196.444 24.001 1.00 23.56 98 GLN B N 1
ATOM 2651 C CA . GLN B 1 113 ? 66.670 195.080 23.546 1.00 23.31 98 GLN B CA 1
ATOM 2652 C C . GLN B 1 113 ? 65.676 194.094 24.147 1.00 22.50 98 GLN B C 1
ATOM 2653 O O . GLN B 1 113 ? 65.180 193.195 23.469 1.00 21.35 98 GLN B O 1
ATOM 2659 N N . ARG B 1 114 ? 65.400 194.272 25.433 1.00 20.96 99 ARG B N 1
ATOM 2660 C CA . ARG B 1 114 ? 64.473 193.422 26.157 1.00 21.36 99 ARG B CA 1
ATOM 2661 C C . ARG B 1 114 ? 63.092 193.520 25.509 1.00 20.24 99 ARG B C 1
ATOM 2662 O O . ARG B 1 114 ? 62.425 192.509 25.281 1.00 17.84 99 ARG B O 1
ATOM 2670 N N . ALA B 1 115 ? 62.675 194.748 25.208 1.00 19.49 100 ALA B N 1
ATOM 2671 C CA . ALA B 1 115 ? 61.377 194.990 24.587 1.00 18.13 100 ALA B CA 1
ATOM 2672 C C . ALA B 1 115 ? 61.276 194.255 23.257 1.00 17.25 100 ALA B C 1
ATOM 2673 O O . ALA B 1 115 ? 60.257 193.633 22.958 1.00 19.38 100 ALA B O 1
ATOM 2675 N N . ILE B 1 116 ? 62.332 194.326 22.454 1.00 16.14 101 ILE B N 1
ATOM 2676 C CA . ILE B 1 116 ? 62.324 193.650 21.164 1.00 15.48 101 ILE B CA 1
ATOM 2677 C C . ILE B 1 116 ? 62.186 192.136 21.349 1.00 15.71 101 ILE B C 1
ATOM 2678 O O . ILE B 1 116 ? 61.351 191.500 20.712 1.00 16.33 101 ILE B O 1
ATOM 2683 N N . ALA B 1 117 ? 63.000 191.565 22.229 1.00 16.71 102 ALA B N 1
ATOM 2684 C CA . ALA B 1 117 ? 62.958 190.125 22.480 1.00 18.69 102 ALA B CA 1
ATOM 2685 C C . ALA B 1 117 ? 61.586 189.668 22.955 1.00 17.89 102 ALA B C 1
ATOM 2686 O O . ALA B 1 117 ? 61.061 188.667 22.480 1.00 16.55 102 ALA B O 1
ATOM 2688 N N . ASN B 1 118 ? 61.009 190.405 23.899 1.00 19.47 103 ASN B N 1
ATOM 2689 C CA . ASN B 1 118 ? 59.701 190.050 24.432 1.00 20.37 103 ASN B CA 1
ATOM 2690 C C . ASN B 1 118 ? 58.616 190.082 23.372 1.00 20.90 103 ASN B C 1
ATOM 2691 O O . ASN B 1 118 ? 57.599 189.403 23.491 1.00 19.17 103 ASN B O 1
ATOM 2696 N N . LEU B 1 119 ? 58.850 190.869 22.330 1.00 20.56 104 LEU B N 1
ATOM 2697 C CA . LEU B 1 119 ? 57.903 191.003 21.240 1.00 22.20 104 LEU B CA 1
ATOM 2698 C C . LEU B 1 119 ? 58.112 189.881 20.218 1.00 21.05 104 LEU B C 1
ATOM 2699 O O . LEU B 1 119 ? 57.183 189.141 19.887 1.00 21.39 104 LEU B O 1
ATOM 2704 N N . VAL B 1 120 ? 59.343 189.755 19.730 1.00 18.69 105 VAL B N 1
ATOM 2705 C CA . VAL B 1 120 ? 59.683 188.737 18.741 1.00 18.54 105 VAL B CA 1
ATOM 2706 C C . VAL B 1 120 ? 59.374 187.306 19.188 1.00 17.24 105 VAL B C 1
ATOM 2707 O O . VAL B 1 120 ? 58.985 186.475 18.374 1.00 15.85 105 VAL B O 1
ATOM 2711 N N . TYR B 1 121 ? 59.548 187.018 20.474 1.00 16.41 106 TYR B N 1
ATOM 2712 C CA . TYR B 1 121 ? 59.288 185.674 20.982 1.00 17.78 106 TYR B CA 1
ATOM 2713 C C . TYR B 1 121 ? 57.983 185.591 21.778 1.00 20.72 106 TYR B C 1
ATOM 2714 O O . TYR B 1 121 ? 57.766 184.639 22.538 1.00 20.54 106 TYR B O 1
ATOM 2723 N N . SER B 1 122 ? 57.116 186.585 21.603 1.00 21.63 107 SER B N 1
ATOM 2724 C CA . SER B 1 122 ? 55.845 186.610 22.317 1.00 24.26 107 SER B CA 1
ATOM 2725 C C . SER B 1 122 ? 54.959 185.426 21.928 1.00 24.92 107 SER B C 1
ATOM 2726 O O . SER B 1 122 ? 54.811 185.112 20.748 1.00 25.37 107 SER B O 1
ATOM 2729 N N . LYS B 1 123 ? 54.379 184.770 22.928 1.00 28.16 108 LYS B N 1
ATOM 2730 C CA . LYS B 1 123 ? 53.497 183.632 22.691 1.00 30.35 108 LYS B CA 1
ATOM 2731 C C . LYS B 1 123 ? 54.067 182.616 21.705 1.00 29.69 108 LYS B C 1
ATOM 2732 O O . LYS B 1 123 ? 53.351 182.096 20.846 1.00 30.44 108 LYS B O 1
ATOM 2738 N N . ARG B 1 124 ? 55.364 182.352 21.825 1.00 26.26 109 ARG B N 1
ATOM 2739 C CA . ARG B 1 124 ? 56.035 181.379 20.972 1.00 24.47 109 ARG B CA 1
ATOM 2740 C C . ARG B 1 124 ? 56.835 180.460 21.883 1.00 21.72 109 ARG B C 1
ATOM 2741 O O . ARG B 1 124 ? 57.278 180.876 22.951 1.00 20.27 109 ARG B O 1
ATOM 2749 N N . MET B 1 125 ? 57.005 179.215 21.455 1.00 20.83 110 MET B N 1
ATOM 2750 C CA . MET B 1 125 ? 57.782 178.230 22.201 1.00 20.26 110 MET B CA 1
ATOM 2751 C C . MET B 1 125 ? 57.454 178.150 23.694 1.00 19.04 110 MET B C 1
ATOM 2752 O O . MET B 1 125 ? 58.336 177.968 24.531 1.00 17.66 110 MET B O 1
ATOM 2757 N N . GLY B 1 126 ? 56.173 178.287 24.022 1.00 19.36 111 GLY B N 1
ATOM 2758 C CA . GLY B 1 126 ? 55.756 178.190 25.410 1.00 21.30 111 GLY B CA 1
ATOM 2759 C C . GLY B 1 126 ? 55.840 179.456 26.239 1.00 22.44 111 GLY B C 1
ATOM 2760 O O . GLY B 1 126 ? 55.453 179.452 27.409 1.00 22.79 111 GLY B O 1
ATOM 2761 N N . ASN B 1 127 ? 56.355 180.537 25.663 1.00 21.78 112 ASN B N 1
ATOM 2762 C CA . ASN B 1 127 ? 56.440 181.784 26.406 1.00 23.85 112 ASN B CA 1
ATOM 2763 C C . ASN B 1 127 ? 55.011 182.270 26.634 1.00 26.65 112 ASN B C 1
ATOM 2764 O O . ASN B 1 127 ? 54.311 182.630 25.690 1.00 28.33 112 ASN B O 1
ATOM 2769 N N . ASN B 1 128 ? 54.579 182.261 27.889 1.00 30.97 113 ASN B N 1
ATOM 2770 C CA . ASN B 1 128 ? 53.227 182.689 28.236 1.00 34.47 113 ASN B CA 1
ATOM 2771 C C . ASN B 1 128 ? 53.244 183.521 29.503 1.00 35.36 113 ASN B C 1
ATOM 2772 O O . ASN B 1 128 ? 52.308 183.476 30.308 1.00 36.39 113 ASN B O 1
ATOM 2777 N N . GLY B 1 129 ? 54.320 184.279 29.674 1.00 35.12 114 GLY B N 1
ATOM 2778 C CA . GLY B 1 129 ? 54.461 185.116 30.845 1.00 34.51 114 GLY B CA 1
ATOM 2779 C C . GLY B 1 129 ? 55.194 186.394 30.511 1.00 35.68 114 GLY B C 1
ATOM 2780 O O . GLY B 1 129 ? 55.859 186.485 29.474 1.00 35.83 114 GLY B O 1
ATOM 2781 N N . PRO B 1 130 ? 55.093 187.410 31.376 1.00 36.65 115 PRO B N 1
ATOM 2782 C CA . PRO B 1 130 ? 55.770 188.684 31.131 1.00 35.47 115 PRO B CA 1
ATOM 2783 C C . PRO B 1 130 ? 57.285 188.556 31.243 1.00 34.32 115 PRO B C 1
ATOM 2784 O O . PRO B 1 130 ? 57.802 188.069 32.253 1.00 34.77 115 PRO B O 1
ATOM 2788 N N . GLY B 1 131 ? 57.986 188.985 30.197 1.00 29.81 116 GLY B N 1
ATOM 2789 C CA . GLY B 1 131 ? 59.434 188.931 30.198 1.00 26.60 116 GLY B CA 1
ATOM 2790 C C . GLY B 1 131 ? 60.030 187.625 29.706 1.00 23.96 116 GLY B C 1
ATOM 2791 O O . GLY B 1 131 ? 61.249 187.489 29.644 1.00 23.17 116 GLY B O 1
ATOM 2792 N N . ASP B 1 132 ? 59.183 186.665 29.349 1.00 21.96 117 ASP B N 1
ATOM 2793 C CA . ASP B 1 132 ? 59.666 185.369 28.876 1.00 19.59 117 ASP B CA 1
ATOM 2794 C C . ASP B 1 132 ? 60.507 185.452 27.596 1.00 18.41 117 ASP B C 1
ATOM 2795 O O . ASP B 1 132 ? 61.517 184.763 27.469 1.00 16.67 117 ASP B O 1
ATOM 2800 N N . GLY B 1 133 ? 60.090 186.294 26.654 1.00 17.40 118 GLY B N 1
ATOM 2801 C CA . GLY B 1 133 ? 60.823 186.426 25.405 1.00 16.89 118 GLY B CA 1
ATOM 2802 C C . GLY B 1 133 ? 62.295 186.692 25.648 1.00 17.61 118 GLY B C 1
ATOM 2803 O O . GLY B 1 133 ? 63.167 185.995 25.124 1.00 17.98 118 GLY B O 1
ATOM 2804 N N . TRP B 1 134 ? 62.572 187.703 26.462 1.00 16.71 119 TRP B N 1
ATOM 2805 C CA . TRP B 1 134 ? 63.944 188.063 26.783 1.00 16.76 119 TRP B CA 1
ATOM 2806 C C . TRP B 1 134 ? 64.606 187.074 27.741 1.00 16.58 119 TRP B C 1
ATOM 2807 O O . TRP B 1 134 ? 65.750 186.676 27.528 1.00 15.35 119 TRP B O 1
ATOM 2818 N N . ASN B 1 135 ? 63.898 186.682 28.797 1.00 15.82 120 ASN B N 1
ATOM 2819 C CA . ASN B 1 135 ? 64.480 185.760 29.774 1.00 18.30 120 ASN B CA 1
ATOM 2820 C C . ASN B 1 135 ? 64.900 184.426 29.164 1.00 15.51 120 ASN B C 1
ATOM 2821 O O . ASN B 1 135 ? 65.885 183.825 29.591 1.00 15.27 120 ASN B O 1
ATOM 2826 N N . TYR B 1 136 ? 64.155 183.968 28.164 1.00 14.55 121 TYR B N 1
ATOM 2827 C CA . TYR B 1 136 ? 64.484 182.712 27.509 1.00 14.41 121 TYR B CA 1
ATOM 2828 C C . TYR B 1 136 ? 65.018 182.924 26.098 1.00 13.21 121 TYR B C 1
ATOM 2829 O O . TYR B 1 136 ? 64.773 182.115 25.195 1.00 13.79 121 TYR B O 1
ATOM 2838 N N . ARG B 1 137 ? 65.753 184.020 25.908 1.00 12.47 122 ARG B N 1
ATOM 2839 C CA . ARG B 1 137 ? 66.342 184.297 24.604 1.00 14.50 122 ARG B CA 1
ATOM 2840 C C . ARG B 1 137 ? 67.376 183.205 24.320 1.00 13.76 122 ARG B C 1
ATOM 2841 O O . ARG B 1 137 ? 67.719 182.423 25.212 1.00 13.27 122 ARG B O 1
ATOM 2849 N N . GLY B 1 138 ? 67.869 183.152 23.084 1.00 13.03 123 GLY B N 1
ATOM 2850 C CA . GLY B 1 138 ? 68.828 182.128 22.710 1.00 13.00 123 GLY B CA 1
ATOM 2851 C C . GLY B 1 138 ? 70.142 182.113 23.470 1.00 13.37 123 GLY B C 1
ATOM 2852 O O . GLY B 1 138 ? 70.835 183.131 23.536 1.00 13.99 123 GLY B O 1
ATOM 2853 N N . ARG B 1 139 ? 70.473 180.958 24.051 1.00 12.93 124 ARG B N 1
ATOM 2854 C CA . ARG B 1 139 ? 71.725 180.768 24.790 1.00 12.05 124 ARG B CA 1
ATOM 2855 C C . ARG B 1 139 ? 72.273 179.365 24.513 1.00 13.94 124 ARG B C 1
ATOM 2856 O O . ARG B 1 139 ? 71.528 178.471 24.088 1.00 13.01 124 ARG B O 1
ATOM 2864 N N . GLY B 1 140 ? 73.568 179.180 24.776 1.00 13.36 125 GLY B N 1
ATOM 2865 C CA . GLY B 1 140 ? 74.208 177.886 24.580 1.00 13.93 125 GLY B CA 1
ATOM 2866 C C . GLY B 1 140 ? 75.141 177.814 23.383 1.00 15.92 125 GLY B C 1
ATOM 2867 O O . GLY B 1 140 ? 75.223 178.770 22.605 1.00 16.98 125 GLY B O 1
ATOM 2868 N N . LEU B 1 141 ? 75.872 176.703 23.251 1.00 15.85 126 LEU B N 1
ATOM 2869 C CA . LEU B 1 141 ? 76.762 176.502 22.100 1.00 17.04 126 LEU B CA 1
ATOM 2870 C C . LEU B 1 141 ? 75.784 176.327 20.952 1.00 16.95 126 LEU B C 1
ATOM 2871 O O . LEU B 1 141 ? 75.853 177.020 19.940 1.00 19.38 126 LEU B O 1
ATOM 2876 N N . ILE B 1 142 ? 74.884 175.363 21.118 1.00 16.33 127 ILE B N 1
ATOM 2877 C CA . ILE B 1 142 ? 73.820 175.127 20.153 1.00 16.17 127 ILE B CA 1
ATOM 2878 C C . ILE B 1 142 ? 72.682 175.889 20.837 1.00 16.25 127 ILE B C 1
ATOM 2879 O O . ILE B 1 142 ? 72.271 175.556 21.950 1.00 15.07 127 ILE B O 1
ATOM 2884 N N . GLN B 1 143 ? 72.200 176.933 20.179 1.00 16.27 128 GLN B N 1
ATOM 2885 C CA . GLN B 1 143 ? 71.174 177.799 20.751 1.00 15.73 128 GLN B CA 1
ATOM 2886 C C . GLN B 1 143 ? 69.851 177.172 21.191 1.00 15.85 128 GLN B C 1
ATOM 2887 O O . GLN B 1 143 ? 69.165 176.506 20.412 1.00 14.47 128 GLN B O 1
ATOM 2893 N N . ILE B 1 144 ? 69.510 177.400 22.459 1.00 15.20 129 ILE B N 1
ATOM 2894 C CA . ILE B 1 144 ? 68.265 176.915 23.057 1.00 14.79 129 ILE B CA 1
ATOM 2895 C C . ILE B 1 144 ? 67.402 178.164 23.243 1.00 12.97 129 ILE B C 1
ATOM 2896 O O . ILE B 1 144 ? 67.869 179.153 23.805 1.00 14.00 129 ILE B O 1
ATOM 2901 N N . THR B 1 145 ? 66.153 178.121 22.787 1.00 13.06 130 THR B N 1
ATOM 2902 C CA . THR B 1 145 ? 65.277 179.286 22.889 1.00 12.33 130 THR B CA 1
ATOM 2903 C C . THR B 1 145 ? 63.847 178.996 23.348 1.00 12.17 130 THR B C 1
ATOM 2904 O O . THR B 1 145 ? 63.235 178.031 22.907 1.00 12.34 130 THR B O 1
ATOM 2908 N N . GLY B 1 146 ? 63.320 179.858 24.218 1.00 12.91 131 GLY B N 1
ATOM 2909 C CA . GLY B 1 146 ? 61.948 179.712 24.678 1.00 13.52 131 GLY B CA 1
ATOM 2910 C C . GLY B 1 146 ? 61.742 178.818 25.884 1.00 14.74 131 GLY B C 1
ATOM 2911 O O . GLY B 1 146 ? 62.451 177.829 26.054 1.00 11.71 131 GLY B O 1
ATOM 2912 N N . LEU B 1 147 ? 60.754 179.174 26.706 1.00 14.14 132 LEU B N 1
ATOM 2913 C CA . LEU B 1 147 ? 60.422 178.431 27.919 1.00 16.22 132 LEU B CA 1
ATOM 2914 C C . LEU B 1 147 ? 60.306 176.916 27.719 1.00 14.49 132 LEU B C 1
ATOM 2915 O O . LEU B 1 147 ? 60.875 176.153 28.489 1.00 11.72 132 LEU B O 1
ATOM 2920 N N . ASN B 1 148 ? 59.567 176.486 26.697 1.00 14.47 133 ASN B N 1
ATOM 2921 C CA . ASN B 1 148 ? 59.389 175.056 26.439 1.00 15.98 133 ASN B CA 1
ATOM 2922 C C . ASN B 1 148 ? 60.697 174.310 26.302 1.00 16.32 133 ASN B C 1
ATOM 2923 O O . ASN B 1 148 ? 60.839 173.193 26.789 1.00 14.82 133 ASN B O 1
ATOM 2928 N N . ASN B 1 149 ? 61.648 174.931 25.621 1.00 16.09 134 ASN B N 1
ATOM 2929 C CA . ASN B 1 149 ? 62.930 174.296 25.375 1.00 17.03 134 ASN B CA 1
ATOM 2930 C C . ASN B 1 149 ? 63.911 174.398 26.528 1.00 15.08 134 ASN B C 1
ATOM 2931 O O . ASN B 1 149 ? 64.755 173.525 26.696 1.00 15.69 134 ASN B O 1
ATOM 2936 N N . TYR B 1 150 ? 63.820 175.457 27.321 1.00 13.28 135 TYR B N 1
ATOM 2937 C CA . TYR B 1 150 ? 64.690 175.538 28.482 1.00 14.47 135 TYR B CA 1
ATOM 2938 C C . TYR B 1 150 ? 64.173 174.472 29.451 1.00 14.28 135 TYR B C 1
ATOM 2939 O O . TYR B 1 150 ? 64.943 173.875 30.206 1.00 15.29 135 TYR B O 1
ATOM 2948 N N . ARG B 1 151 ? 62.863 174.227 29.409 1.00 13.45 136 ARG B N 1
ATOM 2949 C CA . ARG B 1 151 ? 62.244 173.223 30.275 1.00 14.10 136 ARG B CA 1
ATOM 2950 C C . ARG B 1 151 ? 62.652 171.818 29.853 1.00 15.13 136 ARG B C 1
ATOM 2951 O O . ARG B 1 151 ? 63.059 171.010 30.690 1.00 13.49 136 ARG B O 1
ATOM 2959 N N . ASP B 1 152 ? 62.538 171.518 28.560 1.00 14.06 137 ASP B N 1
ATOM 2960 C CA . ASP B 1 152 ? 62.933 170.199 28.087 1.00 15.15 137 ASP B CA 1
ATOM 2961 C C . ASP B 1 152 ? 64.430 169.982 28.261 1.00 14.46 137 ASP B C 1
ATOM 2962 O O . ASP B 1 152 ? 64.859 168.910 28.684 1.00 16.25 137 ASP B O 1
ATOM 2967 N N . CYS B 1 153 ? 65.229 170.995 27.946 1.00 13.69 138 CYS B N 1
ATOM 2968 C CA . CYS B 1 153 ? 66.671 170.853 28.104 1.00 14.59 138 CYS B CA 1
ATOM 2969 C C . CYS B 1 153 ? 66.993 170.643 29.576 1.00 13.86 138 CYS B C 1
ATOM 2970 O O . CYS B 1 153 ? 67.860 169.834 29.921 1.00 12.51 138 CYS B O 1
ATOM 2973 N N . GLY B 1 154 ? 66.288 171.371 30.442 1.00 13.30 139 GLY B N 1
ATOM 2974 C CA . GLY B 1 154 ? 66.507 171.241 31.876 1.00 13.93 139 GLY B CA 1
ATOM 2975 C C . GLY B 1 154 ? 66.194 169.841 32.365 1.00 15.01 139 GLY B C 1
ATOM 2976 O O . GLY B 1 154 ? 66.914 169.280 33.197 1.00 14.33 139 GLY B O 1
ATOM 2977 N N . ASN B 1 155 ? 65.106 169.266 31.866 1.00 15.79 140 ASN B N 1
ATOM 2978 C CA . ASN B 1 155 ? 64.755 167.908 32.256 1.00 16.90 140 ASN B CA 1
ATOM 2979 C C . ASN B 1 155 ? 65.800 166.925 31.730 1.00 15.90 140 ASN B C 1
ATOM 2980 O O . ASN B 1 155 ? 66.032 165.877 32.331 1.00 14.92 140 ASN B O 1
ATOM 2985 N N . GLY B 1 156 ? 66.426 167.261 30.605 1.00 14.87 141 GLY B N 1
ATOM 2986 C CA . GLY B 1 156 ? 67.430 166.377 30.034 1.00 13.65 141 GLY B CA 1
ATOM 2987 C C . GLY B 1 156 ? 68.771 166.427 30.753 1.00 14.37 141 GLY B C 1
ATOM 2988 O O . GLY B 1 156 ? 69.588 165.502 30.653 1.00 14.32 141 GLY B O 1
ATOM 2989 N N . LEU B 1 157 ? 68.998 167.510 31.483 1.00 13.20 142 LEU B N 1
ATOM 2990 C CA . LEU B 1 157 ? 70.249 167.711 32.208 1.00 13.30 142 LEU B CA 1
ATOM 2991 C C . LEU B 1 157 ? 70.076 167.605 33.720 1.00 13.72 142 LEU B C 1
ATOM 2992 O O . LEU B 1 157 ? 71.051 167.454 34.452 1.00 12.58 142 LEU B O 1
ATOM 2997 N N . LYS B 1 158 ? 68.833 16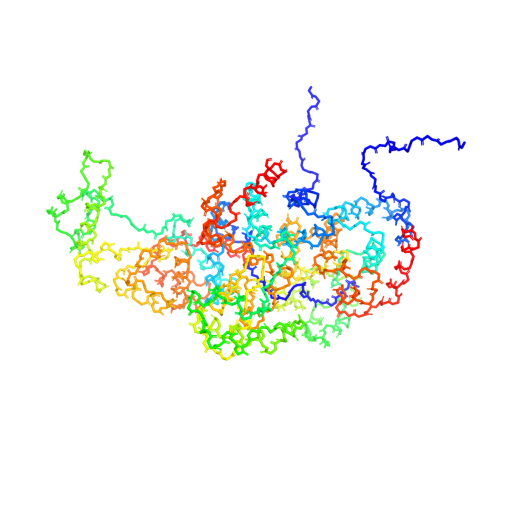7.690 34.180 1.00 13.58 143 LYS B N 1
ATOM 2998 C CA . LYS B 1 158 ? 68.532 167.662 35.609 1.00 14.83 143 LYS B CA 1
ATOM 2999 C C . LYS B 1 158 ? 69.009 168.995 36.190 1.00 14.45 143 LYS B C 1
ATOM 3000 O O . LYS B 1 158 ? 69.647 169.056 37.250 1.00 13.55 143 LYS B O 1
ATOM 3006 N N . VAL B 1 159 ? 68.707 170.064 35.465 1.00 12.61 144 VAL B N 1
ATOM 3007 C CA . VAL B 1 159 ? 69.065 171.411 35.877 1.00 13.18 144 VAL B CA 1
ATOM 3008 C C . VAL B 1 159 ? 67.816 172.273 35.704 1.00 13.00 144 VAL B C 1
ATOM 3009 O O . VAL B 1 159 ? 67.133 172.177 34.688 1.00 12.89 144 VAL B O 1
ATOM 3013 N N . ASP B 1 160 ? 67.514 173.099 36.698 1.00 14.03 145 ASP B N 1
ATOM 3014 C CA . ASP B 1 160 ? 66.326 173.952 36.642 1.00 15.13 145 ASP B CA 1
ATOM 3015 C C . ASP B 1 160 ? 66.579 175.167 35.756 1.00 14.21 145 ASP B C 1
ATOM 3016 O O . ASP B 1 160 ? 66.773 176.276 36.257 1.00 14.75 145 ASP B O 1
ATOM 3021 N N . LEU B 1 161 ? 66.574 174.955 34.441 1.00 13.80 146 LEU B N 1
ATOM 3022 C CA . LEU B 1 161 ? 66.805 176.038 33.492 1.00 14.17 146 LEU B CA 1
ATOM 3023 C C . LEU B 1 161 ? 65.598 176.968 33.395 1.00 15.90 146 LEU B C 1
ATOM 3024 O O . LEU B 1 161 ? 65.710 178.098 32.912 1.00 15.03 146 LEU B O 1
ATOM 3029 N N . VAL B 1 162 ? 64.439 176.499 33.843 1.00 15.58 147 VAL B N 1
ATOM 3030 C CA . VAL B 1 162 ? 63.265 177.361 33.823 1.00 16.76 147 VAL B CA 1
ATOM 3031 C C . VAL B 1 162 ? 63.508 178.469 34.845 1.00 16.89 147 VAL B C 1
ATOM 3032 O O . VAL B 1 162 ? 63.229 179.640 34.588 1.00 16.04 147 VAL B O 1
ATOM 3036 N N . ALA B 1 163 ? 64.057 178.100 36.000 1.00 17.02 148 ALA B N 1
ATOM 3037 C CA . ALA B 1 163 ? 64.336 179.073 37.053 1.00 18.38 148 ALA B CA 1
ATOM 3038 C C . ALA B 1 163 ? 65.632 179.846 36.809 1.00 18.76 148 ALA B C 1
ATOM 3039 O O . ALA B 1 163 ? 65.720 181.034 37.128 1.00 19.60 148 ALA B O 1
ATOM 3041 N N . GLN B 1 164 ? 66.638 179.182 36.245 1.00 16.99 149 GLN B N 1
ATOM 3042 C CA . GLN B 1 164 ? 67.914 179.841 35.982 1.00 18.47 149 GLN B CA 1
ATOM 3043 C C . GLN B 1 164 ? 68.394 179.638 34.544 1.00 16.91 149 GLN B C 1
ATOM 3044 O O . GLN B 1 164 ? 69.408 178.981 34.298 1.00 15.51 149 GLN B O 1
ATOM 3050 N N . PRO B 1 165 ? 67.673 180.222 33.572 1.00 17.16 150 PRO B N 1
ATOM 3051 C CA . PRO B 1 165 ? 68.036 180.094 32.154 1.00 15.86 150 PRO B CA 1
ATOM 3052 C C . PRO B 1 165 ? 69.430 180.625 31.833 1.00 16.83 150 PRO B C 1
ATOM 3053 O O . PRO B 1 165 ? 70.074 180.165 30.889 1.00 17.69 150 PRO B O 1
ATOM 3057 N N . GLU B 1 166 ? 69.903 181.579 32.626 1.00 15.28 151 GLU B N 1
ATOM 3058 C CA . GLU B 1 166 ? 71.216 182.158 32.390 1.00 17.12 151 GLU B CA 1
ATOM 3059 C C . GLU B 1 166 ? 72.356 181.152 32.520 1.00 16.69 151 GLU B C 1
ATOM 3060 O O . GLU B 1 166 ? 73.480 181.427 32.097 1.00 16.17 151 GLU B O 1
ATOM 3066 N N . LEU B 1 167 ? 72.078 179.986 33.097 1.00 15.08 152 LEU B N 1
ATOM 3067 C CA . LEU B 1 167 ? 73.117 178.973 33.244 1.00 15.44 152 LEU B CA 1
ATOM 3068 C C . LEU B 1 167 ? 73.617 178.499 31.878 1.00 16.34 152 LEU B C 1
ATOM 3069 O O . LEU B 1 167 ? 74.761 178.066 31.745 1.00 17.67 152 LEU B O 1
ATOM 3074 N N . LEU B 1 168 ? 72.770 178.589 30.856 1.00 16.48 153 LEU B N 1
ATOM 3075 C CA . LEU B 1 168 ? 73.185 178.153 29.526 1.00 16.75 153 LEU B CA 1
ATOM 3076 C C . LEU B 1 168 ? 74.230 179.075 28.907 1.00 16.94 153 LEU B C 1
ATOM 3077 O O . LEU B 1 168 ? 74.794 178.765 27.857 1.00 17.41 153 LEU B O 1
ATOM 3082 N N . ALA B 1 169 ? 74.482 180.205 29.560 1.00 17.22 154 ALA B N 1
ATOM 3083 C CA . ALA B 1 169 ? 75.490 181.149 29.087 1.00 19.96 154 ALA B CA 1
ATOM 3084 C C . ALA B 1 169 ? 76.809 180.879 29.826 1.00 20.09 154 ALA B C 1
ATOM 3085 O O . ALA B 1 169 ? 77.790 181.594 29.638 1.00 19.45 154 ALA B O 1
ATOM 3087 N N . GLN B 1 170 ? 76.806 179.854 30.680 1.00 18.01 155 GLN B N 1
ATOM 3088 C CA . GLN B 1 170 ? 77.996 179.444 31.431 1.00 18.31 155 GLN B CA 1
ATOM 3089 C C . GLN B 1 170 ? 78.558 178.226 30.707 1.00 17.25 155 GLN B C 1
ATOM 3090 O O . GLN B 1 170 ? 77.807 177.344 30.270 1.00 16.00 155 GLN B O 1
ATOM 3096 N N . ASP B 1 171 ? 79.877 178.175 30.587 1.00 16.35 156 ASP B N 1
ATOM 3097 C CA . ASP B 1 171 ? 80.536 177.110 29.838 1.00 15.86 156 ASP B CA 1
ATOM 3098 C C . ASP B 1 171 ? 80.137 175.660 30.103 1.00 13.53 156 ASP B C 1
ATOM 3099 O O . ASP B 1 171 ? 79.831 174.931 29.165 1.00 14.21 156 ASP B O 1
ATOM 3104 N N . GLU B 1 172 ? 80.136 175.232 31.360 1.00 13.72 157 GLU B N 1
ATOM 3105 C CA . GLU B 1 172 ? 79.796 173.844 31.654 1.00 15.37 157 GLU B CA 1
ATOM 3106 C C . GLU B 1 172 ? 78.398 173.447 31.178 1.00 14.41 157 GLU B C 1
ATOM 3107 O O . GLU B 1 172 ? 78.223 172.388 30.575 1.00 15.02 157 GLU B O 1
ATOM 3113 N N . TYR B 1 173 ? 77.407 174.293 31.445 1.00 14.68 158 TYR B N 1
ATOM 3114 C CA . TYR B 1 173 ? 76.031 173.992 31.052 1.00 14.56 158 TYR B CA 1
ATOM 3115 C C . TYR B 1 173 ? 75.813 174.180 29.554 1.00 13.80 158 TYR B C 1
ATOM 3116 O O . TYR B 1 173 ? 74.976 173.503 28.948 1.00 14.83 158 TYR B O 1
ATOM 3125 N N . ALA B 1 174 ? 76.562 175.097 28.951 1.00 13.97 159 ALA B N 1
ATOM 3126 C CA . ALA B 1 174 ? 76.441 175.314 27.515 1.00 13.80 159 ALA B CA 1
ATOM 3127 C C . ALA B 1 174 ? 76.921 174.029 26.836 1.00 13.17 159 ALA B C 1
ATOM 3128 O O . ALA B 1 174 ? 76.296 173.542 25.898 1.00 14.61 159 ALA B O 1
ATOM 3130 N N . ALA B 1 175 ? 78.017 173.464 27.341 1.00 12.64 160 ALA B N 1
ATOM 3131 C CA . ALA B 1 175 ? 78.570 172.228 26.787 1.00 10.23 160 ALA B CA 1
ATOM 3132 C C . ALA B 1 175 ? 77.645 171.025 27.003 1.00 11.73 160 ALA B C 1
ATOM 3133 O O . ALA B 1 175 ? 77.423 170.234 26.080 1.00 10.51 160 ALA B O 1
ATOM 3135 N N . ARG B 1 176 ? 77.117 170.877 28.217 1.00 11.54 161 ARG B N 1
ATOM 3136 C CA . ARG B 1 176 ? 76.218 169.756 28.518 1.00 12.56 161 ARG B CA 1
ATOM 3137 C C . ARG B 1 176 ? 74.921 169.796 27.710 1.00 11.50 161 ARG B C 1
ATOM 3138 O O . ARG B 1 176 ? 74.441 168.761 27.242 1.00 11.59 161 ARG B O 1
ATOM 3146 N N . SER B 1 177 ? 74.343 170.983 27.559 1.00 11.28 162 SER B N 1
ATOM 3147 C CA . SER B 1 177 ? 73.111 171.111 26.796 1.00 12.12 162 SER B CA 1
ATOM 3148 C C . SER B 1 177 ? 73.363 170.751 25.330 1.00 12.86 162 SER B C 1
ATOM 3149 O O . SER B 1 177 ? 72.522 170.131 24.687 1.00 12.50 162 SER B O 1
ATOM 3152 N N . ALA B 1 178 ? 74.525 171.126 24.804 1.00 11.33 163 ALA B N 1
ATOM 3153 C CA . ALA B 1 178 ? 74.835 170.817 23.409 1.00 12.98 163 ALA B CA 1
ATOM 3154 C C . ALA B 1 178 ? 74.977 169.310 23.220 1.00 14.13 163 ALA B C 1
ATOM 3155 O O . ALA B 1 178 ? 74.485 168.747 22.238 1.00 12.52 163 ALA B O 1
ATOM 3157 N N . ALA B 1 179 ? 75.650 168.658 24.166 1.00 11.16 164 ALA B N 1
ATOM 3158 C CA . ALA B 1 179 ? 75.843 167.216 24.084 1.00 12.69 164 ALA B CA 1
ATOM 3159 C C . ALA B 1 179 ? 74.487 166.518 24.200 1.00 12.54 164 ALA B C 1
ATOM 3160 O O . ALA B 1 179 ? 74.203 165.566 23.472 1.00 14.05 164 ALA B O 1
ATOM 3162 N N . TRP B 1 180 ? 73.655 166.988 25.124 1.00 12.12 165 TRP B N 1
ATOM 3163 C CA . TRP B 1 180 ? 72.323 166.414 25.303 1.00 13.06 165 TRP B CA 1
ATOM 3164 C C . TRP B 1 180 ? 71.522 166.587 24.006 1.00 13.59 165 TRP B C 1
ATOM 3165 O O . TRP B 1 180 ? 70.830 165.671 23.556 1.00 14.77 165 TRP B O 1
ATOM 3176 N N . PHE B 1 181 ? 71.626 167.764 23.399 1.00 12.88 166 PHE B N 1
ATOM 3177 C CA . PHE B 1 181 ? 70.911 168.039 22.146 1.00 13.50 166 PHE B CA 1
ATOM 3178 C C . PHE B 1 181 ? 71.359 167.029 21.086 1.00 15.50 166 PHE B C 1
ATOM 3179 O O . PHE B 1 181 ? 70.551 166.292 20.504 1.00 14.91 166 PHE B O 1
ATOM 3187 N N . PHE B 1 182 ? 72.664 167.019 20.846 1.00 16.11 167 PHE B N 1
ATOM 3188 C CA . PHE B 1 182 ? 73.296 166.139 19.871 1.00 14.93 167 PHE B CA 1
ATOM 3189 C C . PHE B 1 182 ? 72.833 164.692 20.060 1.00 15.67 167 PHE B C 1
ATOM 3190 O O . PHE B 1 182 ? 72.440 164.016 19.103 1.00 15.31 167 PHE B O 1
ATOM 3198 N N . SER B 1 183 ? 72.885 164.217 21.297 1.00 14.62 168 SER B N 1
ATOM 3199 C CA . SER B 1 183 ? 72.478 162.847 21.584 1.00 16.00 168 SER B CA 1
ATOM 3200 C C . SER B 1 183 ? 70.971 162.614 21.530 1.00 16.13 168 SER B C 1
ATOM 3201 O O . SER B 1 183 ? 70.499 161.730 20.823 1.00 16.13 168 SER B O 1
ATOM 3204 N N . SER B 1 184 ? 70.223 163.408 22.285 1.00 15.34 169 SER B N 1
ATOM 3205 C CA . SER B 1 184 ? 68.774 163.258 22.343 1.00 16.89 169 SER B CA 1
ATOM 3206 C C . SER B 1 184 ? 68.094 163.390 20.985 1.00 17.36 169 SER B C 1
ATOM 3207 O O . SER B 1 184 ? 67.176 162.634 20.672 1.00 17.07 169 SER B O 1
ATOM 3210 N N . LYS B 1 185 ? 68.548 164.350 20.185 1.00 17.70 170 LYS B N 1
ATOM 3211 C CA . LYS B 1 185 ? 67.964 164.596 18.872 1.00 19.08 170 LYS B CA 1
ATOM 3212 C C . LYS B 1 185 ? 68.348 163.566 17.806 1.00 20.32 170 LYS B C 1
ATOM 3213 O O . LYS B 1 185 ? 67.947 163.694 16.646 1.00 20.42 170 LYS B O 1
ATOM 3219 N N . GLY B 1 186 ? 69.142 162.572 18.202 1.00 18.64 171 GLY B N 1
ATOM 3220 C CA . GLY B 1 186 ? 69.529 161.499 17.298 1.00 19.40 171 GLY B CA 1
ATOM 3221 C C . GLY B 1 186 ? 70.663 161.689 16.306 1.00 18.94 171 GLY B C 1
ATOM 3222 O O . GLY B 1 186 ? 70.705 160.992 15.294 1.00 18.96 171 GLY B O 1
ATOM 3223 N N . CYS B 1 187 ? 71.593 162.595 16.583 1.00 18.98 172 CYS B N 1
ATOM 3224 C CA . CYS B 1 187 ? 72.702 162.819 15.658 1.00 19.02 172 CYS B CA 1
ATOM 3225 C C . CYS B 1 187 ? 73.659 161.625 15.557 1.00 19.87 172 CYS B C 1
ATOM 3226 O O . CYS B 1 187 ? 74.324 161.444 14.531 1.00 19.98 172 CYS B O 1
ATOM 3229 N N . MET B 1 188 ? 73.734 160.810 16.608 1.00 19.04 173 MET B N 1
ATOM 3230 C CA . MET B 1 188 ? 74.615 159.640 16.587 1.00 18.57 173 MET B CA 1
ATOM 3231 C C . MET B 1 188 ? 73.985 158.469 15.833 1.00 19.60 173 MET B C 1
ATOM 3232 O O . MET B 1 188 ? 74.561 157.383 15.747 1.00 19.26 173 MET B O 1
ATOM 3237 N N . LYS B 1 189 ? 72.795 158.688 15.289 1.00 20.55 174 LYS B N 1
ATOM 3238 C CA . LYS B 1 189 ? 72.130 157.651 14.510 1.00 22.14 174 LYS B CA 1
ATOM 3239 C C . LYS B 1 189 ? 72.498 157.885 13.049 1.00 23.48 174 LYS B C 1
ATOM 3240 O O . LYS B 1 189 ? 72.203 157.057 12.190 1.00 23.62 174 LYS B O 1
ATOM 3246 N N . TYR B 1 190 ? 73.149 159.018 12.781 1.00 22.71 175 TYR B N 1
ATOM 3247 C CA . TYR B 1 190 ? 73.560 159.379 11.424 1.00 23.83 175 TYR B CA 1
ATOM 3248 C C . TYR B 1 190 ? 75.042 159.724 11.334 1.00 22.84 175 TYR B C 1
ATOM 3249 O O . TYR B 1 190 ? 75.430 160.712 10.707 1.00 22.98 175 TYR B O 1
ATOM 3258 N N . THR B 1 191 ? 75.867 158.894 11.960 1.00 23.17 176 THR B N 1
ATOM 3259 C CA . THR B 1 191 ? 77.309 159.097 11.967 1.00 23.23 176 THR B CA 1
ATOM 3260 C C . THR B 1 191 ? 77.851 159.240 10.547 1.00 24.54 176 THR B C 1
ATOM 3261 O O . THR B 1 191 ? 77.580 158.406 9.685 1.00 24.42 176 THR B O 1
ATOM 3265 N N . GLY B 1 192 ? 78.612 160.305 10.314 1.00 25.14 177 GLY B N 1
ATOM 3266 C CA . GLY B 1 192 ? 79.195 160.531 9.003 1.00 26.18 177 GLY B CA 1
ATOM 3267 C C . GLY B 1 192 ? 78.281 161.188 7.985 1.00 26.75 177 GLY B C 1
ATOM 3268 O O . GLY B 1 192 ? 78.711 161.478 6.869 1.00 28.13 177 GLY B O 1
ATOM 3269 N N . ASP B 1 193 ? 77.027 161.430 8.353 1.00 26.53 178 ASP B N 1
ATOM 3270 C CA . ASP B 1 193 ? 76.077 162.050 7.433 1.00 26.13 178 ASP B CA 1
ATOM 3271 C C . ASP B 1 193 ? 75.924 163.528 7.781 1.00 25.17 178 ASP B C 1
ATOM 3272 O O . ASP B 1 193 ? 75.073 163.911 8.589 1.00 22.48 178 ASP B O 1
ATOM 3277 N N . LEU B 1 194 ? 76.765 164.350 7.160 1.00 23.47 179 LEU B N 1
ATOM 3278 C CA . LEU B 1 194 ? 76.773 165.788 7.393 1.00 23.92 179 LEU B CA 1
ATOM 3279 C C . LEU B 1 194 ? 75.444 166.486 7.110 1.00 23.52 179 LEU B C 1
ATOM 3280 O O . LEU B 1 194 ? 74.993 167.322 7.894 1.00 22.87 179 LEU B O 1
ATOM 3285 N N . VAL B 1 195 ? 74.819 166.151 5.987 1.00 23.48 180 VAL B N 1
ATOM 3286 C CA . VAL B 1 195 ? 73.554 166.776 5.625 1.00 23.44 180 VAL B CA 1
ATOM 3287 C C . VAL B 1 195 ? 72.433 166.455 6.600 1.00 23.54 180 VAL B C 1
ATOM 3288 O O . VAL B 1 195 ? 71.694 167.345 7.017 1.00 23.03 180 VAL B O 1
ATOM 3292 N N . ARG B 1 196 ? 72.308 165.186 6.967 1.00 24.00 181 ARG B N 1
ATOM 3293 C CA . ARG B 1 196 ? 71.263 164.779 7.894 1.00 26.59 181 ARG B CA 1
ATOM 3294 C C . ARG B 1 196 ? 71.485 165.360 9.291 1.00 24.66 181 ARG B C 1
ATOM 3295 O O . ARG B 1 196 ? 70.537 165.826 9.930 1.00 25.09 181 ARG B O 1
ATOM 3303 N N . VAL B 1 197 ? 72.729 165.342 9.762 1.00 22.47 182 VAL B N 1
ATOM 3304 C CA . VAL B 1 197 ? 73.036 165.887 11.084 1.00 20.79 182 VAL B CA 1
ATOM 3305 C C . VAL B 1 197 ? 72.760 167.390 11.103 1.00 20.81 182 VAL B C 1
ATOM 3306 O O . VAL B 1 197 ? 72.143 167.901 12.034 1.00 18.63 182 VAL B O 1
ATOM 3310 N N . THR B 1 198 ? 73.206 168.091 10.062 1.00 20.61 183 THR B N 1
ATOM 3311 C CA . THR B 1 198 ? 72.986 169.533 9.959 1.00 19.97 183 THR B CA 1
ATOM 3312 C C . THR B 1 198 ? 71.484 169.847 9.975 1.00 20.33 183 THR B C 1
ATOM 3313 O O . THR B 1 198 ? 71.047 170.819 10.595 1.00 19.71 183 THR B O 1
ATOM 3317 N N . GLN B 1 199 ? 70.699 169.024 9.285 1.00 19.44 184 GLN B N 1
ATOM 3318 C CA . GLN B 1 199 ? 69.251 169.214 9.227 1.00 20.85 184 GLN B CA 1
ATOM 3319 C C . GLN B 1 199 ? 68.651 169.131 10.638 1.00 21.44 184 GLN B C 1
ATOM 3320 O O . GLN B 1 199 ? 67.787 169.926 11.008 1.00 20.38 184 GLN B O 1
ATOM 3326 N N . ILE B 1 200 ? 69.120 168.165 11.419 1.00 20.74 185 ILE B N 1
ATOM 3327 C CA . ILE B 1 200 ? 68.640 167.976 12.783 1.00 21.45 185 ILE B CA 1
ATOM 3328 C C . ILE B 1 200 ? 69.011 169.164 13.670 1.00 21.92 185 ILE B C 1
ATOM 3329 O O . ILE B 1 200 ? 68.189 169.660 14.447 1.00 22.19 185 ILE B O 1
ATOM 3334 N N . ILE B 1 201 ? 70.253 169.616 13.547 1.00 20.41 186 ILE B N 1
ATOM 3335 C CA . ILE B 1 201 ? 70.750 170.725 14.347 1.00 21.38 186 ILE B CA 1
ATOM 3336 C C . ILE B 1 201 ? 70.243 172.096 13.920 1.00 23.72 186 ILE B C 1
ATOM 3337 O O . ILE B 1 201 ? 69.797 172.884 14.753 1.00 22.57 186 ILE B O 1
ATOM 3342 N N . ASN B 1 202 ? 70.314 172.383 12.625 1.00 23.55 187 ASN B N 1
ATOM 3343 C CA . ASN B 1 202 ? 69.897 173.687 12.122 1.00 25.30 187 ASN B CA 1
ATOM 3344 C C . ASN B 1 202 ? 68.467 173.766 11.611 1.00 26.81 187 ASN B C 1
ATOM 3345 O O . ASN B 1 202 ? 67.952 174.861 11.375 1.00 26.86 187 ASN B O 1
ATOM 3350 N N . GLY B 1 203 ? 67.817 172.619 11.460 1.00 26.55 188 GLY B N 1
ATOM 3351 C CA . GLY B 1 203 ? 66.459 172.628 10.948 1.00 27.61 188 GLY B CA 1
ATOM 3352 C C . GLY B 1 203 ? 66.499 173.115 9.512 1.00 27.80 188 GLY B C 1
ATOM 3353 O O . GLY B 1 203 ? 65.493 173.552 8.950 1.00 28.18 188 GLY B O 1
ATOM 3354 N N . GLY B 1 204 ? 67.688 173.036 8.926 1.00 27.06 189 GLY B N 1
ATOM 3355 C CA . GLY B 1 204 ? 67.895 173.468 7.557 1.00 26.65 189 GLY B CA 1
ATOM 3356 C C . GLY B 1 204 ? 69.309 173.113 7.139 1.00 25.79 189 GLY B C 1
ATOM 3357 O O . GLY B 1 204 ? 69.950 172.276 7.779 1.00 23.49 189 GLY B O 1
ATOM 3358 N N . GLN B 1 205 ? 69.802 173.752 6.082 1.00 25.08 190 GLN B N 1
ATOM 3359 C CA . GLN B 1 205 ? 71.148 173.481 5.585 1.00 23.92 190 GLN B CA 1
ATOM 3360 C C . GLN B 1 205 ? 72.028 174.721 5.603 1.00 24.76 190 GLN B C 1
ATOM 3361 O O . GLN B 1 205 ? 73.007 174.811 4.865 1.00 24.82 190 GLN B O 1
ATOM 3367 N N . ASN B 1 206 ? 71.682 175.678 6.455 1.00 24.59 191 ASN B N 1
ATOM 3368 C CA . ASN B 1 206 ? 72.444 176.913 6.553 1.00 25.74 191 ASN B CA 1
ATOM 3369 C C . ASN B 1 206 ? 73.861 176.678 7.065 1.00 25.75 191 ASN B C 1
ATOM 3370 O O . ASN B 1 206 ? 74.067 175.972 8.058 1.00 24.44 191 ASN B O 1
ATOM 3375 N N . GLY B 1 207 ? 74.832 177.268 6.371 1.00 24.11 192 GLY B N 1
ATOM 3376 C CA . GLY B 1 207 ? 76.227 177.132 6.758 1.00 23.08 192 GLY B CA 1
ATOM 3377 C C . GLY B 1 207 ? 76.832 175.760 6.522 1.00 22.62 192 GLY B C 1
ATOM 3378 O O . GLY B 1 207 ? 77.832 175.405 7.145 1.00 21.08 192 GLY B O 1
ATOM 3379 N N . ILE B 1 208 ? 76.242 174.989 5.615 1.00 23.39 193 ILE B N 1
ATOM 3380 C CA . ILE B 1 208 ? 76.735 173.648 5.323 1.00 23.52 193 ILE B CA 1
ATOM 3381 C C . ILE B 1 208 ? 78.202 173.621 4.885 1.00 24.02 193 ILE B C 1
ATOM 3382 O O . ILE B 1 208 ? 78.937 172.696 5.235 1.00 22.35 193 ILE B O 1
ATOM 3387 N N . ASP B 1 209 ? 78.635 174.628 4.128 1.00 24.25 194 ASP B N 1
ATOM 3388 C CA . ASP B 1 209 ? 80.022 174.680 3.663 1.00 25.47 194 ASP B CA 1
ATOM 3389 C C . ASP B 1 209 ? 81.012 174.754 4.819 1.00 24.37 194 ASP B C 1
ATOM 3390 O O . ASP B 1 209 ? 82.019 174.045 4.831 1.00 23.53 194 ASP B O 1
ATOM 3395 N N . ASP B 1 210 ? 80.733 175.629 5.780 1.00 22.53 195 ASP B N 1
ATOM 3396 C CA . ASP B 1 210 ? 81.605 175.778 6.936 1.00 22.17 195 ASP B CA 1
ATOM 3397 C C . ASP B 1 210 ? 81.536 174.521 7.806 1.00 20.61 195 ASP B C 1
ATOM 3398 O O . ASP B 1 210 ? 82.552 174.076 8.344 1.00 20.71 195 ASP B O 1
ATOM 3403 N N . ARG B 1 211 ? 80.338 173.955 7.947 1.00 19.92 196 ARG B N 1
ATOM 3404 C CA . ARG B 1 211 ? 80.166 172.742 8.743 1.00 18.64 196 ARG B CA 1
ATOM 3405 C C . ARG B 1 211 ? 81.027 171.623 8.146 1.00 21.08 196 ARG B C 1
ATOM 3406 O O . ARG B 1 211 ? 81.663 170.850 8.872 1.00 16.71 196 ARG B O 1
ATOM 3414 N N . ARG B 1 212 ? 81.052 171.550 6.817 1.00 21.42 197 ARG B N 1
ATOM 3415 C CA . ARG B 1 212 ? 81.841 170.531 6.133 1.00 24.49 197 ARG B CA 1
ATOM 3416 C C . ARG B 1 212 ? 83.326 170.731 6.414 1.00 24.37 197 ARG B C 1
ATOM 3417 O O . ARG B 1 212 ? 84.041 169.777 6.729 1.00 25.51 197 ARG B O 1
ATOM 3425 N N . THR B 1 213 ? 83.784 171.975 6.295 1.00 23.80 198 THR B N 1
ATOM 3426 C CA . THR B 1 213 ? 85.185 172.312 6.531 1.00 24.12 198 THR B CA 1
ATOM 3427 C C . THR B 1 213 ? 85.602 171.970 7.958 1.00 23.96 198 THR B C 1
ATOM 3428 O O . THR B 1 213 ? 86.701 171.456 8.191 1.00 21.92 198 THR B O 1
ATOM 3432 N N . ARG B 1 214 ? 84.726 172.264 8.914 1.00 22.40 199 ARG B N 1
ATOM 3433 C CA . ARG B 1 214 ? 85.019 171.969 10.314 1.00 22.12 199 ARG B CA 1
ATOM 3434 C C . ARG B 1 214 ? 85.001 170.466 10.573 1.00 21.09 199 ARG B C 1
ATOM 3435 O O . ARG B 1 214 ? 85.832 169.952 11.318 1.00 23.02 199 ARG B O 1
ATOM 3443 N N . TYR B 1 215 ? 84.051 169.764 9.963 1.00 21.51 200 TYR B N 1
ATOM 3444 C CA . TYR B 1 215 ? 83.950 168.324 10.149 1.00 21.95 200 TYR B CA 1
ATOM 3445 C C . TYR B 1 215 ? 85.149 167.627 9.513 1.00 22.06 200 TYR B C 1
ATOM 3446 O O . TYR B 1 215 ? 85.734 166.721 10.105 1.00 23.50 200 TYR B O 1
ATOM 3455 N N . ALA B 1 216 ? 85.516 168.055 8.310 1.00 23.34 201 ALA B N 1
ATOM 3456 C CA . ALA B 1 216 ? 86.655 167.466 7.612 1.00 24.25 201 ALA B CA 1
ATOM 3457 C C . ALA B 1 216 ? 87.925 167.620 8.441 1.00 23.73 201 ALA B C 1
ATOM 3458 O O . ALA B 1 216 ? 88.708 166.679 8.565 1.00 26.80 20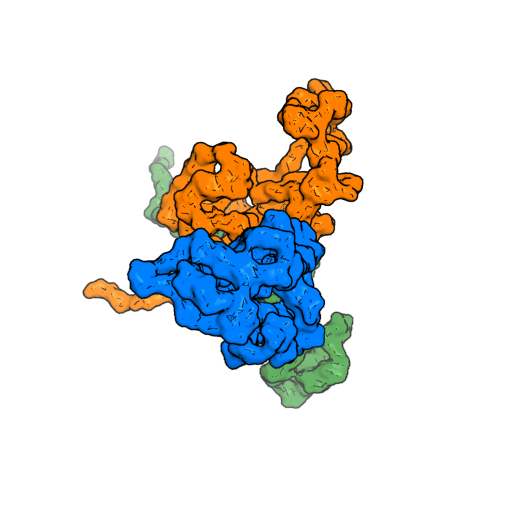1 ALA B O 1
ATOM 3460 N N . ALA B 1 217 ? 88.120 168.807 9.010 1.00 24.15 202 ALA B N 1
ATOM 3461 C CA . ALA B 1 217 ? 89.296 169.092 9.824 1.00 24.21 202 ALA B CA 1
ATOM 3462 C C . ALA B 1 217 ? 89.316 168.312 11.137 1.00 25.81 202 ALA B C 1
ATOM 3463 O O . ALA B 1 217 ? 90.372 167.857 11.581 1.00 24.45 202 ALA B O 1
ATOM 3465 N N . ALA B 1 218 ? 88.154 168.166 11.766 1.00 26.26 203 ALA B N 1
ATOM 3466 C CA . ALA B 1 218 ? 88.076 167.433 13.027 1.00 25.67 203 ALA B CA 1
ATOM 3467 C C . ALA B 1 218 ? 88.290 165.943 12.786 1.00 26.73 203 ALA B C 1
ATOM 3468 O O . ALA B 1 218 ? 88.999 165.279 13.541 1.00 26.07 203 ALA B O 1
ATOM 3470 N N . ARG B 1 219 ? 87.681 165.431 11.721 1.00 28.89 204 ARG B N 1
ATOM 3471 C CA . ARG B 1 219 ? 87.786 164.018 11.367 1.00 31.63 204 ARG B CA 1
ATOM 3472 C C . ARG B 1 219 ? 89.227 163.600 11.073 1.00 32.33 204 ARG B C 1
ATOM 3473 O O . ARG B 1 219 ? 89.637 162.483 11.399 1.00 32.62 204 ARG B O 1
ATOM 3481 N N . LYS B 1 220 ? 89.990 164.502 10.464 1.00 31.98 205 LYS B N 1
ATOM 3482 C CA . LYS B 1 220 ? 91.383 164.227 10.126 1.00 32.88 205 LYS B CA 1
ATOM 3483 C C . LYS B 1 220 ? 92.243 164.100 11.387 1.00 32.73 205 LYS B C 1
ATOM 3484 O O . LYS B 1 220 ? 93.217 163.347 11.418 1.00 32.47 205 LYS B O 1
ATOM 3490 N N . VAL B 1 221 ? 91.870 164.834 12.429 1.00 31.15 206 VAL B N 1
ATOM 3491 C CA . VAL B 1 221 ? 92.608 164.804 13.684 1.00 30.62 206 VAL B CA 1
ATOM 3492 C C . VAL B 1 221 ? 92.187 163.628 14.565 1.00 31.20 206 VAL B C 1
ATOM 3493 O O . VAL B 1 221 ? 93.027 162.879 15.059 1.00 30.58 206 VAL B O 1
ATOM 3497 N N . LEU B 1 222 ? 90.880 163.462 14.740 1.00 31.45 207 LEU B N 1
ATOM 3498 C CA . LEU B 1 222 ? 90.341 162.410 15.598 1.00 31.71 207 LEU B CA 1
ATOM 3499 C C . LEU B 1 222 ? 90.139 161.040 14.961 1.00 32.92 207 LEU B C 1
ATOM 3500 O O . LEU B 1 222 ? 90.271 160.019 15.635 1.00 32.20 207 LEU B O 1
ATOM 3505 N N . ALA B 1 223 ? 89.809 161.011 13.677 1.00 34.63 208 ALA B N 1
ATOM 3506 C CA . ALA B 1 223 ? 89.571 159.744 12.998 1.00 37.85 208 ALA B CA 1
ATOM 3507 C C . ALA B 1 223 ? 90.578 159.489 11.885 1.00 39.77 208 ALA B C 1
ATOM 3508 O O . ALA B 1 223 ? 91.488 160.327 11.705 1.00 41.38 208 ALA B O 1
ATOM 3511 N N . HIS C 1 1 ? 129.218 189.616 15.720 1.00 19.10 -14 HIS C N 1
ATOM 3512 C CA . HIS C 1 1 ? 128.192 189.389 16.777 1.00 18.87 -14 HIS C CA 1
ATOM 3513 C C . HIS C 1 1 ? 128.198 187.944 17.278 1.00 19.13 -14 HIS C C 1
ATOM 3514 O O . HIS C 1 1 ? 127.693 187.653 18.365 1.00 17.56 -14 HIS C O 1
ATOM 3521 N N . HIS C 1 2 ? 128.780 187.051 16.479 1.00 18.56 -13 HIS C N 1
ATOM 3522 C CA . HIS C 1 2 ? 128.879 185.630 16.816 1.00 19.45 -13 HIS C CA 1
ATOM 3523 C C . HIS C 1 2 ? 127.504 185.030 17.092 1.00 20.92 -13 HIS C C 1
ATOM 3524 O O . HIS C 1 2 ? 127.329 184.238 18.022 1.00 17.65 -13 HIS C O 1
ATOM 3531 N N . HIS C 1 3 ? 126.531 185.406 16.269 1.00 21.59 -12 HIS C N 1
ATOM 3532 C CA . HIS C 1 3 ? 125.168 184.930 16.430 1.00 26.01 -12 HIS C CA 1
ATOM 3533 C C . HIS C 1 3 ? 125.027 183.427 16.150 1.00 30.44 -12 HIS C C 1
ATOM 3534 O O . HIS C 1 3 ? 125.721 182.618 16.765 1.00 36.31 -12 HIS C O 1
ATOM 3541 N N . SER C 1 4 ? 124.140 183.069 15.228 1.00 32.62 -11 SER C N 1
ATOM 3542 C CA . SER C 1 4 ? 123.838 181.684 14.851 1.00 33.74 -11 SER C CA 1
ATOM 3543 C C . SER C 1 4 ? 122.344 181.463 15.069 1.00 33.76 -11 SER C C 1
ATOM 3544 O O . SER C 1 4 ? 121.810 181.801 16.122 1.00 32.31 -11 SER C O 1
ATOM 3547 N N . SER C 1 5 ? 121.667 180.907 14.072 1.00 35.90 -10 SER C N 1
ATOM 3548 C CA . SER C 1 5 ? 120.234 180.660 14.187 1.00 38.57 -10 SER C CA 1
ATOM 3549 C C . SER C 1 5 ? 119.907 179.806 15.414 1.00 39.49 -10 SER C C 1
ATOM 3550 O O . SER C 1 5 ? 120.602 178.834 15.709 1.00 39.50 -10 SER C O 1
ATOM 3553 N N . GLY C 1 6 ? 118.842 180.180 16.121 1.00 40.34 -9 GLY C N 1
ATOM 3554 C CA . GLY C 1 6 ? 118.434 179.461 17.318 1.00 41.88 -9 GLY C CA 1
ATOM 3555 C C . GLY C 1 6 ? 118.270 177.954 17.188 1.00 42.09 -9 GLY C C 1
ATOM 3556 O O . GLY C 1 6 ? 119.254 177.211 17.198 1.00 45.14 -9 GLY C O 1
ATOM 3557 N N . GLU C 1 7 ? 117.020 177.508 17.093 1.00 40.83 -8 GLU C N 1
ATOM 3558 C CA . GLU C 1 7 ? 116.683 176.089 16.962 1.00 38.20 -8 GLU C CA 1
ATOM 3559 C C . GLU C 1 7 ? 116.689 175.306 18.279 1.00 34.58 -8 GLU C C 1
ATOM 3560 O O . GLU C 1 7 ? 117.544 175.511 19.144 1.00 31.86 -8 GLU C O 1
ATOM 3566 N N . ASN C 1 8 ? 115.716 174.410 18.419 1.00 30.88 -7 ASN C N 1
ATOM 3567 C CA . ASN C 1 8 ? 115.602 173.576 19.611 1.00 27.85 -7 ASN C CA 1
ATOM 3568 C C . ASN C 1 8 ? 116.475 172.340 19.449 1.00 25.72 -7 ASN C C 1
ATOM 3569 O O . ASN C 1 8 ? 116.563 171.777 18.360 1.00 25.89 -7 ASN C O 1
ATOM 3574 N N . LEU C 1 9 ? 117.127 171.928 20.531 1.00 23.74 -6 LEU C N 1
ATOM 3575 C CA . LEU C 1 9 ? 117.972 170.741 20.506 1.00 21.21 -6 LEU C CA 1
ATOM 3576 C C . LEU C 1 9 ? 117.086 169.541 20.181 1.00 19.39 -6 LEU C C 1
ATOM 3577 O O . LEU C 1 9 ? 117.438 168.693 19.358 1.00 19.29 -6 LEU C O 1
ATOM 3582 N N . TYR C 1 10 ? 115.930 169.479 20.832 1.00 17.48 -5 TYR C N 1
ATOM 3583 C CA . TYR C 1 10 ? 114.990 168.387 20.611 1.00 16.39 -5 TYR C CA 1
ATOM 3584 C C . TYR C 1 10 ? 113.591 168.867 20.262 1.00 17.01 -5 TYR C C 1
ATOM 3585 O O . TYR C 1 10 ? 113.168 169.943 20.681 1.00 16.15 -5 TYR C O 1
ATOM 3594 N N . PHE C 1 11 ? 112.890 168.049 19.486 1.00 17.55 -4 PHE C N 1
ATOM 3595 C CA . PHE C 1 11 ? 111.522 168.328 19.059 1.00 19.84 -4 PHE C CA 1
ATOM 3596 C C . PHE C 1 11 ? 110.548 168.093 20.216 1.00 18.95 -4 PHE C C 1
ATOM 3597 O O . PHE C 1 11 ? 110.399 166.966 20.692 1.00 18.13 -4 PHE C O 1
ATOM 3605 N N . GLN C 1 12 ? 109.884 169.161 20.652 1.00 19.49 -3 GLN C N 1
ATOM 3606 C CA . GLN C 1 12 ? 108.924 169.098 21.750 1.00 18.91 -3 GLN C CA 1
ATOM 3607 C C . GLN C 1 12 ? 109.566 168.555 23.034 1.00 18.33 -3 GLN C C 1
ATOM 3608 O O . GLN C 1 12 ? 110.784 168.620 23.189 1.00 18.04 -3 GLN C O 1
ATOM 3614 N N . GLY C 1 13 ? 108.748 168.040 23.949 1.00 17.40 -2 GLY C N 1
ATOM 3615 C CA . GLY C 1 13 ? 109.267 167.524 25.209 1.00 17.24 -2 GLY C CA 1
ATOM 3616 C C . GLY C 1 13 ? 109.726 168.647 26.127 1.00 18.81 -2 GLY C C 1
ATOM 3617 O O . GLY C 1 13 ? 110.447 168.422 27.108 1.00 16.39 -2 GLY C O 1
ATOM 3618 N N . HIS C 1 14 ? 109.287 169.866 25.821 1.00 15.97 -1 HIS C N 1
ATOM 3619 C CA . HIS C 1 14 ? 109.675 171.037 26.596 1.00 17.37 -1 HIS C CA 1
ATOM 3620 C C . HIS C 1 14 ? 108.718 171.342 27.742 1.00 18.75 -1 HIS C C 1
ATOM 3621 O O . HIS C 1 14 ? 107.800 172.146 27.606 1.00 21.21 -1 HIS C O 1
ATOM 3628 N N . MET C 1 15 ? 108.953 170.700 28.877 1.00 18.94 0 MET C N 1
ATOM 3629 C CA . MET C 1 15 ? 108.107 170.890 30.039 1.00 19.85 0 MET C CA 1
ATOM 3630 C C . MET C 1 15 ? 108.928 171.218 31.285 1.00 20.08 0 MET C C 1
ATOM 3631 O O . MET C 1 15 ? 110.160 171.147 31.274 1.00 19.08 0 MET C O 1
ATOM 3636 N N . MET C 1 16 ? 108.227 171.600 32.346 1.00 19.86 1 MET C N 1
ATOM 3637 C CA . MET C 1 16 ? 108.837 171.918 33.630 1.00 21.29 1 MET C CA 1
ATOM 3638 C C . MET C 1 16 ? 109.707 170.732 34.034 1.00 21.66 1 MET C C 1
ATOM 3639 O O . MET C 1 16 ? 109.289 169.588 33.882 1.00 20.87 1 MET C O 1
ATOM 3644 N N . ASP C 1 17 ? 110.915 170.983 34.531 1.00 23.49 2 ASP C N 1
ATOM 3645 C CA . ASP C 1 17 ? 111.757 169.867 34.954 1.00 23.75 2 ASP C CA 1
ATOM 3646 C C . ASP C 1 17 ? 111.544 169.612 36.443 1.00 23.23 2 ASP C C 1
ATOM 3647 O O . ASP C 1 17 ? 110.985 170.452 37.148 1.00 22.10 2 ASP C O 1
ATOM 3652 N N . ILE C 1 18 ? 111.993 168.456 36.917 1.00 22.40 3 ILE C N 1
ATOM 3653 C CA . ILE C 1 18 ? 111.812 168.083 38.314 1.00 22.99 3 ILE C CA 1
ATOM 3654 C C . ILE C 1 18 ? 112.417 169.077 39.301 1.00 22.78 3 ILE C C 1
ATOM 3655 O O . ILE C 1 18 ? 111.887 169.277 40.395 1.00 20.27 3 ILE C O 1
ATOM 3660 N N . ASN C 1 19 ? 113.519 169.709 38.912 1.00 23.17 4 ASN C N 1
ATOM 3661 C CA . ASN C 1 19 ? 114.169 170.685 39.777 1.00 24.78 4 ASN C CA 1
ATOM 3662 C C . ASN C 1 19 ? 113.247 171.893 39.978 1.00 23.85 4 ASN C C 1
ATOM 3663 O O . ASN C 1 19 ? 113.064 172.371 41.101 1.00 20.58 4 ASN C O 1
ATOM 3668 N N . GLN C 1 20 ? 112.668 172.375 38.880 1.00 22.61 5 GLN C N 1
ATOM 3669 C CA . GLN C 1 20 ? 111.752 173.511 38.922 1.00 24.07 5 GLN C CA 1
ATOM 3670 C C . GLN C 1 20 ? 110.546 173.165 39.785 1.00 23.26 5 GLN C C 1
ATOM 3671 O O . GLN C 1 20 ? 110.099 173.968 40.609 1.00 24.39 5 GLN C O 1
ATOM 3677 N N . PHE C 1 21 ? 110.019 171.962 39.585 1.00 22.40 6 PHE C N 1
ATOM 3678 C CA . PHE C 1 21 ? 108.863 171.502 40.339 1.00 20.97 6 PHE C CA 1
ATOM 3679 C C . PHE C 1 21 ? 109.162 171.417 41.834 1.00 22.47 6 PHE C C 1
ATOM 3680 O O . PHE C 1 21 ? 108.356 171.844 42.665 1.00 20.96 6 PHE C O 1
ATOM 3688 N N . ARG C 1 22 ? 110.316 170.855 42.175 1.00 22.03 7 ARG C N 1
ATOM 3689 C CA . ARG C 1 22 ? 110.702 170.716 43.573 1.00 22.69 7 ARG C CA 1
ATOM 3690 C C . ARG C 1 22 ? 110.789 172.074 44.267 1.00 23.45 7 ARG C C 1
ATOM 3691 O O . ARG C 1 22 ? 110.255 172.261 45.364 1.00 23.18 7 ARG C O 1
ATOM 3699 N N . ARG C 1 23 ? 111.461 173.023 43.624 1.00 24.21 8 ARG C N 1
ATOM 3700 C CA . ARG C 1 23 ? 111.617 174.356 44.192 1.00 26.30 8 ARG C CA 1
ATOM 3701 C C . ARG C 1 23 ? 110.293 175.114 44.241 1.00 26.01 8 ARG C C 1
ATOM 3702 O O . ARG C 1 23 ? 110.004 175.805 45.218 1.00 24.92 8 ARG C O 1
ATOM 3710 N N . ALA C 1 24 ? 109.485 174.981 43.194 1.00 24.95 9 ALA C N 1
ATOM 3711 C CA . ALA C 1 24 ? 108.199 175.671 43.143 1.00 24.14 9 ALA C CA 1
ATOM 3712 C C . ALA C 1 24 ? 107.235 175.181 44.226 1.00 24.64 9 ALA C C 1
ATOM 3713 O O . ALA C 1 24 ? 106.517 175.977 44.832 1.00 23.99 9 ALA C O 1
ATOM 3715 N N . SER C 1 25 ? 107.224 173.875 44.473 1.00 22.66 10 SER C N 1
ATOM 3716 C CA . SER C 1 25 ? 106.326 173.292 45.470 1.00 24.14 10 SER C CA 1
ATOM 3717 C C . SER C 1 25 ? 106.880 173.329 46.894 1.00 24.90 10 SER C C 1
ATOM 3718 O O . SER C 1 25 ? 106.128 173.205 47.860 1.00 24.60 10 SER C O 1
ATOM 3721 N N . GLY C 1 26 ? 108.194 173.484 47.018 1.00 26.34 11 GLY C N 1
ATOM 3722 C CA . GLY C 1 26 ? 108.818 173.538 48.330 1.00 25.87 11 GLY C CA 1
ATOM 3723 C C . GLY C 1 26 ? 108.820 172.229 49.098 1.00 25.86 11 GLY C C 1
ATOM 3724 O O . GLY C 1 26 ? 108.755 172.230 50.328 1.00 26.58 11 GLY C O 1
ATOM 3725 N N . ILE C 1 27 ? 108.891 171.107 48.388 1.00 24.61 12 ILE C N 1
ATOM 3726 C CA . ILE C 1 27 ? 108.908 169.802 49.044 1.00 24.46 12 ILE C CA 1
ATOM 3727 C C . ILE C 1 27 ? 110.292 169.157 48.923 1.00 24.84 12 ILE C C 1
ATOM 3728 O O . ILE C 1 27 ? 111.133 169.628 48.157 1.00 25.28 12 ILE C O 1
ATOM 3733 N N . ASN C 1 28 ? 110.531 168.089 49.681 1.00 26.02 13 ASN C N 1
ATOM 3734 C CA . ASN C 1 28 ? 111.826 167.413 49.641 1.00 27.54 13 ASN C CA 1
ATOM 3735 C C . ASN C 1 28 ? 112.021 166.630 48.342 1.00 28.00 13 ASN C C 1
ATOM 3736 O O . ASN C 1 28 ? 111.069 166.412 47.589 1.00 26.36 13 ASN C O 1
ATOM 3741 N N . GLU C 1 29 ? 113.257 166.212 48.084 1.00 28.08 14 GLU C N 1
ATOM 3742 C CA . GLU C 1 29 ? 113.580 165.478 46.863 1.00 29.19 14 GLU C CA 1
ATOM 3743 C C . GLU C 1 29 ? 112.730 164.229 46.681 1.00 27.06 14 GLU C C 1
ATOM 3744 O O . GLU C 1 29 ? 112.326 163.905 45.567 1.00 25.69 14 GLU C O 1
ATOM 3750 N N . GLN C 1 30 ? 112.460 163.535 47.780 1.00 26.90 15 GLN C N 1
ATOM 3751 C CA . GLN C 1 30 ? 111.658 162.319 47.754 1.00 27.17 15 GLN C CA 1
ATOM 3752 C C . GLN C 1 30 ? 110.249 162.582 47.226 1.00 26.69 15 GLN C C 1
ATOM 3753 O O . GLN C 1 30 ? 109.795 161.920 46.290 1.00 24.54 15 GLN C O 1
ATOM 3759 N N . LEU C 1 31 ? 109.558 163.546 47.830 1.00 24.48 16 LEU C N 1
ATOM 3760 C CA . LEU C 1 31 ? 108.199 163.878 47.410 1.00 24.03 16 LEU C CA 1
ATOM 3761 C C . LEU C 1 31 ? 108.168 164.418 45.989 1.00 22.97 16 LEU C C 1
ATOM 3762 O O . LEU C 1 31 ? 107.229 164.148 45.241 1.00 23.88 16 LEU C O 1
ATOM 3767 N N . ALA C 1 32 ? 109.188 165.191 45.625 1.00 21.63 17 ALA C N 1
ATOM 3768 C CA . ALA C 1 32 ? 109.272 165.754 44.283 1.00 21.69 17 ALA C CA 1
ATOM 3769 C C . ALA C 1 32 ? 109.366 164.637 43.244 1.00 21.24 17 ALA C C 1
ATOM 3770 O O . ALA C 1 32 ? 108.696 164.683 42.214 1.00 21.89 17 ALA C O 1
ATOM 3772 N N . ALA C 1 33 ? 110.196 163.635 43.518 1.00 19.46 18 ALA C N 1
ATOM 3773 C CA . ALA C 1 33 ? 110.360 162.522 42.589 1.00 19.23 18 ALA C CA 1
ATOM 3774 C C . ALA C 1 33 ? 109.068 161.717 42.498 1.00 18.96 18 ALA C C 1
ATOM 3775 O O . ALA C 1 33 ? 108.734 161.165 41.447 1.00 16.34 18 ALA C O 1
ATOM 3777 N N . ARG C 1 34 ? 108.342 161.661 43.607 1.00 16.72 19 ARG C N 1
ATOM 3778 C CA . ARG C 1 34 ? 107.084 160.932 43.653 1.00 17.57 19 ARG C CA 1
ATOM 3779 C C . ARG C 1 34 ? 105.992 161.606 42.827 1.00 16.49 19 ARG C C 1
ATOM 3780 O O . ARG C 1 34 ? 105.324 160.968 42.013 1.00 17.38 19 ARG C O 1
ATOM 3788 N N . TRP C 1 35 ? 105.819 162.902 43.041 1.00 15.89 20 TRP C N 1
ATOM 3789 C CA . TRP C 1 35 ? 104.764 163.651 42.368 1.00 16.78 20 TRP C CA 1
ATOM 3790 C C . TRP C 1 35 ? 105.045 164.230 40.995 1.00 15.83 20 TRP C C 1
ATOM 3791 O O . TRP C 1 35 ? 104.110 164.482 40.238 1.00 17.68 20 TRP C O 1
ATOM 3802 N N . PHE C 1 36 ? 106.315 164.438 40.668 1.00 14.69 21 PHE C N 1
ATOM 3803 C CA . PHE C 1 36 ? 106.679 165.032 39.385 1.00 16.40 21 PHE C CA 1
ATOM 3804 C C . PHE C 1 36 ? 105.928 164.510 38.161 1.00 14.80 21 PHE C C 1
ATOM 3805 O O . PHE C 1 36 ? 105.307 165.283 37.439 1.00 15.82 21 PHE C O 1
ATOM 3813 N N . PRO C 1 37 ? 105.979 163.195 37.903 1.00 16.65 22 PRO C N 1
ATOM 3814 C CA . PRO C 1 37 ? 105.265 162.696 36.721 1.00 16.30 22 PRO C CA 1
ATOM 3815 C C . PRO C 1 37 ? 103.760 162.956 36.731 1.00 15.88 22 PRO C C 1
ATOM 3816 O O . PRO C 1 37 ? 103.188 163.379 35.729 1.00 15.11 22 PRO C O 1
ATOM 3820 N N . HIS C 1 38 ? 103.127 162.708 37.869 1.00 14.09 23 HIS C N 1
ATOM 3821 C CA . HIS C 1 38 ? 101.685 162.890 37.990 1.00 14.17 23 HIS C CA 1
ATOM 3822 C C . HIS C 1 38 ? 101.239 164.340 37.841 1.00 14.75 23 HIS C C 1
ATOM 3823 O O . HIS C 1 38 ? 100.271 164.626 37.135 1.00 14.55 23 HIS C O 1
ATOM 3830 N N . ILE C 1 39 ? 101.947 165.259 38.489 1.00 14.60 24 ILE C N 1
ATOM 3831 C CA . ILE C 1 39 ? 101.588 166.670 38.383 1.00 14.62 24 ILE C CA 1
ATOM 3832 C C . ILE C 1 39 ? 101.791 167.181 36.949 1.00 15.20 24 ILE C C 1
ATOM 3833 O O . ILE C 1 39 ? 100.910 167.831 36.383 1.00 14.19 24 ILE C O 1
ATOM 3838 N N . THR C 1 40 ? 102.938 166.876 36.349 1.00 14.40 25 THR C N 1
ATOM 3839 C CA . THR C 1 40 ? 103.194 167.347 34.990 1.00 14.79 25 THR C CA 1
ATOM 3840 C C . THR C 1 40 ? 102.271 166.697 33.958 1.00 15.90 25 THR C C 1
ATOM 3841 O O . THR C 1 40 ? 101.778 167.374 33.051 1.00 16.59 25 THR C O 1
ATOM 3845 N N . THR C 1 41 ? 102.021 165.396 34.096 1.00 16.18 26 THR C N 1
ATOM 3846 C CA . THR C 1 41 ? 101.138 164.701 33.162 1.00 16.89 26 THR C CA 1
ATOM 3847 C C . THR C 1 41 ? 99.752 165.342 33.222 1.00 17.28 26 THR C C 1
ATOM 3848 O O . THR C 1 41 ? 99.124 165.580 32.192 1.00 16.37 26 THR C O 1
ATOM 3852 N N . ALA C 1 42 ? 99.288 165.626 34.436 1.00 16.30 27 ALA C N 1
ATOM 3853 C CA . ALA C 1 42 ? 97.976 166.240 34.624 1.00 16.61 27 ALA C CA 1
ATOM 3854 C C . ALA C 1 42 ? 97.945 167.658 34.054 1.00 16.01 27 ALA C C 1
ATOM 3855 O O . ALA C 1 42 ? 96.996 168.026 33.356 1.00 17.15 27 ALA C O 1
ATOM 3857 N N . MET C 1 43 ? 98.970 168.459 34.347 1.00 14.99 28 MET C N 1
ATOM 3858 C CA . MET C 1 43 ? 99.012 169.826 33.825 1.00 14.58 28 MET C CA 1
ATOM 3859 C C . MET C 1 43 ? 99.034 169.798 32.297 1.00 15.30 28 MET C C 1
ATOM 3860 O O . MET C 1 43 ? 98.387 170.625 31.645 1.00 15.90 28 MET C O 1
ATOM 3865 N N . ASN C 1 44 ? 99.756 168.839 31.718 1.00 15.41 29 ASN C N 1
ATOM 3866 C CA . ASN C 1 44 ? 99.822 168.743 30.259 1.00 15.69 29 ASN C CA 1
ATOM 3867 C C . ASN C 1 44 ? 98.488 168.304 29.663 1.00 16.55 29 ASN C C 1
ATOM 3868 O O . ASN C 1 44 ? 98.087 168.777 28.598 1.00 15.69 29 ASN C O 1
ATOM 3873 N N . GLU C 1 45 ? 97.802 167.395 30.348 1.00 15.65 30 GLU C N 1
ATOM 3874 C CA . GLU C 1 45 ? 96.522 166.904 29.851 1.00 17.39 30 GLU C CA 1
ATOM 3875 C C . GLU C 1 45 ? 95.457 168.006 29.806 1.00 15.83 30 GLU C C 1
ATOM 3876 O O . GLU C 1 45 ? 94.655 168.055 28.880 1.00 17.07 30 GLU C O 1
ATOM 3882 N N . PHE C 1 46 ? 95.475 168.906 30.785 1.00 16.36 31 PHE C N 1
ATOM 3883 C CA . PHE C 1 46 ? 94.482 169.976 30.853 1.00 18.66 31 PHE C CA 1
ATOM 3884 C C . PHE C 1 46 ? 94.913 171.364 30.404 1.00 19.06 31 PHE C C 1
ATOM 3885 O O . PHE C 1 46 ? 94.181 172.342 30.586 1.00 19.44 31 PHE C O 1
ATOM 3893 N N . GLY C 1 47 ? 96.095 171.453 29.808 1.00 18.79 32 GLY C N 1
ATOM 3894 C CA . GLY C 1 47 ? 96.567 172.733 29.322 1.00 17.95 32 GLY C CA 1
ATOM 3895 C C . GLY C 1 47 ? 96.890 173.783 30.370 1.00 19.95 32 GLY C C 1
ATOM 3896 O O . GLY C 1 47 ? 96.660 174.972 30.147 1.00 19.17 32 GLY C O 1
ATOM 3897 N N . ILE C 1 48 ? 97.396 173.358 31.523 1.00 18.68 33 ILE C N 1
ATOM 3898 C CA . ILE C 1 48 ? 97.785 174.312 32.555 1.00 19.82 33 ILE C CA 1
ATOM 3899 C C . ILE C 1 48 ? 99.237 174.594 32.174 1.00 21.96 33 ILE C C 1
ATOM 3900 O O . ILE C 1 48 ? 100.156 173.895 32.615 1.00 21.00 33 ILE C O 1
ATOM 3905 N N . THR C 1 49 ? 99.429 175.616 31.343 1.00 24.68 34 THR C N 1
ATOM 3906 C CA . THR C 1 49 ? 100.752 175.954 30.828 1.00 25.23 34 THR C CA 1
ATOM 3907 C C . THR C 1 49 ? 101.365 177.307 31.192 1.00 26.22 34 THR C C 1
ATOM 3908 O O . THR C 1 49 ? 102.589 177.412 31.318 1.00 24.93 34 THR C O 1
ATOM 3912 N N . LYS C 1 50 ? 100.545 178.344 31.343 1.00 26.14 35 LYS C N 1
ATOM 3913 C CA . LYS C 1 50 ? 101.091 179.653 31.695 1.00 26.27 35 LYS C CA 1
ATOM 3914 C C . LYS C 1 50 ? 101.766 179.558 33.057 1.00 25.20 35 LYS C C 1
ATOM 3915 O O . LYS C 1 50 ? 101.217 178.977 33.992 1.00 24.79 35 LYS C O 1
ATOM 3921 N N . PRO C 1 51 ? 102.973 180.131 33.186 1.00 24.43 36 PRO C N 1
ATOM 3922 C CA . PRO C 1 51 ? 103.711 180.095 34.451 1.00 23.48 36 PRO C CA 1
ATOM 3923 C C . PRO C 1 51 ? 102.872 180.483 35.670 1.00 21.56 36 PRO C C 1
ATOM 3924 O O . PRO C 1 51 ? 102.925 179.810 36.697 1.00 21.46 36 PRO C O 1
ATOM 3928 N N . ASP C 1 52 ? 102.099 181.560 35.564 1.00 21.30 37 ASP C N 1
ATOM 3929 C CA . ASP C 1 52 ? 101.275 181.986 36.693 1.00 23.17 37 ASP C CA 1
ATOM 3930 C C . ASP C 1 52 ? 100.157 180.993 37.009 1.00 22.79 37 ASP C C 1
ATOM 3931 O O . ASP C 1 52 ? 99.748 180.866 38.165 1.00 22.33 37 ASP C O 1
ATOM 3936 N N . ASP C 1 53 ? 99.656 180.298 35.991 1.00 21.13 38 ASP C N 1
ATOM 3937 C CA . ASP C 1 53 ? 98.607 179.310 36.222 1.00 20.12 38 ASP C CA 1
ATOM 3938 C C . ASP C 1 53 ? 99.230 178.082 36.863 1.00 18.92 38 ASP C C 1
ATOM 3939 O O . ASP C 1 53 ? 98.647 177.477 37.761 1.00 17.37 38 ASP C O 1
ATOM 3944 N N . GLN C 1 54 ? 100.417 177.709 36.393 1.00 18.63 39 GLN C N 1
ATOM 3945 C CA . GLN C 1 54 ? 101.110 176.552 36.949 1.00 19.78 39 GLN C CA 1
ATOM 3946 C C . GLN C 1 54 ? 101.489 176.826 38.401 1.00 18.84 39 GLN C C 1
ATOM 3947 O O . GLN C 1 54 ? 101.378 175.947 39.265 1.00 17.41 39 GLN C O 1
ATOM 3953 N N . ALA C 1 55 ? 101.935 178.051 38.665 1.00 18.74 40 ALA C N 1
ATOM 3954 C CA . ALA C 1 55 ? 102.326 178.433 40.015 1.00 19.73 40 ALA C CA 1
ATOM 3955 C C . ALA C 1 55 ? 101.134 178.363 40.968 1.00 18.57 40 ALA C C 1
ATOM 3956 O O . ALA C 1 55 ? 101.261 177.858 42.082 1.00 17.87 40 ALA C O 1
ATOM 3958 N N . MET C 1 56 ? 99.984 178.872 40.527 1.00 17.82 41 MET C N 1
ATOM 3959 C CA . MET C 1 56 ? 98.777 178.862 41.356 1.00 18.17 41 MET C CA 1
ATOM 3960 C C . MET C 1 56 ? 98.287 177.430 41.586 1.00 18.06 41 MET C C 1
ATOM 3961 O O . MET C 1 56 ? 97.895 177.074 42.698 1.00 18.79 41 MET C O 1
ATOM 3966 N N . PHE C 1 57 ? 98.317 176.611 40.536 1.00 17.21 42 PHE C N 1
ATOM 3967 C CA . PHE C 1 57 ? 97.880 175.221 40.641 1.00 16.52 42 PHE C CA 1
ATOM 3968 C C . PHE C 1 57 ? 98.725 174.499 41.688 1.00 18.03 42 PHE C C 1
ATOM 3969 O O . PHE C 1 57 ? 98.203 173.856 42.602 1.00 16.22 42 PHE C O 1
ATOM 3977 N N . ILE C 1 58 ? 100.041 174.615 41.556 1.00 18.25 43 ILE C N 1
ATOM 3978 C CA . ILE C 1 58 ? 100.955 173.967 42.487 1.00 18.03 43 ILE C CA 1
ATOM 3979 C C . ILE C 1 58 ? 100.782 174.478 43.919 1.00 18.94 43 ILE C C 1
ATOM 3980 O O . ILE C 1 58 ? 100.831 173.699 44.870 1.00 18.43 43 ILE C O 1
ATOM 3985 N N . ALA C 1 59 ? 100.560 175.778 44.066 1.00 19.02 44 ALA C N 1
ATOM 3986 C CA . ALA C 1 59 ? 100.390 176.370 45.390 1.00 19.61 44 ALA C CA 1
ATOM 3987 C C . ALA C 1 59 ? 99.083 175.936 46.050 1.00 19.09 44 ALA C C 1
ATOM 3988 O O . ALA C 1 59 ? 99.075 175.537 47.216 1.00 20.57 44 ALA C O 1
ATOM 3990 N N . GLN C 1 60 ? 97.982 176.013 45.307 1.00 17.73 45 GLN C N 1
ATOM 3991 C CA . GLN C 1 60 ? 96.678 175.627 45.843 1.00 17.48 45 GLN C CA 1
ATOM 3992 C C . GLN C 1 60 ? 96.658 174.140 46.192 1.00 17.46 45 GLN C C 1
ATOM 3993 O O . GLN C 1 60 ? 96.168 173.745 47.250 1.00 15.25 45 GLN C O 1
ATOM 3999 N N . VAL C 1 61 ? 97.187 173.312 45.298 1.00 17.08 46 VAL C N 1
ATOM 4000 C CA . VAL C 1 61 ? 97.236 171.879 45.559 1.00 17.40 46 VAL C CA 1
ATOM 4001 C C . VAL C 1 61 ? 98.182 171.602 46.729 1.00 17.39 46 VAL C C 1
ATOM 4002 O O . VAL C 1 61 ? 97.921 170.725 47.546 1.00 17.05 46 VAL C O 1
ATOM 4006 N N . GLY C 1 62 ? 99.280 172.349 46.803 1.00 17.59 47 GLY C N 1
ATOM 4007 C CA . GLY C 1 62 ? 100.222 172.163 47.894 1.00 19.05 47 GLY C CA 1
ATOM 4008 C C . GLY C 1 62 ? 99.540 172.423 49.229 1.00 20.71 47 GLY C C 1
ATOM 4009 O O . GLY C 1 62 ? 99.763 171.708 50.202 1.00 20.47 47 GLY C O 1
ATOM 4010 N N . HIS C 1 63 ? 98.702 173.453 49.273 1.00 20.12 48 HIS C N 1
ATOM 4011 C CA . HIS C 1 63 ? 97.986 173.789 50.499 1.00 21.94 48 HIS C CA 1
ATOM 4012 C C . HIS C 1 63 ? 96.935 172.739 50.868 1.00 21.45 48 HIS C C 1
ATOM 4013 O O . HIS C 1 63 ? 96.875 172.285 52.008 1.00 19.41 48 HIS C O 1
ATOM 4020 N N . GLU C 1 64 ? 96.111 172.353 49.897 1.00 21.67 49 GLU C N 1
ATOM 4021 C CA . GLU C 1 64 ? 95.044 171.380 50.140 1.00 21.89 49 GLU C CA 1
ATOM 4022 C C . GLU C 1 64 ? 95.532 169.995 50.567 1.00 22.27 49 GLU C C 1
ATOM 4023 O O . GLU C 1 64 ? 94.888 169.328 51.377 1.00 21.38 49 GLU C O 1
ATOM 4029 N N . SER C 1 65 ? 96.668 169.564 50.025 1.00 21.04 50 SER C N 1
ATOM 4030 C CA . SER C 1 65 ? 97.210 168.242 50.328 1.00 21.65 50 SER C CA 1
ATOM 4031 C C . SER C 1 65 ? 98.223 168.213 51.463 1.00 21.89 50 SER C C 1
ATOM 4032 O O . SER C 1 65 ? 98.901 167.202 51.668 1.00 21.55 50 SER C O 1
ATOM 4035 N N . GLY C 1 66 ? 98.329 169.314 52.199 1.00 23.89 51 GLY C N 1
ATOM 4036 C CA . GLY C 1 66 ? 99.282 169.371 53.294 1.00 22.74 51 GLY C CA 1
ATOM 4037 C C . GLY C 1 66 ? 100.697 169.115 52.804 1.00 22.88 51 GLY C C 1
ATOM 4038 O O . GLY C 1 66 ? 101.409 168.269 53.346 1.00 23.88 51 GLY C O 1
ATOM 4039 N N . GLY C 1 67 ? 101.104 169.842 51.768 1.00 23.47 52 GLY C N 1
ATOM 4040 C CA . GLY C 1 67 ? 102.439 169.671 51.226 1.00 23.12 52 GLY C CA 1
ATOM 4041 C C . GLY C 1 67 ? 102.602 168.387 50.429 1.00 22.49 52 GLY C C 1
ATOM 4042 O O . GLY C 1 67 ? 103.644 167.735 50.494 1.00 21.94 52 GLY C O 1
ATOM 4043 N N . PHE C 1 68 ? 101.566 168.020 49.681 1.00 22.52 53 PHE C N 1
ATOM 4044 C CA . PHE C 1 68 ? 101.589 166.815 48.858 1.00 21.65 53 PHE C CA 1
ATOM 4045 C C . PHE C 1 68 ? 101.760 165.534 49.675 1.00 21.67 53 PHE C C 1
ATOM 4046 O O . PHE C 1 68 ? 102.376 164.576 49.205 1.00 19.33 53 PHE C O 1
ATOM 4054 N N . THR C 1 69 ? 101.206 165.498 50.883 1.00 20.70 54 THR C N 1
ATOM 4055 C CA . THR C 1 69 ? 101.343 164.309 51.720 1.00 21.95 54 THR C CA 1
ATOM 4056 C C . THR C 1 69 ? 100.047 163.577 52.058 1.00 21.72 54 THR C C 1
ATOM 4057 O O . THR C 1 69 ? 100.082 162.407 52.428 1.00 21.73 54 THR C O 1
ATOM 4061 N N . ARG C 1 70 ? 98.908 164.251 51.931 1.00 21.20 55 ARG C N 1
ATOM 4062 C CA . ARG C 1 70 ? 97.632 163.625 52.261 1.00 23.08 55 ARG C CA 1
ATOM 4063 C C . ARG C 1 70 ? 96.691 163.562 51.068 1.00 22.07 55 ARG C C 1
ATOM 4064 O O . ARG C 1 70 ? 96.480 164.566 50.383 1.00 23.51 55 ARG C O 1
ATOM 4072 N N . LEU C 1 71 ? 96.117 162.382 50.840 1.00 20.02 56 LEU C N 1
ATOM 4073 C CA . LEU C 1 71 ? 95.211 162.169 49.716 1.00 19.90 56 LEU C CA 1
ATOM 4074 C C . LEU C 1 71 ? 93.814 161.716 50.107 1.00 19.69 56 LEU C C 1
ATOM 4075 O O . LEU C 1 71 ? 92.988 161.434 49.240 1.00 16.62 56 LEU C O 1
ATOM 4080 N N . GLN C 1 72 ? 93.549 161.624 51.405 1.00 20.40 57 GLN C N 1
ATOM 4081 C CA . GLN C 1 72 ? 92.225 161.222 51.848 1.00 21.56 57 GLN C CA 1
ATOM 4082 C C . GLN C 1 72 ? 92.008 161.488 53.326 1.00 21.25 57 GLN C C 1
ATOM 4083 O O . GLN C 1 72 ? 92.954 161.538 54.114 1.00 20.99 57 GLN C O 1
ATOM 4089 N N . GLU C 1 73 ? 90.753 161.685 53.699 1.00 19.69 58 GLU C N 1
ATOM 4090 C CA . GLU C 1 73 ? 90.435 161.930 55.094 1.00 19.51 58 GLU C CA 1
ATOM 4091 C C . GLU C 1 73 ? 90.232 160.570 55.744 1.00 19.51 58 GLU C C 1
ATOM 4092 O O . GLU C 1 73 ? 90.036 159.569 55.051 1.00 20.27 58 GLU C O 1
ATOM 4098 N N . ASN C 1 74 ? 90.303 160.528 57.068 1.00 20.20 59 ASN C N 1
ATOM 4099 C CA . ASN C 1 74 ? 90.080 159.286 57.794 1.00 21.40 59 ASN C CA 1
ATOM 4100 C C . ASN C 1 74 ? 89.026 159.599 58.850 1.00 20.59 59 ASN C C 1
ATOM 4101 O O . ASN C 1 74 ? 88.821 160.763 59.198 1.00 20.06 59 ASN C O 1
ATOM 4106 N N . PHE C 1 75 ? 88.347 158.571 59.342 1.00 19.06 60 PHE C N 1
ATOM 4107 C CA . PHE C 1 75 ? 87.318 158.772 60.346 1.00 19.79 60 PHE C CA 1
ATOM 4108 C C . PHE C 1 75 ? 87.681 158.137 61.682 1.00 20.75 60 PHE C C 1
ATOM 4109 O O . PHE C 1 75 ? 86.835 157.555 62.362 1.00 21.17 60 PHE C O 1
ATOM 4117 N N . ASN C 1 76 ? 88.954 158.269 62.045 1.00 20.63 61 ASN C N 1
ATOM 4118 C CA . ASN C 1 76 ? 89.475 157.743 63.302 1.00 21.86 61 ASN C CA 1
ATOM 4119 C C . ASN C 1 76 ? 89.207 158.819 64.351 1.00 20.67 61 ASN C C 1
ATOM 4120 O O . ASN C 1 76 ? 90.104 159.575 64.746 1.00 21.46 61 ASN C O 1
ATOM 4125 N N . TYR C 1 77 ? 87.947 158.886 64.774 1.00 19.35 62 TYR C N 1
ATOM 4126 C CA . TYR C 1 77 ? 87.483 159.867 65.749 1.00 18.99 62 TYR C CA 1
ATOM 4127 C C . TYR C 1 77 ? 87.116 159.262 67.095 1.00 17.60 62 TYR C C 1
ATOM 4128 O O . TYR C 1 77 ? 86.534 158.178 67.162 1.00 18.23 62 TYR C O 1
ATOM 4137 N N . SER C 1 78 ? 87.437 159.990 68.162 1.00 18.68 63 SER C N 1
ATOM 4138 C CA . SER C 1 78 ? 87.088 159.569 69.511 1.00 18.09 63 SER C CA 1
ATOM 4139 C C . SER C 1 78 ? 85.669 160.084 69.714 1.00 19.99 63 SER C C 1
ATOM 4140 O O . SER C 1 78 ? 85.167 160.874 68.906 1.00 17.61 63 SER C O 1
ATOM 4143 N N . VAL C 1 79 ? 85.025 159.638 70.787 1.00 19.00 64 VAL C N 1
ATOM 4144 C CA . VAL C 1 79 ? 83.669 160.071 71.090 1.00 19.14 64 VAL C CA 1
ATOM 4145 C C . VAL C 1 79 ? 83.588 161.597 71.209 1.00 19.07 64 VAL C C 1
ATOM 4146 O O . VAL C 1 79 ? 82.730 162.228 70.590 1.00 18.30 64 VAL C O 1
ATOM 4150 N N . ASN C 1 80 ? 84.470 162.199 72.001 1.00 17.81 65 ASN C N 1
ATOM 4151 C CA . ASN C 1 80 ? 84.439 163.651 72.142 1.00 18.07 65 ASN C CA 1
ATOM 4152 C C . ASN C 1 80 ? 84.918 164.367 70.879 1.00 17.34 65 ASN C C 1
ATOM 4153 O O . ASN C 1 80 ? 84.469 165.472 70.578 1.00 17.16 65 ASN C O 1
ATOM 4158 N N . GLY C 1 81 ? 85.815 163.729 70.135 1.00 17.09 66 GLY C N 1
ATOM 4159 C CA . GLY C 1 81 ? 86.312 164.331 68.908 1.00 17.57 66 GLY C CA 1
ATOM 4160 C C . GLY C 1 81 ? 85.220 164.526 67.863 1.00 18.96 66 GLY C C 1
ATOM 4161 O O . GLY C 1 81 ? 85.410 165.255 66.888 1.00 20.17 66 GLY C O 1
ATOM 4162 N N . LEU C 1 82 ? 84.075 163.875 68.059 1.00 17.11 67 LEU C N 1
ATOM 4163 C CA . LEU C 1 82 ? 82.956 163.995 67.132 1.00 18.03 67 LEU C CA 1
ATOM 4164 C C . LEU C 1 82 ? 82.073 165.205 67.457 1.00 18.74 67 LEU C C 1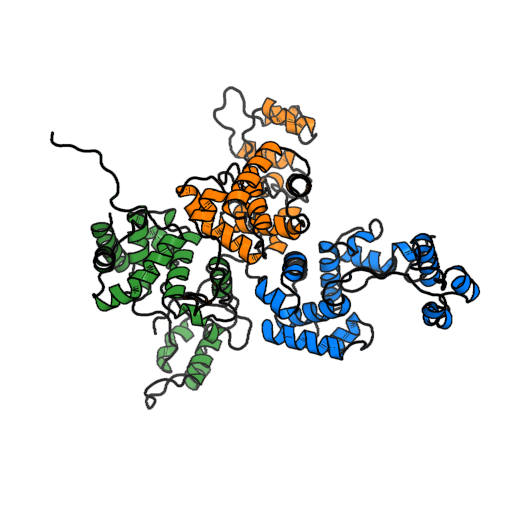
ATOM 4165 O O . LEU C 1 82 ? 81.039 165.425 66.820 1.00 18.44 67 LEU C O 1
ATOM 4170 N N . SER C 1 83 ? 82.492 165.992 68.443 1.00 18.78 68 SER C N 1
ATOM 4171 C CA . SER C 1 83 ? 81.743 167.183 68.849 1.00 19.84 68 SER C CA 1
ATOM 4172 C C . SER C 1 83 ? 81.482 168.135 67.677 1.00 19.24 68 SER C C 1
ATOM 4173 O O . SER C 1 83 ? 80.405 168.722 67.571 1.00 19.18 68 SER C O 1
ATOM 4176 N N . GLY C 1 84 ? 82.475 168.290 66.808 1.00 19.03 69 GLY C N 1
ATOM 4177 C CA . GLY C 1 84 ? 82.320 169.162 65.657 1.00 20.11 69 GLY C CA 1
ATOM 4178 C C . GLY C 1 84 ? 81.165 168.728 64.776 1.00 20.62 69 GLY C C 1
ATOM 4179 O O . GLY C 1 84 ? 80.339 169.548 64.366 1.00 19.89 69 GLY C O 1
ATOM 4180 N N . PHE C 1 85 ? 81.104 167.432 64.482 1.00 19.78 70 PHE C N 1
ATOM 4181 C CA . PHE C 1 85 ? 80.038 166.891 63.648 1.00 18.99 70 PHE C CA 1
ATOM 4182 C C . PHE C 1 85 ? 78.673 166.997 64.324 1.00 20.01 70 PHE C C 1
ATOM 4183 O O . PHE C 1 85 ? 77.644 167.102 63.651 1.00 18.61 70 PHE C O 1
ATOM 4191 N N . ILE C 1 86 ? 78.654 166.957 65.653 1.00 19.74 71 ILE C N 1
ATOM 4192 C CA . ILE C 1 86 ? 77.389 167.091 66.366 1.00 20.01 71 ILE C CA 1
ATOM 4193 C C . ILE C 1 86 ? 76.940 168.550 66.243 1.00 21.52 71 ILE C C 1
ATOM 4194 O O . ILE C 1 86 ? 75.754 168.829 66.076 1.00 21.82 71 ILE C O 1
ATOM 4199 N N . ARG C 1 87 ? 77.895 169.475 66.322 1.00 23.00 72 ARG C N 1
ATOM 4200 C CA . ARG C 1 87 ? 77.588 170.898 66.202 1.00 25.35 72 ARG C CA 1
ATOM 4201 C C . ARG C 1 87 ? 77.065 171.204 64.799 1.00 25.26 72 ARG C C 1
ATOM 4202 O O . ARG C 1 87 ? 76.263 172.117 64.614 1.00 24.33 72 ARG C O 1
ATOM 4210 N N . ALA C 1 88 ? 77.531 170.437 63.815 1.00 24.10 73 ALA C N 1
ATOM 4211 C CA . ALA C 1 88 ? 77.110 170.624 62.430 1.00 23.72 73 ALA C CA 1
ATOM 4212 C C . ALA C 1 88 ? 75.847 169.826 62.116 1.00 24.22 73 ALA C C 1
ATOM 4213 O O . ALA C 1 88 ? 75.373 169.821 60.979 1.00 23.98 73 ALA C O 1
ATOM 4215 N N . GLY C 1 89 ? 75.312 169.149 63.127 1.00 21.36 74 GLY C N 1
ATOM 4216 C CA . GLY C 1 89 ? 74.105 168.358 62.950 1.00 22.73 74 GLY C CA 1
ATOM 4217 C C . GLY C 1 89 ? 74.252 167.130 62.064 1.00 22.38 74 GLY C C 1
ATOM 4218 O O . GLY C 1 89 ? 73.275 166.690 61.466 1.00 23.93 74 GLY C O 1
ATOM 4219 N N . ARG C 1 90 ? 75.452 166.561 61.993 1.00 22.78 75 ARG C N 1
ATOM 4220 C CA . ARG C 1 90 ? 75.690 165.394 61.144 1.00 22.89 75 ARG C CA 1
ATOM 4221 C C . ARG C 1 90 ? 75.602 164.062 61.884 1.00 24.36 75 ARG C C 1
ATOM 4222 O O . ARG C 1 90 ? 75.552 163.002 61.255 1.00 24.96 75 ARG C O 1
ATOM 4230 N N . ILE C 1 91 ? 75.606 164.111 63.213 1.00 22.23 76 ILE C N 1
ATOM 4231 C CA . ILE C 1 91 ? 75.541 162.891 64.011 1.00 21.60 76 ILE C CA 1
ATOM 4232 C C . ILE C 1 91 ? 75.010 163.239 65.399 1.00 21.50 76 ILE C C 1
ATOM 4233 O O . ILE C 1 91 ? 75.199 164.357 65.875 1.00 21.41 76 ILE C O 1
ATOM 4238 N N . THR C 1 92 ? 74.339 162.288 66.042 1.00 20.55 77 THR C N 1
ATOM 4239 C CA . THR C 1 92 ? 73.784 162.535 67.366 1.00 20.20 77 THR C CA 1
ATOM 4240 C C . THR C 1 92 ? 74.729 162.115 68.486 1.00 18.98 77 THR C C 1
ATOM 4241 O O . THR C 1 92 ? 75.645 161.318 68.286 1.00 17.72 77 THR C O 1
ATOM 4245 N N . PRO C 1 93 ? 74.532 162.679 69.685 1.00 19.81 78 PRO C N 1
ATOM 4246 C CA . PRO C 1 93 ? 75.381 162.332 70.827 1.00 18.36 78 PRO C CA 1
ATOM 4247 C C . PRO C 1 93 ? 75.353 160.816 71.067 1.00 18.39 78 PRO C C 1
ATOM 4248 O O . PRO C 1 93 ? 76.377 160.207 71.380 1.00 18.38 78 PRO C O 1
ATOM 4252 N N . ASP C 1 94 ? 74.173 160.216 70.922 1.00 18.26 79 ASP C N 1
ATOM 4253 C CA . ASP C 1 94 ? 74.010 158.774 71.105 1.00 21.16 79 ASP C CA 1
ATOM 4254 C C . ASP C 1 94 ? 74.886 157.994 70.124 1.00 20.00 79 ASP C C 1
ATOM 4255 O O . ASP C 1 94 ? 75.596 157.063 70.506 1.00 21.05 79 ASP C O 1
ATOM 4260 N N . GLN C 1 95 ? 74.837 158.383 68.856 1.00 19.36 80 GLN C N 1
ATOM 4261 C CA . GLN C 1 95 ? 75.612 157.699 67.827 1.00 20.65 80 GLN C CA 1
ATOM 4262 C C . GLN C 1 95 ? 77.109 157.912 68.009 1.00 19.50 80 GLN C C 1
ATOM 4263 O O . GLN C 1 95 ? 77.897 156.998 67.778 1.00 20.18 80 GLN C O 1
ATOM 4269 N N . ALA C 1 96 ? 77.500 159.114 68.428 1.00 19.19 81 ALA C N 1
ATOM 4270 C CA . ALA C 1 96 ? 78.914 159.418 68.645 1.00 18.70 81 ALA C CA 1
ATOM 4271 C C . ALA C 1 96 ? 79.473 158.535 69.760 1.00 20.37 81 ALA C C 1
ATOM 4272 O O . ALA C 1 96 ? 80.609 158.058 69.687 1.00 19.56 81 ALA C O 1
ATOM 4274 N N . ASN C 1 97 ? 78.671 158.325 70.800 1.00 19.91 82 ASN C N 1
ATOM 4275 C CA . ASN C 1 97 ? 79.100 157.495 71.921 1.00 21.78 82 ASN C CA 1
ATOM 4276 C C . ASN C 1 97 ? 79.200 156.027 71.522 1.00 21.28 82 ASN C C 1
ATOM 4277 O O . ASN C 1 97 ? 80.108 155.316 71.953 1.00 22.44 82 ASN C O 1
ATOM 4282 N N . ALA C 1 98 ? 78.268 155.580 70.690 1.00 20.88 83 ALA C N 1
ATOM 4283 C CA . ALA C 1 98 ? 78.259 154.196 70.240 1.00 21.87 83 ALA C CA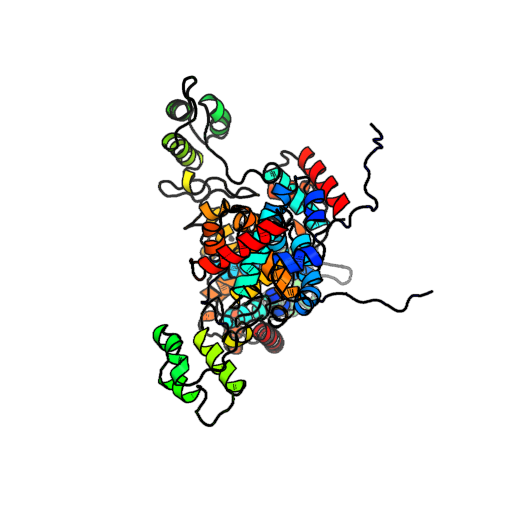 1
ATOM 4284 C C . ALA C 1 98 ? 79.431 153.887 69.309 1.00 23.13 83 ALA C C 1
ATOM 4285 O O . ALA C 1 98 ? 80.073 152.839 69.428 1.00 23.50 83 ALA C O 1
ATOM 4287 N N . LEU C 1 99 ? 79.728 154.816 68.403 1.00 21.70 84 LEU C N 1
ATOM 4288 C CA . LEU C 1 99 ? 80.787 154.615 67.414 1.00 20.70 84 LEU C CA 1
ATOM 4289 C C . LEU C 1 99 ? 82.182 155.139 67.734 1.00 20.87 84 LEU C C 1
ATOM 4290 O O . LEU C 1 99 ? 83.180 154.493 67.408 1.00 21.17 84 LEU C O 1
ATOM 4295 N N . GLY C 1 100 ? 82.251 156.312 68.351 1.00 19.45 85 GLY C N 1
ATOM 4296 C CA . GLY C 1 100 ? 83.534 156.921 68.662 1.00 19.11 85 GLY C CA 1
ATOM 4297 C C . GLY C 1 100 ? 84.588 156.026 69.290 1.00 21.69 85 GLY C C 1
ATOM 4298 O O . GLY C 1 100 ? 84.267 155.054 69.977 1.00 21.90 85 GLY C O 1
ATOM 4299 N N . ARG C 1 101 ? 85.854 156.363 69.055 1.00 21.22 86 ARG C N 1
ATOM 4300 C CA . ARG C 1 101 ? 86.973 155.603 69.600 1.00 22.78 86 ARG C CA 1
ATOM 4301 C C . ARG C 1 101 ? 87.007 155.807 71.113 1.00 22.91 86 ARG C C 1
ATOM 4302 O O . ARG C 1 101 ? 86.827 156.925 71.594 1.00 22.22 86 ARG C O 1
ATOM 4310 N N . LYS C 1 102 ? 87.240 154.726 71.852 1.00 24.04 87 LYS C N 1
ATOM 4311 C CA . LYS C 1 102 ? 87.298 154.784 73.310 1.00 24.67 87 LYS C CA 1
ATOM 4312 C C . LYS C 1 102 ? 88.746 154.921 73.788 1.00 25.96 87 LYS C C 1
ATOM 4313 O O . LYS C 1 102 ? 89.681 154.591 73.058 1.00 24.85 87 LYS C O 1
ATOM 4319 N N . THR C 1 103 ? 88.927 155.402 75.016 1.00 25.39 88 THR C N 1
ATOM 4320 C CA . THR C 1 103 ? 90.261 155.609 75.573 1.00 28.29 88 THR C CA 1
ATOM 4321 C C . THR C 1 103 ? 91.194 154.402 75.494 1.00 28.35 88 THR C C 1
ATOM 4322 O O . THR C 1 103 ? 92.400 154.563 75.299 1.00 29.03 88 THR C O 1
ATOM 4326 N N . TYR C 1 104 ? 90.651 153.199 75.652 1.00 29.30 89 TYR C N 1
ATOM 4327 C CA . TYR C 1 104 ? 91.478 151.995 75.604 1.00 30.94 89 TYR C CA 1
ATOM 4328 C C . TYR C 1 104 ? 91.821 151.538 74.188 1.00 32.70 89 TYR C C 1
ATOM 4329 O O . TYR C 1 104 ? 92.606 150.605 74.002 1.00 33.13 89 TYR C O 1
ATOM 4338 N N . GLU C 1 105 ? 91.236 152.196 73.192 1.00 31.60 90 GLU C N 1
ATOM 4339 C CA . GLU C 1 105 ? 91.485 151.851 71.797 1.00 31.53 90 GLU C CA 1
ATOM 4340 C C . GLU C 1 105 ? 92.574 152.715 71.169 1.00 32.18 90 GLU C C 1
ATOM 4341 O O . GLU C 1 105 ? 92.506 153.944 71.207 1.00 33.02 90 GLU C O 1
ATOM 4347 N N . LYS C 1 106 ? 93.579 152.057 70.594 1.00 32.44 91 LYS C N 1
ATOM 4348 C CA . LYS C 1 106 ? 94.700 152.741 69.951 1.00 33.60 91 LYS C CA 1
ATOM 4349 C C . LYS C 1 106 ? 94.217 153.507 68.727 1.00 32.17 91 LYS C C 1
ATOM 4350 O O . LYS C 1 106 ? 94.634 154.638 68.482 1.00 32.10 91 LYS C O 1
ATOM 4356 N N . SER C 1 107 ? 93.349 152.866 67.953 1.00 31.59 92 SER C N 1
ATOM 4357 C CA . SER C 1 107 ? 92.777 153.472 66.757 1.00 32.83 92 SER C CA 1
ATOM 4358 C C . SER C 1 107 ? 91.378 152.896 66.590 1.00 31.42 92 SER C C 1
ATOM 4359 O O . SER C 1 107 ? 91.069 151.835 67.131 1.00 30.33 92 SER C O 1
ATOM 4362 N N . LEU C 1 108 ? 90.534 153.599 65.844 1.00 29.41 93 LEU C N 1
ATOM 4363 C CA . LEU C 1 108 ? 89.161 153.162 65.632 1.00 28.62 93 LEU C CA 1
ATOM 4364 C C . LEU C 1 108 ? 89.077 152.073 64.562 1.00 29.12 93 LEU C C 1
ATOM 4365 O O . LEU C 1 108 ? 89.618 152.228 63.470 1.00 31.15 93 LEU C O 1
ATOM 4370 N N . PRO C 1 109 ? 88.397 150.955 64.866 1.00 29.97 94 PRO C N 1
ATOM 4371 C CA . PRO C 1 109 ? 88.251 149.856 63.907 1.00 30.87 94 PRO C CA 1
ATOM 4372 C C . PRO C 1 109 ? 87.584 150.377 62.635 1.00 31.36 94 PRO C C 1
ATOM 4373 O O . PRO C 1 109 ? 86.773 151.299 62.691 1.00 30.69 94 PRO C O 1
ATOM 4377 N N . LEU C 1 110 ? 87.912 149.782 61.493 1.00 31.07 95 LEU C N 1
ATOM 4378 C CA . LEU C 1 110 ? 87.346 150.231 60.226 1.00 30.86 95 LEU C CA 1
ATOM 4379 C C . LEU C 1 110 ? 85.830 150.143 60.118 1.00 29.49 95 LEU C C 1
ATOM 4380 O O . LEU C 1 110 ? 85.201 151.024 59.533 1.00 28.49 95 LEU C O 1
ATOM 4385 N N . GLU C 1 111 ? 85.235 149.093 60.670 1.00 28.07 96 GLU C N 1
ATOM 4386 C CA . GLU C 1 111 ? 83.788 148.953 60.587 1.00 28.84 96 GLU C CA 1
ATOM 4387 C C . GLU C 1 111 ? 83.063 150.136 61.238 1.00 27.08 96 GLU C C 1
ATOM 4388 O O . GLU C 1 111 ? 81.982 150.529 60.799 1.00 25.98 96 GLU C O 1
ATOM 4394 N N . ARG C 1 112 ? 83.655 150.712 62.277 1.00 24.86 97 ARG C N 1
ATOM 4395 C CA . ARG C 1 112 ? 83.027 151.851 62.932 1.00 24.34 97 ARG C CA 1
ATOM 4396 C C . ARG C 1 112 ? 83.369 153.157 62.216 1.00 24.06 97 ARG C C 1
ATOM 4397 O O . ARG C 1 112 ? 82.563 154.086 62.207 1.00 22.95 97 ARG C O 1
ATOM 4405 N N . GLN C 1 113 ? 84.553 153.231 61.612 1.00 22.91 98 GLN C N 1
ATOM 4406 C CA . GLN C 1 113 ? 84.916 154.430 60.868 1.00 23.18 98 GLN C CA 1
ATOM 4407 C C . GLN C 1 113 ? 83.905 154.564 59.733 1.00 22.79 98 GLN C C 1
ATOM 4408 O O . GLN C 1 113 ? 83.406 155.654 59.462 1.00 21.45 98 GLN C O 1
ATOM 4414 N N . ARG C 1 114 ? 83.595 153.446 59.079 1.00 23.70 99 ARG C N 1
ATOM 4415 C CA . ARG C 1 114 ? 82.620 153.448 57.992 1.00 23.50 99 ARG C CA 1
ATOM 4416 C C . ARG C 1 114 ? 81.253 153.925 58.493 1.00 22.78 99 ARG C C 1
ATOM 4417 O O . ARG C 1 114 ? 80.583 154.720 57.835 1.00 22.24 99 ARG C O 1
ATOM 4425 N N . ALA C 1 115 ? 80.845 153.424 59.657 1.00 21.27 100 ALA C N 1
ATOM 4426 C CA . ALA C 1 115 ? 79.565 153.787 60.259 1.00 20.35 100 ALA C CA 1
ATOM 4427 C C . ALA C 1 115 ? 79.459 155.293 60.492 1.00 19.22 100 ALA C C 1
ATOM 4428 O O . ALA C 1 115 ? 78.411 155.897 60.267 1.00 20.05 100 ALA C O 1
ATOM 4430 N N . ILE C 1 116 ? 80.543 155.898 60.960 1.00 17.72 101 ILE C N 1
ATOM 4431 C CA . ILE C 1 116 ? 80.541 157.334 61.201 1.00 17.52 101 ILE C CA 1
ATOM 4432 C C . ILE C 1 116 ? 80.406 158.078 59.869 1.00 17.05 101 ILE C C 1
ATOM 4433 O O . ILE C 1 116 ? 79.581 158.986 59.730 1.00 16.65 101 ILE C O 1
ATOM 4438 N N . ALA C 1 117 ? 81.213 157.688 58.887 1.00 16.92 102 ALA C N 1
ATOM 4439 C CA . ALA C 1 117 ? 81.161 158.329 57.572 1.00 17.63 102 ALA C CA 1
ATOM 4440 C C . ALA C 1 117 ? 79.791 158.163 56.916 1.00 17.60 102 ALA C C 1
ATOM 4441 O O . ALA C 1 117 ? 79.282 159.091 56.291 1.00 18.23 102 ALA C O 1
ATOM 4443 N N . ASN C 1 118 ? 79.193 156.984 57.054 1.00 19.04 103 ASN C N 1
ATOM 4444 C CA . ASN C 1 118 ? 77.881 156.749 56.461 1.00 19.57 103 ASN C CA 1
ATOM 4445 C C . ASN C 1 118 ? 76.809 157.638 57.086 1.00 21.23 103 ASN C C 1
ATOM 4446 O O . ASN C 1 118 ? 75.817 157.977 56.436 1.00 19.99 103 ASN C O 1
ATOM 4451 N N . LEU C 1 119 ? 77.014 158.026 58.343 1.00 21.04 104 LEU C N 1
ATOM 4452 C CA . LEU C 1 119 ? 76.072 158.899 59.036 1.00 20.78 104 LEU C CA 1
ATOM 4453 C C . LEU C 1 119 ? 76.326 160.356 58.671 1.00 19.40 104 LEU C C 1
ATOM 4454 O O . LEU C 1 119 ? 75.422 161.070 58.235 1.00 19.00 104 LEU C O 1
ATOM 4459 N N . VAL C 1 120 ? 77.566 160.791 58.856 1.00 18.57 105 VAL C N 1
ATOM 4460 C CA . VAL C 1 120 ? 77.947 162.170 58.566 1.00 18.78 105 VAL C CA 1
ATOM 4461 C C . VAL C 1 120 ? 77.581 162.633 57.155 1.00 17.34 105 VAL C C 1
ATOM 4462 O O . VAL C 1 120 ? 77.055 163.734 56.980 1.00 13.94 105 VAL C O 1
ATOM 4466 N N . TYR C 1 121 ? 77.840 161.800 56.153 1.00 16.53 106 TYR C N 1
ATOM 4467 C CA . TYR C 1 121 ? 77.523 162.189 54.779 1.00 17.44 106 TYR C CA 1
ATOM 4468 C C . TYR C 1 121 ? 76.227 161.598 54.236 1.00 18.99 106 TYR C C 1
ATOM 4469 O O . TYR C 1 121 ? 75.987 161.628 53.023 1.00 18.91 106 TYR C O 1
ATOM 4478 N N . SER C 1 122 ? 75.399 161.053 55.121 1.00 19.34 107 SER C N 1
ATOM 4479 C CA . SER C 1 122 ? 74.131 160.470 54.704 1.00 20.30 107 SER C CA 1
ATOM 4480 C C . SER C 1 122 ? 73.239 161.539 54.069 1.00 21.48 107 SER C C 1
ATOM 4481 O O . SER C 1 122 ? 73.124 162.650 54.584 1.00 20.29 107 SER C O 1
ATOM 4484 N N . LYS C 1 123 ? 72.625 161.199 52.941 1.00 24.54 108 LYS C N 1
ATOM 4485 C CA . LYS C 1 123 ? 71.726 162.111 52.240 1.00 27.20 108 LYS C CA 1
ATO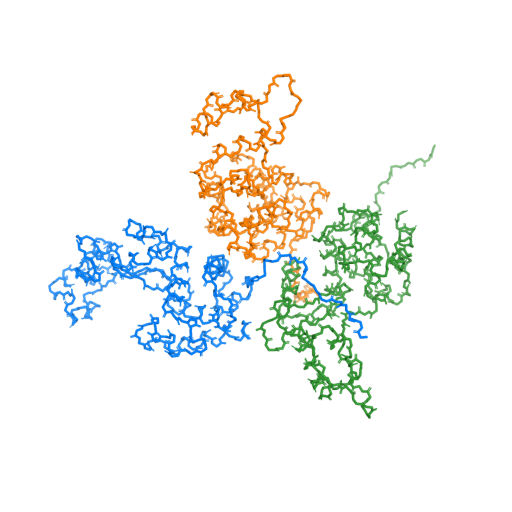M 4486 C C . LYS C 1 123 ? 72.359 163.443 51.856 1.00 27.14 108 LYS C C 1
ATOM 4487 O O . LYS C 1 123 ? 71.672 164.457 51.748 1.00 28.19 108 LYS C O 1
ATOM 4493 N N . ARG C 1 124 ? 73.670 163.443 51.654 1.00 25.80 109 ARG C N 1
ATOM 4494 C CA . ARG C 1 124 ? 74.369 164.658 51.271 1.00 23.66 109 ARG C CA 1
ATOM 4495 C C . ARG C 1 124 ? 75.136 164.411 49.980 1.00 22.86 109 ARG C C 1
ATOM 4496 O O . ARG C 1 124 ? 75.552 163.289 49.703 1.00 21.40 109 ARG C O 1
ATOM 4504 N N . MET C 1 125 ? 75.322 165.473 49.204 1.00 22.01 110 MET C N 1
ATOM 4505 C CA . MET C 1 125 ? 76.063 165.416 47.950 1.00 21.75 110 MET C CA 1
ATOM 4506 C C . MET C 1 125 ? 75.727 164.223 47.055 1.00 20.17 110 MET C C 1
ATOM 4507 O O . MET C 1 125 ? 76.616 163.610 46.462 1.00 18.87 110 MET C O 1
ATOM 4512 N N . GLY C 1 126 ? 74.439 163.900 46.961 1.00 19.60 111 GLY C N 1
ATOM 4513 C CA . GLY C 1 126 ? 74.010 162.803 46.113 1.00 19.31 111 GLY C CA 1
ATOM 4514 C C . GLY C 1 126 ? 74.050 161.404 46.704 1.00 20.08 111 GLY C C 1
ATOM 4515 O O . GLY C 1 126 ? 73.564 160.456 46.076 1.00 18.14 111 GLY C O 1
ATOM 4516 N N . ASN C 1 127 ? 74.629 161.248 47.891 1.00 19.90 112 ASN C N 1
ATOM 4517 C CA . ASN C 1 127 ? 74.682 159.922 48.502 1.00 23.00 112 ASN C CA 1
ATOM 4518 C C . ASN C 1 127 ? 73.260 159.449 48.791 1.00 25.86 112 ASN C C 1
ATOM 4519 O O . ASN C 1 127 ? 72.536 160.071 49.569 1.00 26.87 112 ASN C O 1
ATOM 4524 N N . ASN C 1 128 ? 72.856 158.354 48.159 1.00 28.46 113 ASN C N 1
ATOM 4525 C CA . ASN C 1 128 ? 71.516 157.820 48.373 1.00 31.07 113 ASN C CA 1
ATOM 4526 C C . ASN C 1 128 ? 71.551 156.307 48.515 1.00 32.51 113 ASN C C 1
ATOM 4527 O O . ASN C 1 128 ? 70.528 155.636 48.372 1.00 34.37 113 ASN C O 1
ATOM 4532 N N . GLY C 1 129 ? 72.742 155.788 48.801 1.00 33.51 114 GLY C N 1
ATOM 4533 C CA . GLY C 1 129 ? 72.939 154.362 48.981 1.00 33.87 114 GLY C CA 1
ATOM 4534 C C . GLY C 1 129 ? 73.520 154.092 50.359 1.00 35.01 114 GLY C C 1
ATOM 4535 O O . GLY C 1 129 ? 74.178 154.964 50.931 1.00 33.93 114 GLY C O 1
ATOM 4536 N N . PRO C 1 130 ? 73.318 152.883 50.909 1.00 35.67 115 PRO C N 1
ATOM 4537 C CA . PRO C 1 130 ? 73.799 152.460 52.233 1.00 36.05 115 PRO C CA 1
ATOM 4538 C C . PRO C 1 130 ? 75.212 152.871 52.672 1.00 34.91 115 PRO C C 1
ATOM 4539 O O . PRO C 1 130 ? 75.375 153.555 53.690 1.00 37.43 115 PRO C O 1
ATOM 4543 N N . GLY C 1 131 ? 76.225 152.451 51.920 1.00 32.25 116 GLY C N 1
ATOM 4544 C CA . GLY C 1 131 ? 77.594 152.779 52.281 1.00 26.27 116 GLY C CA 1
ATOM 4545 C C . GLY C 1 131 ? 78.227 153.898 51.472 1.00 24.41 116 GLY C C 1
ATOM 4546 O O . GLY C 1 131 ? 79.456 154.000 51.411 1.00 23.84 116 GLY C O 1
ATOM 4547 N N . ASP C 1 132 ? 77.397 154.737 50.854 1.00 21.81 117 ASP C N 1
ATOM 4548 C CA . ASP C 1 132 ? 77.886 155.854 50.042 1.00 20.23 117 ASP C CA 1
ATOM 4549 C C . ASP C 1 132 ? 78.693 156.866 50.852 1.00 18.42 117 ASP C C 1
ATOM 4550 O O . ASP C 1 132 ? 79.664 157.431 50.351 1.00 16.70 117 ASP C O 1
ATOM 4555 N N . GLY C 1 133 ? 78.287 157.099 52.098 1.00 17.27 118 GLY C N 1
ATOM 4556 C CA . GLY C 1 133 ? 79.001 158.053 52.935 1.00 15.19 118 GLY C CA 1
ATOM 4557 C C . GLY C 1 133 ? 80.480 157.715 53.026 1.00 16.93 118 GLY C C 1
ATOM 4558 O O . GLY C 1 133 ? 81.347 158.560 52.766 1.00 15.67 118 GLY C O 1
ATOM 4559 N N . TRP C 1 134 ? 80.771 156.470 53.392 1.00 16.76 119 TRP C N 1
ATOM 4560 C CA . TRP C 1 134 ? 82.1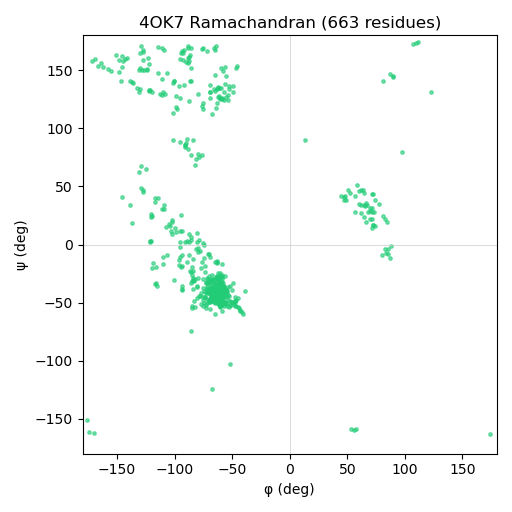49 156.016 53.517 1.00 18.19 119 TRP C CA 1
ATOM 4561 C C . TRP C 1 134 ? 82.824 155.813 52.165 1.00 18.81 119 TRP C C 1
ATOM 4562 O O . TRP C 1 134 ? 83.959 156.246 51.974 1.00 18.98 119 TRP C O 1
ATOM 4573 N N . ASN C 1 135 ? 82.133 155.167 51.226 1.00 17.04 120 ASN C N 1
ATOM 4574 C CA . ASN C 1 135 ? 82.739 154.905 49.920 1.00 19.05 120 ASN C CA 1
ATOM 4575 C C . ASN C 1 135 ? 83.111 156.155 49.136 1.00 18.19 120 ASN C C 1
ATOM 4576 O O . ASN C 1 135 ? 84.075 156.141 48.364 1.00 16.50 120 ASN C O 1
ATOM 4581 N N . TYR C 1 136 ? 82.361 157.238 49.336 1.00 16.73 121 TYR C N 1
ATOM 4582 C CA . TYR C 1 136 ? 82.652 158.485 48.647 1.00 15.33 121 TYR C CA 1
ATOM 4583 C C . TYR C 1 136 ? 83.202 159.558 49.589 1.00 15.63 121 TYR C C 1
ATOM 4584 O O . TYR C 1 136 ? 82.996 160.759 49.383 1.00 13.45 121 TYR C O 1
ATOM 4593 N N . ARG C 1 137 ? 83.912 159.114 50.625 1.00 14.45 122 ARG C N 1
ATOM 4594 C CA . ARG C 1 137 ? 84.520 160.041 51.570 1.00 15.07 122 ARG C CA 1
ATOM 4595 C C . ARG C 1 137 ? 85.581 160.859 50.828 1.00 15.05 122 ARG C C 1
ATOM 4596 O O . ARG C 1 137 ? 85.960 160.526 49.703 1.00 14.84 122 ARG C O 1
ATOM 4604 N N . GLY C 1 138 ? 86.054 161.929 51.456 1.00 14.90 123 GLY C N 1
ATOM 4605 C CA . GLY C 1 138 ? 87.038 162.786 50.819 1.00 15.32 123 GLY C CA 1
ATOM 4606 C C . GLY C 1 138 ? 88.350 162.148 50.388 1.00 16.22 123 GLY C C 1
ATOM 4607 O O . GLY C 1 138 ? 89.035 161.518 51.198 1.00 16.40 123 GLY C O 1
ATOM 4608 N N . ARG C 1 139 ? 88.695 162.318 49.110 1.00 14.27 124 ARG C N 1
ATOM 4609 C CA . ARG C 1 139 ? 89.943 161.790 48.540 1.00 14.23 124 ARG C CA 1
ATOM 4610 C C . ARG C 1 139 ? 90.483 162.758 47.482 1.00 14.57 124 ARG C C 1
ATOM 4611 O O . ARG C 1 139 ? 89.727 163.547 46.906 1.00 12.86 124 ARG C O 1
ATOM 4619 N N . GLY C 1 140 ? 91.786 162.673 47.217 1.00 15.86 125 GLY C N 1
ATOM 4620 C CA . GLY C 1 140 ? 92.410 163.525 46.213 1.00 15.55 125 GLY C CA 1
ATOM 4621 C C . GLY C 1 140 ? 93.326 164.585 46.795 1.00 17.11 125 GLY C C 1
ATOM 4622 O O . GLY C 1 140 ? 93.401 164.729 48.016 1.00 15.52 125 GLY C O 1
ATOM 4623 N N . LEU C 1 141 ? 94.036 165.314 45.933 1.00 17.23 126 LEU C N 1
ATOM 4624 C CA . LEU C 1 141 ? 94.915 166.397 46.393 1.00 18.84 126 LEU C CA 1
ATOM 4625 C C . LEU C 1 141 ? 93.956 167.486 46.845 1.00 17.86 126 LEU C C 1
ATOM 4626 O O . LEU C 1 141 ? 94.083 168.034 47.936 1.00 20.12 126 LEU C O 1
ATOM 4631 N N . ILE C 1 142 ? 93.005 167.806 45.974 1.00 18.86 127 ILE C N 1
ATOM 4632 C CA . ILE C 1 142 ? 91.950 168.762 46.286 1.00 16.88 127 ILE C CA 1
ATOM 4633 C C . ILE C 1 142 ? 90.824 167.779 46.591 1.00 18.53 127 ILE C C 1
ATOM 4634 O O . ILE C 1 142 ? 90.367 167.044 45.706 1.00 18.74 127 ILE C O 1
ATOM 4639 N N . GLN C 1 143 ? 90.401 167.743 47.846 1.00 17.34 128 GLN C N 1
ATOM 4640 C CA . GLN C 1 143 ? 89.383 166.799 48.279 1.00 17.17 128 GLN C CA 1
ATOM 4641 C C . GLN C 1 143 ? 88.075 166.772 47.505 1.00 16.47 128 GLN C C 1
ATOM 4642 O O . GLN C 1 143 ? 87.394 167.787 47.359 1.00 15.02 128 GLN C O 1
ATOM 4648 N N . ILE C 1 144 ? 87.739 165.577 47.024 1.00 16.72 129 ILE C N 1
ATOM 4649 C CA . ILE C 1 144 ? 86.507 165.315 46.281 1.00 16.79 129 ILE C CA 1
ATOM 4650 C C . ILE C 1 144 ? 85.659 164.450 47.216 1.00 15.68 129 ILE C C 1
ATOM 4651 O O . ILE C 1 144 ? 86.139 163.434 47.717 1.00 13.78 129 ILE C O 1
ATOM 4656 N N . THR C 1 145 ? 84.406 164.842 47.437 1.00 14.50 130 THR C N 1
ATOM 4657 C CA . THR C 1 145 ? 83.527 164.119 48.359 1.00 14.61 130 THR C CA 1
ATOM 4658 C C . THR C 1 145 ? 82.094 163.956 47.852 1.00 14.84 130 THR C C 1
ATOM 4659 O O . THR C 1 145 ? 81.530 164.875 47.252 1.00 15.71 130 THR C O 1
ATOM 4663 N N . GLY C 1 146 ? 81.511 162.786 48.103 1.00 15.31 131 GLY C N 1
ATOM 4664 C CA . GLY C 1 146 ? 80.133 162.531 47.706 1.00 15.89 131 GLY C CA 1
ATOM 4665 C C . GLY C 1 146 ? 79.911 161.951 46.324 1.00 16.40 131 GLY C C 1
ATOM 4666 O O . GLY C 1 146 ? 80.616 162.290 45.378 1.00 14.13 131 GLY C O 1
ATOM 4667 N N . LEU C 1 147 ? 78.913 161.076 46.212 1.00 15.17 132 LEU C N 1
ATOM 4668 C CA . LEU C 1 147 ? 78.582 160.442 44.944 1.00 16.18 132 LEU C CA 1
ATOM 4669 C C . LEU C 1 147 ? 78.511 161.438 43.788 1.00 14.92 132 LEU C C 1
ATOM 4670 O O . LEU C 1 147 ? 79.078 161.198 42.718 1.00 13.64 132 LEU C O 1
ATOM 4675 N N . ASN C 1 148 ? 77.812 162.551 44.006 1.00 15.11 133 ASN C N 1
ATOM 4676 C CA . ASN C 1 148 ? 77.662 163.577 42.972 1.00 15.78 133 ASN C CA 1
ATOM 4677 C C . ASN C 1 148 ? 78.988 164.054 42.405 1.00 15.47 133 ASN C C 1
ATOM 4678 O O . ASN C 1 148 ? 79.133 164.224 41.194 1.00 14.40 133 ASN C O 1
ATOM 4683 N N . ASN C 1 149 ? 79.952 164.285 43.288 1.00 14.80 134 ASN C N 1
ATOM 4684 C CA . ASN C 1 149 ? 81.240 164.805 42.862 1.00 16.33 134 ASN C CA 1
ATOM 4685 C C . ASN C 1 149 ? 82.188 163.781 42.284 1.00 15.37 134 ASN C C 1
ATOM 4686 O O . ASN C 1 149 ? 83.015 164.106 41.430 1.00 14.85 134 ASN C O 1
ATOM 4691 N N . TYR C 1 150 ? 82.067 162.539 42.728 1.00 14.71 135 TYR C N 1
ATOM 4692 C CA . TYR C 1 150 ? 82.903 161.498 42.157 1.00 14.72 135 TYR C CA 1
ATOM 4693 C C . TYR C 1 150 ? 82.355 161.260 40.752 1.00 15.05 135 TYR C C 1
ATOM 4694 O O . TYR C 1 150 ? 83.100 160.957 39.814 1.00 13.80 135 TYR C O 1
ATOM 4703 N N . ARG C 1 151 ? 81.041 161.420 40.608 1.00 13.48 136 ARG C N 1
ATOM 4704 C CA . ARG C 1 151 ? 80.402 161.212 39.313 1.00 13.52 136 ARG C CA 1
ATOM 4705 C C . ARG C 1 151 ? 80.815 162.284 38.306 1.00 12.58 136 ARG C C 1
ATOM 4706 O O . ARG C 1 151 ? 81.188 161.966 37.177 1.00 12.70 136 ARG C O 1
ATOM 4714 N N . ASP C 1 152 ? 80.746 163.552 38.700 1.00 12.46 137 ASP C N 1
ATOM 4715 C CA . ASP C 1 152 ? 81.150 164.611 37.784 1.00 13.61 137 ASP C CA 1
ATOM 4716 C C . ASP C 1 152 ? 82.645 164.526 37.484 1.00 14.09 137 ASP C C 1
ATOM 4717 O O . ASP C 1 152 ? 83.066 164.672 36.336 1.00 13.81 137 ASP C O 1
ATOM 4722 N N . CYS C 1 153 ? 83.448 164.284 38.515 1.00 13.20 138 CYS C N 1
ATOM 4723 C CA . CYS C 1 153 ? 84.888 164.178 38.313 1.00 15.59 138 CYS C CA 1
ATOM 4724 C C . CYS C 1 153 ? 85.179 163.004 37.377 1.00 15.39 138 CYS C C 1
ATOM 4725 O O . CYS C 1 153 ? 86.041 163.091 36.494 1.00 15.35 138 CYS C O 1
ATOM 4728 N N . GLY C 1 154 ? 84.445 161.910 37.569 1.00 14.49 139 GLY C N 1
ATOM 4729 C CA . GLY C 1 154 ? 84.631 160.737 36.735 1.00 14.80 139 GLY C CA 1
ATOM 4730 C C . GLY C 1 154 ? 84.359 161.043 35.273 1.00 14.67 139 GLY C C 1
ATOM 4731 O O . GLY C 1 154 ? 85.077 160.575 34.382 1.00 15.09 139 GLY C O 1
ATOM 4732 N N . ASN C 1 155 ? 83.315 161.819 35.014 1.00 15.70 140 ASN C N 1
ATOM 4733 C CA . ASN C 1 155 ? 82.996 162.185 33.639 1.00 17.04 140 ASN C CA 1
ATOM 4734 C C . ASN C 1 155 ? 84.057 163.136 33.100 1.00 14.85 140 ASN C C 1
ATOM 4735 O O . ASN C 1 155 ? 84.332 163.158 31.903 1.00 16.43 140 ASN C O 1
ATOM 4740 N N . GLY C 1 156 ? 84.658 163.919 33.987 1.00 13.16 141 GLY C N 1
ATOM 4741 C CA . GLY C 1 156 ? 85.690 164.845 33.554 1.00 14.97 141 GLY C CA 1
ATOM 4742 C C . GLY C 1 156 ? 87.010 164.175 33.192 1.00 14.78 141 GLY C C 1
ATOM 4743 O O . GLY C 1 156 ? 87.794 164.717 32.416 1.00 14.80 141 GLY C O 1
ATOM 4744 N N . LEU C 1 157 ? 87.248 162.990 33.745 1.00 13.49 142 LEU C N 1
ATOM 4745 C CA . LEU C 1 157 ? 88.488 162.246 33.512 1.00 13.98 142 LEU C CA 1
ATOM 4746 C C . LEU C 1 157 ? 88.294 160.993 32.664 1.00 14.09 142 LEU C C 1
ATOM 4747 O O . LEU C 1 157 ? 89.267 160.372 32.219 1.00 12.37 142 LEU C O 1
ATOM 4752 N N . LYS C 1 158 ? 87.031 160.632 32.455 1.00 15.21 143 LYS C N 1
ATOM 4753 C CA . LYS C 1 158 ? 86.652 159.426 31.729 1.00 13.75 143 LYS C CA 1
ATOM 4754 C C . LYS C 1 158 ? 87.165 158.232 32.531 1.00 14.56 143 LYS C C 1
ATOM 4755 O O . LYS C 1 158 ? 87.794 157.310 31.997 1.00 14.76 143 LYS C O 1
ATOM 4761 N N . VAL C 1 159 ? 86.902 158.287 33.834 1.00 14.60 144 VAL C N 1
ATOM 4762 C CA . VAL C 1 159 ? 87.281 157.238 34.778 1.00 14.49 144 VAL C CA 1
ATOM 4763 C C . VAL C 1 159 ? 86.034 156.934 35.605 1.00 14.78 144 VAL C C 1
ATOM 4764 O O . VAL C 1 159 ? 85.385 157.848 36.106 1.00 13.83 144 VAL C O 1
ATOM 4768 N N . ASP C 1 160 ? 85.691 155.659 35.751 1.00 16.76 145 ASP C N 1
ATOM 4769 C CA . ASP C 1 160 ? 84.492 155.308 36.513 1.00 17.87 145 ASP C CA 1
ATOM 4770 C C . ASP C 1 160 ? 84.735 155.422 38.014 1.00 17.24 145 ASP C C 1
ATOM 4771 O O . ASP C 1 160 ? 84.928 154.413 38.700 1.00 16.09 145 ASP C O 1
ATOM 4776 N N . LEU C 1 161 ? 84.731 156.653 38.522 1.00 15.86 146 LEU C N 1
ATOM 4777 C CA . LEU C 1 161 ? 84.948 156.884 39.942 1.00 15.00 146 LEU C CA 1
ATOM 4778 C C . LEU C 1 161 ? 83.717 156.511 40.770 1.00 16.64 146 LEU C C 1
ATOM 4779 O O . LEU C 1 161 ? 83.782 156.449 41.998 1.00 15.95 146 LEU C O 1
ATOM 4784 N N . VAL C 1 162 ? 82.592 156.271 40.104 1.00 15.79 147 VAL C N 1
ATOM 4785 C CA . VAL C 1 162 ? 81.399 155.863 40.830 1.00 16.19 147 VAL C CA 1
ATOM 4786 C C . VAL C 1 162 ? 81.635 154.423 41.266 1.00 15.98 147 VAL C C 1
ATOM 4787 O O . VAL C 1 162 ? 81.346 154.051 42.398 1.00 16.38 147 VAL C O 1
ATOM 4791 N N . ALA C 1 163 ? 82.198 153.623 40.367 1.00 16.93 148 ALA C N 1
ATOM 4792 C CA . ALA C 1 163 ? 82.484 152.223 40.667 1.00 18.55 148 ALA C CA 1
ATOM 4793 C C . ALA C 1 163 ? 83.801 152.025 41.419 1.00 18.52 148 ALA C C 1
ATOM 4794 O O . ALA C 1 163 ? 83.927 151.099 42.224 1.00 18.89 148 ALA C O 1
ATOM 4796 N N . GLN C 1 164 ? 84.777 152.894 41.167 1.00 16.64 149 GLN C N 1
ATOM 4797 C CA . GLN C 1 164 ? 86.088 152.781 41.807 1.00 17.98 149 GLN C CA 1
ATOM 4798 C C . GLN C 1 164 ? 86.559 154.105 42.405 1.00 15.62 149 GLN C C 1
ATOM 4799 O O . GLN C 1 164 ? 87.586 154.648 42.001 1.00 13.53 149 GLN C O 1
ATOM 4805 N N . PRO C 1 165 ? 85.824 154.632 43.392 1.00 17.10 150 PRO C N 1
ATOM 4806 C CA . PRO C 1 165 ? 86.207 155.903 44.018 1.00 15.03 150 PRO C CA 1
ATOM 4807 C C . PRO C 1 165 ? 87.605 155.881 44.644 1.00 15.57 150 PRO C C 1
ATOM 4808 O O . PRO C 1 165 ? 88.281 156.913 44.712 1.00 15.00 150 PRO C O 1
ATOM 4812 N N . GLU C 1 166 ? 88.038 154.707 45.096 1.00 15.60 151 GLU C N 1
ATOM 4813 C CA . GLU C 1 166 ? 89.349 154.580 45.724 1.00 16.91 151 GLU C CA 1
ATOM 4814 C C . GLU C 1 166 ? 90.497 155.010 44.811 1.00 15.91 151 GLU C C 1
ATOM 4815 O O . GLU C 1 166 ? 91.605 155.277 45.279 1.00 15.23 151 GLU C O 1
ATOM 4821 N N . LEU C 1 167 ? 90.231 155.098 43.512 1.00 14.45 152 LEU C N 1
ATOM 4822 C CA . LEU C 1 167 ? 91.264 155.514 42.570 1.00 14.40 152 LEU C CA 1
ATOM 4823 C C . LEU C 1 167 ? 91.783 156.917 42.877 1.00 15.59 152 LEU C C 1
ATOM 4824 O O . LEU C 1 167 ? 92.938 157.230 42.582 1.00 14.06 152 LEU C O 1
ATOM 4829 N N . LEU C 1 168 ? 90.941 157.763 43.473 1.00 12.77 153 LEU C N 1
ATOM 4830 C CA . LEU C 1 168 ? 91.371 159.121 43.793 1.00 15.37 153 LEU C CA 1
ATOM 4831 C C . LEU C 1 168 ? 92.416 159.176 44.900 1.00 15.08 153 LEU C C 1
ATOM 4832 O O . LEU C 1 168 ? 93.011 160.226 45.133 1.00 14.88 153 LEU C O 1
ATOM 4837 N N . ALA C 1 169 ? 92.639 158.053 45.579 1.00 15.00 154 ALA C N 1
ATOM 4838 C CA . ALA C 1 169 ? 93.647 158.010 46.634 1.00 17.52 154 ALA C CA 1
ATOM 4839 C C . ALA C 1 169 ? 94.991 157.585 46.039 1.00 17.52 154 ALA C C 1
ATOM 4840 O O . ALA C 1 169 ? 95.981 157.421 46.756 1.00 17.15 154 ALA C O 1
ATOM 4842 N N . GLN C 1 170 ? 95.008 157.385 44.725 1.00 16.73 155 GLN C N 1
ATOM 4843 C CA . GLN C 1 170 ? 96.222 157.009 44.014 1.00 17.40 155 GLN C CA 1
ATOM 4844 C C . GLN C 1 170 ? 96.784 158.270 43.343 1.00 17.66 155 GLN C C 1
ATOM 4845 O O . GLN C 1 170 ? 96.036 159.095 42.819 1.00 15.43 155 GLN C O 1
ATOM 4851 N N . ASP C 1 171 ? 98.104 158.406 43.364 1.00 15.69 156 ASP C N 1
ATOM 4852 C CA . ASP C 1 171 ? 98.783 159.585 42.830 1.00 14.76 156 ASP C CA 1
ATOM 4853 C C . ASP C 1 171 ? 98.363 160.102 41.455 1.00 12.50 156 ASP C C 1
ATOM 4854 O O . ASP C 1 171 ? 98.041 161.279 41.309 1.00 12.84 156 ASP C O 1
ATOM 4859 N N . GLU C 1 172 ? 98.355 159.234 40.451 1.00 14.39 157 GLU C N 1
ATOM 4860 C CA . GLU C 1 172 ? 98.003 159.663 39.100 1.00 13.92 157 GLU C CA 1
ATOM 4861 C C . GLU C 1 172 ? 96.612 160.290 39.000 1.00 14.84 157 GLU C C 1
ATOM 4862 O O . GLU C 1 172 ? 96.459 161.374 38.438 1.00 13.95 157 GLU C O 1
ATOM 4868 N N . TYR C 1 173 ? 95.607 159.604 39.541 1.00 14.88 158 TYR C N 1
ATOM 4869 C CA . TYR C 1 173 ? 94.228 160.089 39.492 1.00 14.97 158 TYR C CA 1
ATOM 4870 C C . TYR C 1 173 ? 94.023 161.286 40.417 1.00 14.67 158 TYR C C 1
ATOM 4871 O O . TYR C 1 173 ? 93.272 162.211 40.104 1.00 15.31 158 TYR C O 1
ATOM 4880 N N . ALA C 1 174 ? 94.690 161.273 41.561 1.00 14.18 159 ALA C N 1
ATOM 4881 C CA . ALA C 1 174 ? 94.582 162.389 42.490 1.00 13.73 159 ALA C CA 1
ATOM 4882 C C . ALA C 1 174 ? 95.057 163.642 41.750 1.00 15.41 159 ALA C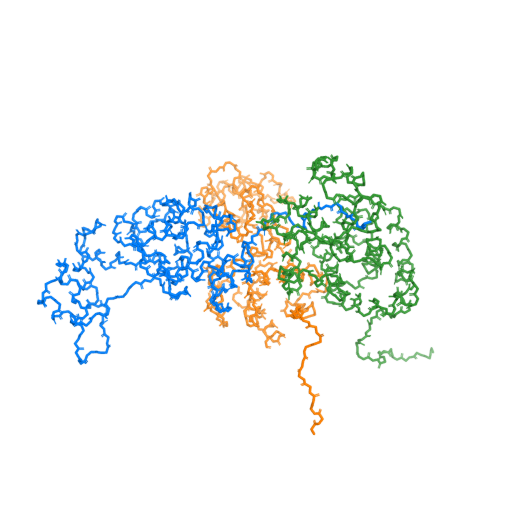 C 1
ATOM 4883 O O . ALA C 1 174 ? 94.448 164.713 41.853 1.00 15.15 159 ALA C O 1
ATOM 4885 N N . ALA C 1 175 ? 96.135 163.496 40.981 1.00 13.52 160 ALA C N 1
ATOM 4886 C CA . ALA C 1 175 ? 96.687 164.611 40.215 1.00 12.86 160 ALA C CA 1
ATOM 4887 C C . ALA C 1 175 ? 95.758 165.040 39.083 1.00 12.51 160 ALA C C 1
ATOM 4888 O O . ALA C 1 175 ? 95.499 166.226 38.908 1.00 13.99 160 ALA C O 1
ATOM 4890 N N . ARG C 1 176 ? 95.257 164.086 38.304 1.00 12.14 161 ARG C N 1
ATOM 4891 C CA . ARG C 1 176 ? 94.364 164.456 37.206 1.00 12.83 161 ARG C CA 1
ATOM 4892 C C . ARG C 1 176 ? 93.088 165.115 37.713 1.00 11.91 161 ARG C C 1
ATOM 4893 O O . ARG C 1 176 ? 92.623 166.096 37.135 1.00 13.11 161 ARG C O 1
ATOM 4901 N N . SER C 1 177 ? 92.515 164.584 38.788 1.00 12.13 162 SER C N 1
ATOM 4902 C CA . SER C 1 177 ? 91.287 165.159 39.322 1.00 12.87 162 SER C CA 1
ATOM 4903 C C . SER C 1 177 ? 91.513 166.598 39.774 1.00 12.96 162 SER C C 1
ATOM 4904 O O . SER C 1 177 ? 90.644 167.456 39.592 1.00 12.00 162 SER C O 1
ATOM 4907 N N . ALA C 1 178 ? 92.679 166.876 40.357 1.00 12.02 163 ALA C N 1
ATOM 4908 C CA . ALA C 1 178 ? 92.966 168.240 40.797 1.00 11.82 163 ALA C CA 1
ATOM 4909 C C . ALA C 1 178 ? 93.101 169.160 39.588 1.00 13.37 163 ALA C C 1
ATOM 4910 O O . ALA C 1 178 ? 92.607 170.294 39.595 1.00 12.07 163 ALA C O 1
ATOM 4912 N N . ALA C 1 179 ? 93.787 168.679 38.553 1.00 13.13 164 ALA C N 1
ATOM 4913 C CA . ALA C 1 179 ? 93.977 169.485 37.351 1.00 13.95 164 ALA C CA 1
ATOM 4914 C C . ALA C 1 179 ? 92.620 169.740 36.708 1.00 14.15 164 ALA C C 1
ATOM 4915 O O . ALA C 1 179 ? 92.333 170.850 36.267 1.00 13.56 164 ALA C O 1
ATOM 4917 N N . TRP C 1 180 ? 91.788 168.703 36.660 1.00 13.21 165 TRP C N 1
ATOM 4918 C CA . TRP C 1 180 ? 90.452 168.828 36.085 1.00 14.47 165 TRP C CA 1
ATOM 4919 C C . TRP C 1 180 ? 89.647 169.848 36.890 1.00 15.34 165 TRP C C 1
ATOM 4920 O O . TRP C 1 180 ? 88.959 170.694 36.328 1.00 15.50 165 TRP C O 1
ATOM 4931 N N . PHE C 1 181 ? 89.732 169.753 38.213 1.00 16.27 166 PHE C N 1
ATOM 4932 C CA . PHE C 1 181 ? 89.013 170.675 39.097 1.00 17.33 166 PHE C CA 1
ATOM 4933 C C . PHE C 1 181 ? 89.447 172.118 38.810 1.00 18.09 166 PHE C C 1
ATOM 4934 O O . PHE C 1 181 ? 88.615 173.007 38.581 1.00 16.40 166 PHE C O 1
ATOM 4942 N N . PHE C 1 182 ? 90.758 172.332 38.823 1.00 17.65 167 PHE C N 1
ATOM 4943 C CA . PHE C 1 182 ? 91.357 173.647 38.583 1.00 17.52 167 PHE C CA 1
ATOM 4944 C C . PHE C 1 182 ? 90.879 174.264 37.277 1.00 18.27 167 PHE C C 1
ATOM 4945 O O . PHE C 1 182 ? 90.495 175.440 37.231 1.00 20.47 167 PHE C O 1
ATOM 4953 N N . SER C 1 183 ? 90.910 173.468 36.214 1.00 17.43 168 SER C N 1
ATOM 4954 C CA . SER C 1 183 ? 90.499 173.938 34.897 1.00 18.97 168 SER C CA 1
ATOM 4955 C C . SER C 1 183 ? 88.992 174.084 34.720 1.00 18.75 168 SER C C 1
ATOM 4956 O O . SER C 1 183 ? 88.512 175.122 34.265 1.00 18.29 168 SER C O 1
ATOM 4959 N N . SER C 1 184 ? 88.249 173.042 35.073 1.00 17.77 169 SER C N 1
ATOM 4960 C CA . SER C 1 184 ? 86.800 173.061 34.918 1.00 17.87 169 SER C CA 1
ATOM 4961 C C . SER C 1 184 ? 86.112 174.167 35.717 1.00 19.33 169 SER C C 1
ATOM 4962 O O . SER C 1 184 ? 85.172 174.802 35.228 1.00 19.18 169 SER C O 1
ATOM 4965 N N . LYS C 1 185 ? 86.574 174.407 36.941 1.00 19.78 170 LYS C N 1
ATOM 4966 C CA . LYS C 1 185 ? 85.955 175.433 37.771 1.00 21.46 170 LYS C CA 1
ATOM 4967 C C . LYS C 1 185 ? 86.365 176.863 37.428 1.00 22.10 170 LYS C C 1
ATOM 4968 O O . LYS C 1 185 ? 85.962 177.806 38.105 1.00 21.06 170 LYS C O 1
ATOM 4974 N N . GLY C 1 186 ? 87.169 177.017 36.380 1.00 22.00 171 GLY C N 1
ATOM 4975 C CA . GLY C 1 186 ? 87.566 178.343 35.929 1.00 22.62 171 GLY C CA 1
ATOM 4976 C C . GLY C 1 186 ? 88.718 179.064 36.604 1.00 22.89 171 GLY C C 1
ATOM 4977 O O . GLY C 1 186 ? 88.808 180.287 36.509 1.00 21.89 171 GLY C O 1
ATOM 4978 N N . CYS C 1 187 ? 89.605 178.333 37.271 1.00 21.27 172 CYS C N 1
ATOM 4979 C CA . CYS C 1 187 ? 90.734 178.975 37.934 1.00 20.96 172 CYS C CA 1
ATOM 4980 C C . CYS C 1 187 ? 91.689 179.686 36.975 1.00 20.28 172 CYS C C 1
ATOM 4981 O O . CYS C 1 187 ? 92.357 180.640 37.372 1.00 21.12 172 CYS C O 1
ATOM 4984 N N . MET C 1 188 ? 91.774 179.231 35.724 1.00 19.83 173 MET C N 1
ATOM 4985 C CA . MET C 1 188 ? 92.662 179.891 34.765 1.00 20.08 173 MET C CA 1
ATOM 4986 C C . MET C 1 188 ? 92.020 181.157 34.196 1.00 22.38 173 MET C C 1
ATOM 4987 O O . MET C 1 188 ? 92.631 181.875 33.403 1.00 22.74 173 MET C O 1
ATOM 4992 N N . LYS C 1 189 ? 90.783 181.432 34.593 1.00 23.86 174 LYS C N 1
ATOM 4993 C CA . LYS C 1 189 ? 90.107 182.640 34.130 1.00 26.40 174 LYS C CA 1
ATOM 4994 C C . LYS C 1 189 ? 90.460 183.788 35.062 1.00 26.97 174 LYS C C 1
ATOM 4995 O O . LYS C 1 189 ? 90.148 184.944 34.786 1.00 29.09 174 LYS C O 1
ATOM 5001 N N . TYR C 1 190 ? 91.123 183.461 36.165 1.00 27.40 175 TYR C N 1
ATOM 5002 C CA . TYR C 1 190 ? 91.525 184.460 37.150 1.00 28.33 175 TYR C CA 1
ATOM 5003 C C . TYR C 1 190 ? 93.008 184.330 37.487 1.00 27.41 175 TYR C C 1
ATOM 5004 O O . TYR C 1 190 ? 93.399 184.309 38.659 1.00 27.68 175 TYR C O 1
ATOM 5013 N N . THR C 1 191 ? 93.829 184.246 36.448 1.00 26.82 176 THR C N 1
ATOM 5014 C CA . THR C 1 191 ? 95.270 184.107 36.611 1.00 27.07 176 THR C CA 1
ATOM 5015 C C . THR C 1 191 ? 95.850 185.227 37.465 1.00 28.62 176 THR C C 1
ATOM 5016 O O . THR C 1 191 ? 95.627 186.403 37.191 1.00 29.56 176 THR C O 1
ATOM 5020 N N . GLY C 1 192 ? 96.589 184.855 38.505 1.00 28.80 177 GLY C N 1
ATOM 5021 C CA . GLY C 1 192 ? 97.194 185.851 39.373 1.00 30.83 177 GLY C CA 1
ATOM 5022 C C . GLY C 1 192 ? 96.283 186.396 40.456 1.00 31.16 177 GLY C C 1
ATOM 5023 O O . GLY C 1 192 ? 96.737 187.140 41.325 1.00 33.25 177 GLY C O 1
ATOM 5024 N N . ASP C 1 193 ? 95.003 186.036 40.417 1.00 31.19 178 ASP C N 1
ATOM 5025 C CA . ASP C 1 193 ? 94.051 186.514 41.420 1.00 31.35 178 ASP C CA 1
ATOM 5026 C C . ASP C 1 193 ? 93.900 185.500 42.548 1.00 30.07 178 ASP C C 1
ATOM 5027 O O . ASP C 1 193 ? 93.018 184.641 42.510 1.00 29.75 178 ASP C O 1
ATOM 5032 N N . LEU C 1 194 ? 94.753 185.620 43.560 1.00 29.25 179 LEU C N 1
ATOM 5033 C CA . LEU C 1 194 ? 94.751 184.707 44.696 1.00 27.99 179 LEU C CA 1
ATOM 5034 C C . LEU C 1 194 ? 93.411 184.552 45.415 1.00 28.24 179 LEU C C 1
ATOM 5035 O O . LEU C 1 194 ? 93.009 183.438 45.740 1.00 26.07 179 LEU C O 1
ATOM 5040 N N . VAL C 1 195 ? 92.720 185.660 45.668 1.00 27.99 180 VAL C N 1
ATOM 5041 C CA . VAL C 1 195 ? 91.443 185.590 46.370 1.00 27.37 180 VAL C CA 1
ATOM 5042 C C . VAL C 1 195 ? 90.348 184.881 45.576 1.00 26.74 180 VAL C C 1
ATOM 5043 O O . VAL C 1 195 ? 89.649 184.025 46.115 1.00 27.21 180 VAL C O 1
ATOM 5047 N N . ARG C 1 196 ? 90.196 185.241 44.305 1.00 26.90 181 ARG C N 1
ATOM 5048 C CA . ARG C 1 196 ? 89.183 184.627 43.452 1.00 28.32 181 ARG C CA 1
ATOM 5049 C C . ARG C 1 196 ? 89.392 183.118 43.332 1.00 27.12 181 ARG C C 1
ATOM 5050 O O . ARG C 1 196 ? 88.460 182.332 43.521 1.00 24.49 181 ARG C O 1
ATOM 5058 N N . VAL C 1 197 ? 90.618 182.721 43.003 1.00 25.83 182 VAL C N 1
ATOM 5059 C CA . VAL C 1 197 ? 90.943 181.307 42.854 1.00 24.49 182 VAL C CA 1
ATOM 5060 C C . VAL C 1 197 ? 90.686 180.548 44.148 1.00 24.53 182 VAL C C 1
ATOM 5061 O O . VAL C 1 197 ? 90.077 179.480 44.135 1.00 25.02 182 VAL C O 1
ATOM 5065 N N . THR C 1 198 ? 91.138 181.104 45.267 1.00 24.99 183 THR C N 1
ATOM 5066 C CA . THR C 1 198 ? 90.940 180.457 46.556 1.00 24.74 183 THR C CA 1
ATOM 5067 C C . THR C 1 198 ? 89.451 180.247 46.843 1.00 26.46 183 THR C C 1
ATOM 5068 O O . THR C 1 198 ? 89.053 179.212 47.384 1.00 25.12 183 THR C O 1
ATOM 5072 N N . GLN C 1 199 ? 88.632 181.228 46.479 1.00 27.07 184 GLN C N 1
ATOM 5073 C CA . GLN C 1 199 ? 87.191 181.137 46.704 1.00 28.79 184 GLN C CA 1
ATOM 5074 C C . GLN C 1 199 ? 86.607 179.975 45.897 1.00 28.11 184 GLN C C 1
ATOM 5075 O O . GLN C 1 199 ? 85.713 179.265 46.362 1.00 28.70 184 GLN C O 1
ATOM 5081 N N . ILE C 1 200 ? 87.122 179.783 44.687 1.00 27.98 185 ILE C N 1
ATOM 5082 C CA . ILE C 1 200 ? 86.658 178.707 43.818 1.00 26.39 185 ILE C CA 1
ATOM 5083 C C . ILE C 1 200 ? 87.042 177.341 44.379 1.00 26.31 185 ILE C C 1
ATOM 5084 O O . ILE C 1 200 ? 86.241 176.407 44.382 1.00 25.76 185 ILE C O 1
ATOM 5089 N N . ILE C 1 201 ? 88.273 177.236 44.862 1.00 26.46 186 ILE C N 1
ATOM 5090 C CA . ILE C 1 201 ? 88.780 175.984 45.403 1.00 26.38 186 ILE C CA 1
ATOM 5091 C C . ILE C 1 201 ? 88.250 175.619 46.787 1.00 27.72 186 ILE C C 1
ATOM 5092 O O . ILE C 1 201 ? 87.855 174.472 47.028 1.00 27.50 186 ILE C O 1
ATOM 5097 N N . ASN C 1 202 ? 88.237 176.599 47.686 1.00 27.74 187 ASN C N 1
ATOM 5098 C CA . ASN C 1 202 ? 87.808 176.386 49.065 1.00 28.51 187 ASN C CA 1
ATOM 5099 C C . ASN C 1 202 ? 86.355 176.740 49.352 1.00 29.28 187 ASN C C 1
ATOM 5100 O O . ASN C 1 202 ? 85.797 176.304 50.358 1.00 30.11 187 ASN C O 1
ATOM 5105 N N . GLY C 1 203 ? 85.739 177.520 48.471 1.00 29.98 188 GLY C N 1
ATOM 5106 C CA . GLY C 1 203 ? 84.366 177.927 48.706 1.00 31.76 188 GLY C CA 1
ATOM 5107 C C . GLY C 1 203 ? 84.384 178.924 49.853 1.00 33.05 188 GLY C C 1
ATOM 5108 O O . GLY C 1 203 ? 83.353 179.242 50.447 1.00 32.95 188 GLY C O 1
ATOM 5109 N N . GLY C 1 204 ? 85.588 179.406 50.154 1.00 31.97 189 GLY C N 1
ATOM 5110 C CA . GLY C 1 204 ? 85.799 180.365 51.223 1.00 32.80 189 GLY C CA 1
ATOM 5111 C C . GLY C 1 204 ? 87.224 180.891 51.153 1.00 32.73 189 GLY C C 1
ATOM 5112 O O . GLY C 1 204 ? 87.888 180.750 50.122 1.00 32.63 189 GLY C O 1
ATOM 5113 N N . GLN C 1 205 ? 87.705 181.485 52.240 1.00 32.35 190 GLN C N 1
ATOM 5114 C CA . GLN C 1 205 ? 89.058 182.032 52.266 1.00 31.84 190 GLN C CA 1
ATOM 5115 C C . GLN C 1 205 ? 89.944 181.403 53.336 1.00 31.82 190 GLN C C 1
ATOM 5116 O O . GLN C 1 205 ? 90.891 182.028 53.812 1.00 32.02 190 GLN C O 1
ATOM 5122 N N . ASN C 1 206 ? 89.641 180.166 53.712 1.00 32.61 191 ASN C N 1
ATOM 5123 C CA . ASN C 1 206 ? 90.428 179.476 54.726 1.00 33.28 191 ASN C CA 1
ATOM 5124 C C . ASN C 1 206 ? 91.851 179.209 54.237 1.00 32.54 191 ASN C C 1
ATOM 5125 O O . ASN C 1 206 ? 92.051 178.760 53.109 1.00 32.08 191 ASN C O 1
ATOM 5130 N N . GLY C 1 207 ? 92.831 179.498 55.092 1.00 31.37 192 GLY C N 1
ATOM 5131 C CA . GLY C 1 207 ? 94.226 179.275 54.752 1.00 29.95 192 GLY C CA 1
ATOM 5132 C C . GLY C 1 207 ? 94.787 180.196 53.683 1.00 29.56 192 GLY C C 1
ATOM 5133 O O . GLY C 1 207 ? 95.789 179.874 53.043 1.00 27.90 192 GLY C O 1
ATOM 5134 N N . ILE C 1 208 ? 94.153 181.349 53.497 1.00 29.87 193 ILE C N 1
ATOM 5135 C CA . ILE C 1 208 ? 94.591 182.308 52.491 1.00 29.92 193 ILE C CA 1
ATOM 5136 C C . ILE C 1 208 ? 96.045 182.743 52.673 1.00 30.78 193 ILE C C 1
ATOM 5137 O O . ILE C 1 208 ? 96.766 182.924 51.692 1.00 29.57 193 ILE C O 1
ATOM 5142 N N . ASP C 1 209 ? 96.479 182.912 53.919 1.00 32.33 194 ASP C N 1
ATOM 5143 C CA . ASP C 1 209 ? 97.857 183.326 54.175 1.00 33.16 194 ASP C CA 1
ATOM 5144 C C . ASP C 1 209 ? 98.852 182.293 53.655 1.00 32.32 194 ASP C C 1
ATOM 5145 O O . ASP C 1 209 ? 99.831 182.648 52.996 1.00 32.74 194 ASP C O 1
ATOM 5150 N N . ASP C 1 210 ? 98.604 181.020 53.953 1.00 31.08 195 ASP C N 1
ATOM 5151 C CA . ASP C 1 210 ? 99.494 179.956 53.503 1.00 30.22 195 ASP C CA 1
ATOM 5152 C C . ASP C 1 210 ? 99.453 179.817 51.986 1.00 28.51 195 ASP C C 1
ATOM 5153 O O . ASP C 1 210 ? 100.485 179.599 51.350 1.00 27.82 195 ASP C O 1
ATOM 5158 N N . ARG C 1 211 ? 98.260 179.938 51.408 1.00 27.79 196 ARG C N 1
ATOM 5159 C CA . ARG C 1 211 ? 98.114 179.846 49.958 1.00 27.27 196 ARG C CA 1
ATOM 5160 C C . ARG C 1 211 ? 98.931 180.973 49.327 1.00 28.06 196 ARG C C 1
ATOM 5161 O O . ARG C 1 211 ? 99.543 180.799 48.271 1.00 26.48 196 ARG C O 1
ATOM 5169 N N . ARG C 1 212 ? 98.941 182.128 49.989 1.00 27.81 197 ARG C N 1
ATOM 5170 C CA . ARG C 1 212 ? 99.679 183.292 49.506 1.00 28.25 197 ARG C CA 1
ATOM 5171 C C . ARG C 1 212 ? 101.177 183.008 49.498 1.00 27.31 197 ARG C C 1
ATOM 5172 O O . ARG C 1 212 ? 101.873 183.310 48.528 1.00 27.78 197 ARG C O 1
ATOM 5180 N N . THR C 1 213 ? 101.666 182.431 50.591 1.00 26.81 198 THR C N 1
ATOM 5181 C CA . THR C 1 213 ? 103.078 182.094 50.729 1.00 28.07 198 THR C CA 1
ATOM 5182 C C . THR C 1 213 ? 103.513 181.082 49.665 1.00 27.03 198 THR C C 1
ATOM 5183 O O . THR C 1 213 ? 104.561 181.235 49.037 1.00 26.08 198 THR C O 1
ATOM 5187 N N . ARG C 1 214 ? 102.700 180.049 49.472 1.00 24.81 199 ARG C N 1
ATOM 5188 C CA . ARG C 1 214 ? 102.997 179.018 48.488 1.00 23.14 199 ARG C CA 1
ATOM 5189 C C . ARG C 1 214 ? 102.968 179.574 47.070 1.00 22.56 199 ARG C C 1
ATOM 5190 O O . ARG C 1 214 ? 103.788 179.194 46.237 1.00 23.98 199 ARG C O 1
ATOM 5198 N N . TYR C 1 215 ? 102.024 180.474 46.798 1.00 22.74 200 TYR C N 1
ATOM 5199 C CA . TYR C 1 215 ? 101.894 181.068 45.472 1.00 22.81 200 TYR C CA 1
ATOM 5200 C C . TYR C 1 215 ? 103.073 181.975 45.136 1.00 25.29 200 TYR C C 1
ATOM 5201 O O . TYR C 1 215 ? 103.602 181.939 44.020 1.00 24.75 200 TYR C O 1
ATOM 5210 N N . ALA C 1 216 ? 103.476 182.794 46.100 1.00 24.92 201 ALA C N 1
ATOM 5211 C CA . ALA C 1 216 ? 104.595 183.700 45.895 1.00 24.90 201 ALA C CA 1
ATOM 5212 C C . ALA C 1 216 ? 105.837 182.881 45.568 1.00 23.62 201 ALA C C 1
ATOM 5213 O O . ALA C 1 216 ? 106.572 183.198 44.638 1.00 24.90 201 ALA C O 1
ATOM 5215 N N . ALA C 1 217 ? 106.047 181.815 46.335 1.00 24.44 202 ALA C N 1
ATOM 5216 C CA . ALA C 1 217 ? 107.194 180.932 46.160 1.00 23.89 202 ALA C CA 1
ATOM 5217 C C . ALA C 1 217 ? 107.219 180.254 44.790 1.00 25.10 202 ALA C C 1
ATOM 5218 O O . ALA C 1 217 ? 108.252 180.228 44.120 1.00 24.39 202 ALA C O 1
ATOM 5220 N N . ALA C 1 218 ? 106.084 179.692 44.384 1.00 24.38 203 ALA C N 1
ATOM 5221 C CA . ALA C 1 218 ? 105.995 179.018 43.094 1.00 26.93 203 ALA C CA 1
ATOM 5222 C C . ALA C 1 218 ? 106.177 180.009 41.941 1.00 27.77 203 ALA C C 1
ATOM 5223 O O . ALA C 1 218 ? 106.905 179.736 40.987 1.00 27.85 203 ALA C O 1
ATOM 5225 N N . ARG C 1 219 ? 105.514 181.158 42.041 1.00 29.57 204 ARG C N 1
ATOM 5226 C CA . ARG C 1 219 ? 105.598 182.197 41.017 1.00 31.93 204 ARG C CA 1
ATOM 5227 C C . ARG C 1 219 ? 107.039 182.683 40.853 1.00 32.96 204 ARG C C 1
ATOM 5228 O O . ARG C 1 219 ? 107.514 182.897 39.735 1.00 31.73 204 ARG C O 1
ATOM 5236 N N . LYS C 1 220 ? 107.725 182.857 41.977 1.00 33.55 205 LYS C N 1
ATOM 5237 C CA . LYS C 1 220 ? 109.116 183.302 41.976 1.00 35.01 205 LYS C CA 1
ATOM 5238 C C . LYS C 1 220 ? 109.986 182.333 41.172 1.00 33.90 205 LYS C C 1
ATOM 5239 O O . LYS C 1 220 ? 110.882 182.746 40.435 1.00 33.94 205 LYS C O 1
ATOM 5245 N N . VAL C 1 221 ? 109.708 181.042 41.318 1.00 32.00 206 VAL C N 1
ATOM 5246 C CA . VAL C 1 221 ? 110.460 180.004 40.621 1.00 30.83 206 VAL C CA 1
ATOM 5247 C C . VAL C 1 221 ? 110.075 179.856 39.147 1.00 30.67 206 VAL C C 1
ATOM 5248 O O . VAL C 1 221 ? 110.936 179.878 38.269 1.00 29.05 206 VAL C O 1
ATOM 5252 N N . LEU C 1 222 ? 108.780 179.722 38.880 1.00 31.40 207 LEU C N 1
ATOM 5253 C CA . LEU C 1 222 ? 108.285 179.515 37.518 1.00 32.10 207 LEU C CA 1
ATOM 5254 C C . LEU C 1 222 ? 108.079 180.760 36.658 1.00 33.64 207 LEU C C 1
ATOM 5255 O O . LEU C 1 222 ? 108.332 180.737 35.453 1.00 32.78 207 LEU C O 1
ATOM 5260 N N . ALA C 1 223 ? 107.604 181.838 37.269 1.00 35.73 208 ALA C N 1
ATOM 5261 C CA . ALA C 1 223 ? 107.351 183.073 36.538 1.00 38.58 208 ALA C CA 1
ATOM 5262 C C . ALA C 1 223 ? 108.605 183.939 36.454 1.00 39.83 208 ALA C C 1
ATOM 5263 O O . ALA C 1 223 ? 108.712 184.902 37.240 1.00 40.05 208 ALA C O 1
#

Nearest PDB structures (foldseek):
  4ok7-assembly1_A  TM=9.963E-01  e=4.540E-34  Salmonella phage SPN1S
  8p8e-assembly1_AAA  TM=8.670E-01  e=2.303E-12  Bacteriophage sp.
  7r6s-assembly1_A  TM=7.833E-01  e=3.145E-10  Stenotrophomonas maltophilia K279a
  1wvu-assembly2_B  TM=6.233E-01  e=6.081E-05  Streptomyces griseus
  1wvv-assembly2_B  TM=6.452E-01  e=9.801E-05  Streptomyces griseus

Solvent-accessible surface area: 30953 Å² total; per-residue (Å²): 94,45,67,43,109,18,134,55,19,16,98,61,4,37,13,9,7,6,51,18,0,58,137,3,9,68,24,86,63,109,35,0,11,76,0,0,0,7,0,2,1,0,2,29,66,44,37,0,74,104,16,22,10,26,0,3,0,2,3,1,0,0,45,56,1,30,15,1,77,167,18,80,33,98,0,54,64,26,44,118,40,0,37,44,44,52,206,60,66,94,6,69,79,112,63,2,79,73,33,0,60,52,149,180,42,189,53,4,70,127,103,35,22,114,27,0,0,40,51,1,23,53,157,66,67,24,5,105,25,138,22,21,2,35,68,19,24,0,10,5,2,5,90,11,20,0,15,56,57,0,114,84,0,5,118,29,13,191,26,92,1,54,57,83,12,75,33,0,33,88,12,30,60,0,0,37,1,0,0,44,27,1,35,66,112,5,1,55,162,64,45,36,61,20,75,119,0,0,82,40,19,56,63,17,65,108,36,39,111,57,4,115,93,59,9,40,45,0,112,172,49,20,43,226,194,135,114,98,68,169,109,176,83,110,63,7,104,30,13,56,12,70,68,0,67,138,4,9,67,20,80,66,150,31,0,13,78,0,0,0,4,1,2,0,0,1,16,7,0,6,0,55,84,67,29,3,25,0,3,0,2,2,0,1,0,46,57,1,47,12,1,73,127,18,73,32,74,0,58,64,34,35,127,38,0,49,29,36,54,193,56,66,94,8,62,93,111,59,1,87,68,32,0,60,46,147,184,47,192,42,4,61,109,128,45,17,98,35,0,0,46,58,1,18,53,156,66,58,22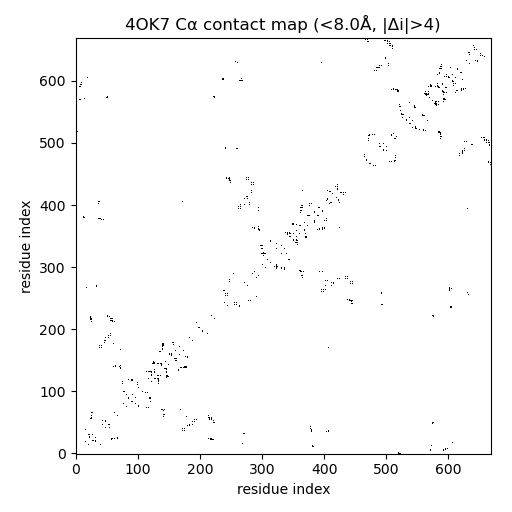,6,106,27,140,26,19,4,34,65,18,31,0,11,5,2,5,89,9,20,0,18,56,55,0,110,46,1,5,36,0,1,76,6,66,1,56,67,56,13,80,10,0,30,88,11,6,6,0,0,1,0,0,0,24,27,1,7,15,108,8,1,36,114,84,48,32,61,17,88,97,0,0,70,26,18,50,63,15,66,103,36,46,113,55,3,125,90,61,0,47,48,0,94,177,42,27,81,230,184,150,89,80,65,159,115,176,176,174,115,74,120,91,17,69,70,74,65,0,70,139,4,10,68,20,90,106,135,31,0,49,90,0,44,61,27,0,5,59,0,4,76,23,0,5,1,73,111,65,30,4,28,0,3,0,2,2,0,0,1,44,28,0,42,13,1,72,87,16,66,2,49,0,44,15,34,28,124,41,0,47,30,20,55,195,56,67,92,9,64,80,118,58,1,84,73,29,0,61,58,146,181,35,205,65,4,52,109,122,49,16,99,30,0,0,40,59,2,0,50,162,45,20,26,6,62,16,118,21,20,2,31,69,17,30,0,9,0,1,7,27,2,8,0,10,9,1,0,22,6,0,6,10,0,1,80,5,31,1,24,44,70,12,73,16,0,29,87,33,7,5,0,0,24,0,0,0,1,12,0,8,5,60,6,1,36,113,84,41,28,49,15,78,126,0,0,83,46,17,50,62,16,65,105,34,36,108,54,4,123,91,61,16,58,48,0,98,174,50,23,87